Protein AF-A0A1D2RHI9-F1 (afdb_monomer)

Mean predicted aligned error: 19.96 Å

Foldseek 3Di:
DDDDDDDDDDDDPPCPVVADPPKAWDDWFDFAQWIWTDILFWIWTFGPPPTDIDTGGLLFFPDKDKDFQAPVVLVVLLCVLQVLLVQLPPPPNVLVSQVVVLVVVCVVPVVCVVVSVPDDSNVVSVPVSVVSNVSSVVSVVVRVQSRQMWIWTATPVGDIDIGGGHDDVRSVVVRVSSVVSSPDDDDDDDDPDCPVVCVVVVVVVVVVVVVVVVVVVVVVVVVVVVVVVVVVVVVVVVVVVVVVVVVVVVVVVVVLVVVLVVDFFLFEEEEADPDCPSVLVSQLVVVVVVAAEAEEACDDPVVSCVVSVQVPHQYAHADPDDDPDRYDDLLPLVVVLVVLLVSLVVGLEHEYEHHQLLVSCVNYPLVVSLVSSLSSSVSRNVRRYYYYYYDHCVSDDVVSVVVSCVRGHYHYD

pLDDT: mean 82.9, std 15.05, range [25.09, 98.0]

Solvent-accessible surface area (backbone atoms only — not comparable to full-atom values): 22806 Å² total; per-residue (Å²): 133,82,87,87,83,88,81,91,77,93,69,87,61,93,54,63,89,74,53,56,101,90,55,48,81,73,50,80,39,82,52,63,69,29,42,37,36,36,38,83,65,31,38,36,41,37,30,78,74,76,78,45,79,49,80,44,46,37,93,39,55,72,47,71,50,75,50,61,65,71,42,62,65,30,46,52,48,14,51,50,29,36,48,52,21,53,56,37,65,39,89,86,34,27,41,55,48,43,48,51,50,49,53,50,48,30,73,76,39,61,83,48,43,68,69,55,68,75,51,59,38,58,67,50,34,71,55,48,35,59,51,33,35,52,52,8,51,51,24,42,51,55,23,60,54,21,67,49,13,32,38,36,40,35,32,74,87,70,54,72,50,77,43,66,30,66,93,42,75,63,56,54,50,48,47,53,51,51,55,54,61,52,68,57,76,84,88,80,87,82,79,95,80,53,79,68,62,50,54,58,52,47,56,53,49,53,56,50,50,54,53,49,50,58,50,49,53,51,51,50,53,52,47,52,54,49,51,53,53,48,56,52,50,53,52,52,48,54,53,49,52,53,52,54,49,52,53,51,51,52,51,55,52,53,53,50,58,55,54,60,68,74,61,60,70,28,39,38,35,40,34,39,32,92,62,58,64,63,57,52,49,54,52,50,53,43,39,74,72,69,30,49,46,41,38,37,24,64,57,59,43,70,60,51,27,65,76,70,68,40,83,90,43,53,48,31,23,46,34,89,66,91,53,100,66,58,53,43,45,54,73,40,63,66,59,54,49,50,55,52,50,53,53,50,73,76,34,82,43,29,36,38,37,41,44,47,52,63,54,32,32,70,59,45,48,57,69,61,44,49,51,50,52,54,55,49,41,54,55,27,39,76,52,46,14,31,38,41,32,37,39,44,72,90,75,47,56,70,71,60,46,58,55,53,52,73,74,38,47,75,41,87,106

Sequence (413 aa):
MSGLVLKKEGANSDYDKYLLKDEKPVSEYIIGMYRVIATNSRIICLRKFPKTFIPIRYKNVMNMEHYTHIDWRGLVYAVLFLGVSYYASVPGYAAGFILGVFGFITSVIPEMSESLSEIDAASLALVLIPVLAVFGLFYTFTFLKSLIGSLRISTDTGHIVKITTPFTSKVEELIKTVEEYSKKPPEKKASEGETNAIRVEKERLDAELNRIKDVEERLKFDQDALNKRRMELEKEEEGMELLFEEEKKAKKKKSVEELLKSIASGYTYLIKENNPDMTFKIFMHYIKKGYSGLCITRTNPTRVKEKYNLMSTEVYWLTDTVTEEFSVAPNKLEEISVIILEFISGNEKSIILIDGLEYLITKNDYRRTLHFVQHTRDNVSTKDSMLLVPIRPAAVEKKELEILEREVEVIEA

Nearest PDB structures (foldseek):
  4yds-assembly1_A  TM=7.080E-01  e=1.069E-05  Sulfolobus acidocaldarius DSM 639
  7dy2-assembly2_J  TM=7.069E-01  e=4.781E-04  Synechococcus elongatus PCC 7942 = FACHB-805
  7v3x-assembly4_S  TM=6.789E-01  e=6.020E-04  Synechococcus elongatus PCC 7942 = FACHB-805
  7dxq-assembly1_F  TM=7.073E-01  e=2.263E-03  Synechococcus elongatus PCC 7942 = FACHB-805
  7dyk-assembly1_A  TM=6.864E-01  e=8.511E-03  Synechococcus elongatus PCC 7942 = FACHB-805

Structure (mmCIF, N/CA/C/O backbone):
data_AF-A0A1D2RHI9-F1
#
_entry.id   AF-A0A1D2RHI9-F1
#
loop_
_atom_site.group_PDB
_atom_site.id
_atom_site.type_symbol
_atom_site.label_atom_id
_atom_site.label_alt_id
_atom_site.label_comp_id
_atom_site.label_asym_id
_atom_site.label_entity_id
_atom_site.label_seq_id
_atom_site.pdbx_PDB_ins_code
_atom_site.Cartn_x
_atom_site.Cartn_y
_atom_site.Cartn_z
_atom_site.occupancy
_atom_site.B_iso_or_equiv
_atom_site.auth_seq_id
_atom_site.auth_comp_id
_atom_site.auth_asym_id
_atom_site.auth_atom_id
_atom_site.pdbx_PDB_model_num
ATOM 1 N N . MET A 1 1 ? 12.645 28.725 60.058 1.00 29.14 1 MET A N 1
ATOM 2 C CA . MET A 1 1 ? 13.022 30.147 60.181 1.00 29.14 1 MET A CA 1
ATOM 3 C C . MET A 1 1 ? 12.864 30.808 58.824 1.00 29.14 1 MET A C 1
ATOM 5 O O . MET A 1 1 ? 13.317 30.238 57.846 1.00 29.14 1 MET A O 1
ATOM 9 N N . SER A 1 2 ? 12.205 31.968 58.824 1.00 29.27 2 SER A N 1
ATOM 10 C CA . SER A 1 2 ? 12.295 33.070 57.853 1.00 29.27 2 SER A CA 1
ATOM 11 C C . SER A 1 2 ? 12.073 32.788 56.361 1.00 29.27 2 SER A C 1
ATOM 13 O O . SER A 1 2 ? 13.003 32.544 55.610 1.00 29.27 2 SER A O 1
ATOM 15 N N . GLY A 1 3 ? 10.815 32.943 55.937 1.00 30.12 3 GLY A N 1
ATOM 16 C CA . GLY A 1 3 ? 10.361 34.211 55.354 1.00 30.12 3 GLY A CA 1
ATOM 17 C C . GLY A 1 3 ? 10.868 34.587 53.960 1.00 30.12 3 GLY A C 1
ATOM 18 O O . GLY A 1 3 ? 11.997 35.031 53.809 1.00 30.12 3 GLY A O 1
ATOM 19 N N . LEU A 1 4 ? 9.941 34.597 52.997 1.00 25.09 4 LEU A N 1
ATOM 20 C CA . LEU A 1 4 ? 9.722 35.751 52.119 1.00 25.09 4 LEU A CA 1
ATOM 21 C C . LEU A 1 4 ? 8.296 35.697 51.557 1.00 25.09 4 LEU A C 1
ATOM 23 O O . LEU A 1 4 ? 7.999 35.065 50.550 1.00 25.09 4 LEU A O 1
ATOM 27 N N . VAL A 1 5 ? 7.401 36.362 52.285 1.00 46.72 5 VAL A N 1
ATOM 28 C CA . VAL A 1 5 ? 6.175 36.947 51.740 1.00 46.72 5 VAL A CA 1
ATOM 29 C C . VAL A 1 5 ? 6.521 38.380 51.321 1.00 46.72 5 VAL A C 1
ATOM 31 O O . VAL A 1 5 ? 7.368 39.005 51.960 1.00 46.72 5 VAL A O 1
ATOM 34 N N . LEU A 1 6 ? 5.778 38.889 50.327 1.00 30.17 6 LEU A N 1
ATOM 35 C CA . LEU A 1 6 ? 5.698 40.256 49.772 1.00 30.17 6 LEU A CA 1
ATOM 36 C C . LEU A 1 6 ? 6.463 40.401 48.441 1.00 30.17 6 LEU A C 1
ATOM 38 O O . LEU A 1 6 ? 7.662 40.183 48.370 1.00 30.17 6 LEU A O 1
ATOM 42 N N . LYS A 1 7 ? 5.802 40.758 47.331 1.00 30.11 7 LYS A N 1
ATOM 43 C CA . LYS A 1 7 ? 5.031 42.002 47.191 1.00 30.11 7 LYS A CA 1
ATOM 44 C C . LYS A 1 7 ? 3.844 41.875 46.212 1.00 30.11 7 LYS A C 1
ATOM 46 O O . LYS A 1 7 ? 4.005 41.454 45.071 1.00 30.11 7 LYS A O 1
ATOM 51 N N . LYS A 1 8 ? 2.665 42.312 46.674 1.00 56.97 8 LYS A N 1
ATOM 52 C CA . LYS A 1 8 ? 1.563 42.851 45.856 1.00 56.97 8 LYS A CA 1
ATOM 53 C C . LYS A 1 8 ? 2.045 44.138 45.184 1.00 56.97 8 LYS A C 1
ATOM 55 O O . LYS A 1 8 ? 2.536 45.003 45.896 1.00 56.97 8 LYS A O 1
ATOM 60 N N . GLU A 1 9 ? 1.780 44.323 43.897 1.00 31.11 9 GLU A N 1
ATOM 61 C CA . GLU A 1 9 ? 1.541 45.654 43.322 1.00 31.11 9 GLU A CA 1
ATOM 62 C C . GLU A 1 9 ? 0.802 45.490 41.990 1.00 31.11 9 GLU A C 1
ATOM 64 O O . GLU A 1 9 ? 1.198 44.708 41.128 1.00 31.11 9 GLU A O 1
ATOM 69 N N . GLY A 1 10 ? -0.352 46.151 41.892 1.00 36.97 10 GLY A N 1
ATOM 70 C CA . GLY A 1 10 ? -1.271 46.026 40.773 1.00 36.97 10 GLY A CA 1
ATOM 71 C C . GLY A 1 10 ? -0.641 46.471 39.460 1.00 36.97 10 GLY A C 1
ATOM 72 O O . GLY A 1 10 ? -0.059 47.546 39.362 1.00 36.97 10 GLY A O 1
ATOM 73 N N . ALA A 1 11 ? -0.822 45.657 38.430 1.00 33.22 11 ALA A N 1
ATOM 74 C CA . ALA A 1 11 ? -0.592 46.053 37.055 1.00 33.22 11 ALA A CA 1
ATOM 75 C C . ALA A 1 11 ? -1.586 45.285 36.192 1.00 33.22 11 ALA A C 1
ATOM 77 O O . ALA A 1 11 ? -1.291 44.180 35.751 1.00 33.22 11 ALA A O 1
ATOM 78 N N . ASN A 1 12 ? -2.782 45.864 36.034 1.00 43.56 12 ASN A N 1
ATOM 79 C CA . ASN A 1 12 ? -3.721 45.614 34.940 1.00 43.56 12 ASN A CA 1
ATOM 80 C C . ASN A 1 12 ? -3.657 44.172 34.403 1.00 43.56 12 ASN A C 1
ATOM 82 O O . ASN A 1 12 ? -3.127 43.903 33.320 1.00 43.56 12 ASN A O 1
ATOM 86 N N . SER A 1 13 ? -4.069 43.223 35.240 1.00 53.91 13 SER A N 1
ATOM 87 C CA . SER A 1 13 ? -3.938 41.812 34.928 1.00 53.91 13 SER A CA 1
ATOM 88 C C . SER A 1 13 ? -4.956 41.515 33.822 1.00 53.91 13 SER A C 1
ATOM 90 O O . SER A 1 13 ? -6.164 41.471 34.039 1.00 53.91 13 SER A O 1
ATOM 92 N N . ASP A 1 14 ? -4.479 41.323 32.587 1.00 59.28 14 ASP A N 1
ATOM 93 C CA . ASP A 1 14 ? -5.296 40.932 31.420 1.00 59.28 14 ASP A CA 1
ATOM 94 C C . ASP A 1 14 ? -6.020 39.576 31.646 1.00 59.28 14 ASP A C 1
ATOM 96 O O . ASP A 1 14 ? -6.664 39.050 30.739 1.00 59.28 14 ASP A O 1
ATOM 100 N N . TYR A 1 15 ? -5.917 38.993 32.853 1.00 65.06 15 TYR A N 1
ATOM 101 C CA . TYR A 1 15 ? -6.593 37.782 33.291 1.00 65.06 15 TYR A CA 1
ATOM 102 C C . TYR A 1 15 ? -7.666 37.959 34.371 1.00 65.06 15 TYR A C 1
ATOM 104 O O . TYR A 1 15 ? -8.416 37.008 34.586 1.00 65.06 15 TYR A O 1
ATOM 112 N N . ASP A 1 16 ? -7.821 39.138 34.988 1.00 70.94 16 ASP A N 1
ATOM 113 C CA . ASP A 1 16 ? -8.851 39.371 36.021 1.00 70.94 16 ASP A CA 1
ATOM 114 C C . ASP A 1 16 ? -10.267 39.114 35.477 1.00 70.94 16 ASP A C 1
ATOM 116 O O . ASP A 1 16 ? -11.118 38.550 36.160 1.00 70.94 16 ASP A O 1
ATOM 120 N N . LYS A 1 17 ? -10.491 39.413 34.190 1.00 72.81 17 LYS A N 1
ATOM 121 C CA . LYS A 1 17 ? -11.734 39.102 33.457 1.00 72.81 17 LYS A CA 1
ATOM 122 C C . LYS A 1 17 ? -12.046 37.606 33.330 1.00 72.81 17 LYS A C 1
ATOM 124 O O . LYS A 1 17 ? -13.162 37.259 32.956 1.00 72.81 17 LYS A O 1
ATOM 129 N N . TYR A 1 18 ? -11.073 36.727 33.571 1.00 72.94 18 TYR A N 1
ATOM 130 C CA . TYR A 1 18 ? -11.250 35.278 33.466 1.00 72.94 18 TYR A CA 1
ATOM 131 C C . TYR A 1 18 ? -11.446 34.592 34.824 1.00 72.94 18 TYR A C 1
ATOM 133 O O . TYR A 1 18 ? -11.723 33.390 34.833 1.00 72.94 18 TYR A O 1
ATOM 141 N N . LEU A 1 19 ? -11.321 35.315 35.945 1.00 76.25 19 LEU A N 1
ATOM 142 C CA . LEU A 1 19 ? -11.557 34.791 37.294 1.00 76.25 19 LEU A CA 1
ATOM 143 C C . LEU A 1 19 ? -13.060 34.748 37.616 1.00 76.25 19 LEU A C 1
ATOM 145 O O . LEU A 1 19 ? -13.816 35.649 37.254 1.00 76.25 19 LEU A O 1
ATOM 149 N N . LEU A 1 20 ? -13.508 33.696 38.305 1.00 73.56 20 LEU A N 1
ATOM 150 C CA . LEU A 1 20 ? -14.865 33.629 38.864 1.00 73.56 20 LEU A CA 1
ATOM 151 C C . LEU A 1 20 ? -14.968 34.478 40.148 1.00 73.56 20 LEU A C 1
ATOM 153 O O . LEU A 1 20 ? -13.962 34.733 40.804 1.00 73.56 20 LEU A O 1
ATOM 157 N N . LYS A 1 21 ? -16.188 34.893 40.534 1.00 59.53 21 LYS A N 1
ATOM 158 C CA . LYS A 1 21 ? -16.435 35.824 41.663 1.00 59.53 21 LYS A CA 1
ATOM 159 C C . LYS A 1 21 ? -15.806 35.397 43.003 1.00 59.53 21 LYS A C 1
ATOM 161 O O . LYS A 1 21 ? -15.423 36.268 43.776 1.00 59.53 21 LYS A O 1
ATOM 166 N N . ASP A 1 22 ? -15.644 34.092 43.234 1.00 66.94 22 ASP A N 1
ATOM 167 C CA . ASP A 1 22 ? -15.069 33.513 44.462 1.00 66.94 22 ASP A CA 1
ATOM 168 C C . ASP A 1 22 ? -13.697 32.836 44.238 1.00 66.94 22 ASP A C 1
ATOM 170 O O . ASP A 1 22 ? -13.186 32.105 45.091 1.00 66.94 22 ASP A O 1
ATOM 174 N N . GLU A 1 23 ? -13.083 33.058 43.074 1.00 72.94 23 GLU A N 1
ATOM 175 C CA . GLU A 1 23 ? -11.822 32.437 42.670 1.00 72.94 23 GLU A CA 1
ATOM 176 C C . GLU A 1 23 ? -10.639 33.369 42.946 1.00 72.94 23 GLU A C 1
ATOM 178 O O . GLU A 1 23 ? -10.608 34.516 42.500 1.00 72.94 23 GLU A O 1
ATOM 183 N N . LYS A 1 24 ? -9.640 32.871 43.684 1.00 78.50 24 LYS A N 1
ATOM 184 C CA . LYS A 1 24 ? -8.440 33.644 44.036 1.00 78.50 24 LYS A CA 1
ATOM 185 C C . LYS A 1 24 ? -7.216 33.079 43.311 1.00 78.50 24 LYS A C 1
ATOM 187 O O . LYS A 1 24 ? -7.012 31.861 43.360 1.00 78.50 24 LYS A O 1
ATOM 192 N N . PRO A 1 25 ? -6.392 33.923 42.661 1.00 78.12 25 PRO A N 1
ATOM 193 C CA . PRO A 1 25 ? -5.120 33.484 42.102 1.00 78.12 25 PRO A CA 1
ATOM 194 C C . PRO A 1 25 ? -4.158 33.120 43.239 1.00 78.12 25 PRO A C 1
ATOM 196 O O . PRO A 1 25 ? -4.059 33.838 44.235 1.00 78.12 25 PRO A O 1
ATOM 199 N N . VAL A 1 26 ? -3.473 31.989 43.089 1.00 80.12 26 VAL A N 1
ATOM 200 C CA . VAL A 1 26 ? -2.483 31.466 44.039 1.00 80.12 26 VAL A CA 1
ATOM 201 C C . VAL A 1 26 ? -1.077 31.782 43.536 1.00 80.12 26 VAL A C 1
ATOM 203 O O . VAL A 1 26 ? -0.275 32.342 44.278 1.00 80.12 26 VAL A O 1
ATOM 206 N N . SER A 1 27 ? -0.795 31.479 42.268 1.00 79.94 27 SER A N 1
ATOM 207 C CA . SER A 1 27 ? 0.511 31.721 41.648 1.00 79.94 27 SER A CA 1
ATOM 208 C C . SER A 1 27 ? 0.409 31.952 40.135 1.00 79.94 27 SER A C 1
ATOM 210 O O . SER A 1 27 ? -0.534 31.511 39.474 1.00 79.94 27 SER A O 1
ATOM 212 N N . GLU A 1 28 ? 1.381 32.682 39.579 1.00 83.88 28 GLU A N 1
ATOM 213 C CA . GLU A 1 28 ? 1.486 33.003 38.150 1.00 83.88 28 GLU A CA 1
ATOM 214 C C . GLU A 1 28 ? 2.852 32.565 37.607 1.00 83.88 28 GLU A C 1
ATOM 216 O O . GLU A 1 28 ? 3.901 32.957 38.119 1.00 83.88 28 GLU A O 1
ATOM 221 N N . TYR A 1 29 ? 2.838 31.803 36.513 1.00 84.56 29 TYR A N 1
ATOM 222 C CA . TYR A 1 29 ? 4.030 31.283 35.850 1.00 84.56 29 TYR A CA 1
ATOM 223 C C . TYR A 1 29 ? 4.087 31.738 34.393 1.00 84.56 29 TYR A C 1
ATOM 225 O O . TYR A 1 29 ? 3.106 31.671 33.655 1.00 84.56 29 TYR A O 1
ATOM 233 N N . ILE A 1 30 ? 5.266 32.161 33.941 1.00 82.31 30 ILE A N 1
ATOM 234 C CA . ILE A 1 30 ? 5.532 32.437 32.524 1.00 82.31 30 ILE A CA 1
ATOM 235 C C . ILE A 1 30 ? 6.306 31.243 31.971 1.00 82.31 30 ILE A C 1
ATOM 237 O O . ILE A 1 30 ? 7.453 31.026 32.364 1.00 82.31 30 ILE A O 1
ATOM 241 N N . ILE A 1 31 ? 5.667 30.472 31.090 1.00 82.75 31 ILE A N 1
ATOM 242 C CA . ILE A 1 31 ? 6.179 29.212 30.546 1.00 82.75 31 ILE A CA 1
ATOM 243 C C . ILE A 1 31 ? 6.064 29.253 29.022 1.00 82.75 31 ILE A C 1
ATOM 245 O O . ILE A 1 31 ? 4.971 29.200 28.455 1.00 82.75 31 ILE A O 1
ATOM 249 N N . GLY A 1 32 ? 7.203 29.371 28.340 1.00 81.19 32 GLY A N 1
ATOM 250 C CA . GLY A 1 32 ? 7.238 29.572 26.892 1.00 81.19 32 GLY A CA 1
ATOM 251 C C . GLY A 1 32 ? 6.407 30.791 26.465 1.00 81.19 32 GLY A C 1
ATOM 252 O O . GLY A 1 32 ? 6.590 31.897 26.971 1.00 81.19 32 GLY A O 1
ATOM 253 N N . MET A 1 33 ? 5.466 30.587 25.539 1.00 80.62 33 MET A N 1
ATOM 254 C CA . MET A 1 33 ? 4.527 31.627 25.078 1.00 80.62 33 MET A CA 1
ATOM 255 C C . MET A 1 33 ? 3.254 31.744 25.933 1.00 80.62 33 MET A C 1
ATOM 257 O O . MET A 1 33 ? 2.352 32.519 25.590 1.00 80.62 33 MET A O 1
ATOM 261 N N . TYR A 1 34 ? 3.169 30.970 27.016 1.00 83.62 34 TYR A N 1
ATOM 262 C CA . TYR A 1 34 ? 2.014 30.917 27.897 1.00 83.62 34 TYR A CA 1
ATOM 263 C C . TYR A 1 34 ? 2.285 31.642 29.213 1.00 83.62 34 TYR A C 1
ATOM 265 O O . TYR A 1 34 ? 3.366 31.572 29.796 1.00 83.62 34 TYR A O 1
ATOM 273 N N . ARG A 1 35 ? 1.251 32.318 29.696 1.00 85.06 35 ARG A N 1
ATOM 274 C CA . ARG A 1 35 ? 1.098 32.744 31.079 1.00 85.06 35 ARG A CA 1
ATOM 275 C C . ARG A 1 35 ? 0.117 31.771 31.728 1.00 85.06 35 ARG A C 1
ATOM 277 O O . ARG A 1 35 ? -1.025 31.670 31.287 1.00 85.06 35 ARG A O 1
ATOM 284 N N . VAL A 1 36 ? 0.589 31.006 32.701 1.00 84.75 36 VAL A N 1
ATOM 285 C CA . VAL A 1 36 ? -0.173 29.974 33.404 1.00 84.75 36 VAL A CA 1
ATOM 286 C C . VAL A 1 36 ? -0.501 30.492 34.798 1.00 84.75 36 VAL A C 1
ATOM 288 O O . VAL A 1 36 ? 0.408 30.765 35.574 1.00 84.75 36 VAL A O 1
ATOM 291 N N . ILE A 1 37 ? -1.785 30.650 35.108 1.00 85.44 37 ILE A N 1
ATOM 292 C CA . ILE A 1 37 ? -2.262 31.093 36.421 1.00 85.44 37 ILE A CA 1
ATOM 293 C C . ILE A 1 37 ? -2.855 29.891 37.150 1.00 85.44 37 ILE A C 1
ATOM 295 O O . ILE A 1 37 ? -3.802 29.280 36.657 1.00 85.44 37 ILE A O 1
ATOM 299 N N . ALA A 1 38 ? -2.312 29.560 38.317 1.00 82.50 38 ALA A N 1
ATOM 300 C CA . ALA A 1 38 ? -2.898 28.588 39.226 1.00 82.50 38 ALA A CA 1
ATOM 301 C C . ALA A 1 38 ? -3.825 29.325 40.199 1.00 82.50 38 ALA A C 1
ATOM 303 O O . ALA A 1 38 ? -3.409 30.265 40.879 1.00 82.50 38 ALA A O 1
ATOM 304 N N . THR A 1 39 ? -5.093 28.925 40.254 1.00 84.31 39 THR A N 1
ATOM 305 C CA . THR A 1 39 ? -6.071 29.447 41.218 1.00 84.31 39 THR A CA 1
ATOM 306 C C . THR A 1 39 ? -6.339 28.418 42.308 1.00 84.31 39 THR A C 1
ATOM 308 O O . THR A 1 39 ? -5.799 27.313 42.284 1.00 84.31 39 THR A O 1
ATOM 311 N N . ASN A 1 40 ? -7.200 28.750 43.267 1.00 79.31 40 ASN A N 1
ATOM 312 C CA . ASN A 1 40 ? -7.684 27.801 44.269 1.00 79.31 40 ASN A CA 1
ATOM 313 C C . ASN A 1 40 ? -8.584 26.680 43.699 1.00 79.31 40 ASN A C 1
ATOM 315 O O . ASN A 1 40 ? -8.930 25.767 44.441 1.00 79.31 40 ASN A O 1
ATOM 319 N N . SER A 1 41 ? -8.975 26.725 42.416 1.00 74.00 41 SER A N 1
ATOM 320 C CA . SER A 1 41 ? -9.918 25.754 41.824 1.00 74.00 41 SER A CA 1
ATOM 321 C C . SER A 1 41 ? -9.516 25.178 40.456 1.00 74.00 41 SER A C 1
ATOM 323 O O . SER A 1 41 ? -9.957 24.079 40.096 1.00 74.00 41 SER A O 1
ATOM 325 N N . ARG A 1 42 ? -8.692 25.887 39.675 1.00 79.88 42 ARG A N 1
ATOM 326 C CA . ARG A 1 42 ? -8.280 25.488 38.321 1.00 79.88 42 ARG A CA 1
ATOM 327 C C . ARG A 1 42 ? -6.966 26.144 37.903 1.00 79.88 42 ARG A C 1
ATOM 329 O O . ARG A 1 42 ? -6.475 27.074 38.532 1.00 79.88 42 ARG A O 1
ATOM 336 N N . ILE A 1 43 ? -6.436 25.678 36.782 1.00 85.06 43 ILE A N 1
ATOM 337 C CA . ILE A 1 43 ? -5.315 26.280 36.069 1.00 85.06 43 ILE A CA 1
ATOM 338 C C . ILE A 1 43 ? -5.865 27.007 34.847 1.00 85.06 43 ILE A C 1
ATOM 340 O O . ILE A 1 43 ? -6.739 26.498 34.143 1.00 85.06 43 ILE A O 1
ATOM 344 N N . ILE A 1 44 ? -5.342 28.194 34.579 1.00 84.50 44 ILE A N 1
ATOM 345 C CA . ILE A 1 44 ? -5.691 29.012 33.424 1.00 84.50 44 ILE A CA 1
ATOM 346 C C . ILE A 1 44 ? -4.443 29.170 32.561 1.00 84.50 44 ILE A C 1
ATOM 348 O O . ILE A 1 44 ? -3.465 29.778 32.989 1.00 84.50 44 ILE A O 1
ATOM 352 N N . CYS A 1 45 ? -4.474 28.658 31.332 1.00 84.12 45 CYS A N 1
ATOM 353 C CA . CYS A 1 45 ? -3.399 28.853 30.362 1.00 84.12 45 CYS A CA 1
ATOM 354 C C . CYS A 1 45 ? -3.777 29.961 29.368 1.00 84.12 45 CYS A C 1
ATOM 356 O O . CYS A 1 45 ? -4.740 29.819 28.612 1.00 84.12 45 CYS A O 1
ATOM 358 N N . LEU A 1 46 ? -2.997 31.046 29.344 1.00 83.19 46 LEU A N 1
ATOM 359 C CA . LEU A 1 46 ? -3.156 32.181 28.431 1.00 83.19 46 LEU A CA 1
ATOM 360 C C . LEU A 1 46 ? -1.977 32.281 27.469 1.00 83.19 46 LEU A C 1
ATOM 362 O O . LEU A 1 46 ? -0.851 32.542 27.887 1.00 83.19 46 LEU A O 1
ATOM 366 N N . ARG A 1 47 ? -2.222 32.132 26.168 1.00 80.81 47 ARG A N 1
ATOM 367 C CA . ARG A 1 47 ? -1.185 32.312 25.140 1.00 80.81 47 ARG A CA 1
ATOM 368 C C . ARG A 1 47 ? -1.148 33.758 24.652 1.00 80.81 47 ARG A C 1
ATOM 370 O O . ARG A 1 47 ? -2.188 34.313 24.304 1.00 80.81 47 ARG A O 1
ATOM 377 N N . LYS A 1 48 ? 0.049 34.354 24.554 1.00 71.25 48 LYS A N 1
ATOM 378 C CA . LYS A 1 48 ? 0.208 35.737 24.056 1.00 71.25 48 LYS A CA 1
ATOM 379 C C . LYS A 1 48 ? -0.162 35.892 22.572 1.00 71.25 48 LYS A C 1
ATOM 381 O O . LYS A 1 48 ? -0.739 36.911 22.205 1.00 71.25 48 LYS A O 1
ATOM 386 N N . PHE A 1 49 ? 0.141 34.895 21.732 1.00 60.22 49 PHE A N 1
ATOM 387 C CA . PHE A 1 49 ? -0.207 34.893 20.305 1.00 60.22 49 PHE A CA 1
ATOM 388 C C . PHE A 1 49 ? -0.188 33.471 19.689 1.00 60.22 49 PHE A C 1
ATOM 390 O O . PHE A 1 49 ? 0.795 32.748 19.894 1.00 60.22 49 PHE A O 1
ATOM 397 N N . PRO A 1 50 ? -1.223 33.060 18.923 1.00 67.44 50 PRO A N 1
ATOM 398 C CA . PRO A 1 50 ? -2.565 33.654 18.885 1.00 67.44 50 PRO A CA 1
ATOM 399 C C . PRO A 1 50 ? -3.225 33.594 20.272 1.00 67.44 50 PRO A C 1
ATOM 401 O O . PRO A 1 50 ? -2.947 32.679 21.054 1.00 67.44 50 PRO A O 1
ATOM 404 N N . LYS A 1 51 ? -4.071 34.581 20.599 1.00 72.56 51 LYS A N 1
ATOM 405 C CA . LYS A 1 51 ? -4.726 34.661 21.915 1.00 72.56 51 LYS A CA 1
ATOM 406 C C . LYS A 1 51 ? -5.608 33.431 22.122 1.00 72.56 51 LYS A C 1
ATOM 408 O O . LYS A 1 51 ? -6.596 33.253 21.422 1.00 72.56 51 LYS A O 1
ATOM 413 N N . THR A 1 52 ? -5.235 32.582 23.071 1.00 73.38 52 THR A N 1
ATOM 414 C CA . THR A 1 52 ? -5.982 31.369 23.432 1.00 73.38 52 THR A CA 1
ATOM 415 C C . THR A 1 52 ? -6.103 31.281 24.946 1.00 73.38 52 THR A C 1
ATOM 417 O O . THR A 1 52 ? -5.151 31.593 25.665 1.00 73.38 52 THR A O 1
ATOM 420 N N . PHE A 1 53 ? -7.293 30.893 25.405 1.00 80.19 53 PHE A N 1
ATOM 421 C CA . PHE A 1 53 ? -7.657 30.731 26.809 1.00 80.19 53 PHE A CA 1
ATOM 422 C C . PHE A 1 53 ? -8.120 29.295 27.028 1.00 80.19 53 PHE A C 1
ATOM 424 O O . PHE A 1 53 ? -9.068 28.849 26.384 1.00 80.19 53 PHE A O 1
ATOM 431 N N . ILE A 1 54 ? -7.440 28.577 27.920 1.00 78.69 54 ILE A N 1
ATOM 432 C CA . ILE A 1 54 ? -7.763 27.185 28.241 1.00 78.69 54 ILE A CA 1
ATOM 433 C C . ILE A 1 54 ? -7.879 27.059 29.768 1.00 78.69 54 ILE A C 1
ATOM 435 O O . ILE A 1 54 ? -6.852 27.101 30.452 1.00 78.69 54 ILE A O 1
ATOM 439 N N . PRO A 1 55 ? -9.103 26.948 30.322 1.00 79.38 55 PRO A N 1
ATOM 440 C CA . PRO A 1 55 ? -9.314 26.680 31.739 1.00 79.38 55 PRO A CA 1
ATOM 441 C C . PRO A 1 55 ? -9.339 25.168 32.010 1.00 79.38 55 PRO A C 1
ATOM 443 O O . PRO A 1 55 ? -10.102 24.437 31.384 1.00 79.38 55 PRO A O 1
ATOM 446 N N . ILE A 1 56 ? -8.558 24.695 32.982 1.00 80.94 56 ILE A N 1
ATOM 447 C CA . ILE A 1 56 ? -8.453 23.273 33.343 1.00 80.94 56 ILE A CA 1
ATOM 448 C C . ILE A 1 56 ? -8.686 23.115 34.847 1.00 80.94 56 ILE A C 1
ATOM 450 O O . ILE A 1 56 ? -7.874 23.566 35.651 1.00 80.94 56 ILE A O 1
ATOM 454 N N . ARG A 1 57 ? -9.796 22.487 35.257 1.00 80.75 57 ARG A N 1
ATOM 455 C CA . ARG A 1 57 ? -10.076 22.224 36.685 1.00 80.75 57 ARG A CA 1
ATOM 456 C C . ARG A 1 57 ? -9.119 21.169 37.233 1.00 80.75 57 ARG A C 1
ATOM 458 O O . ARG A 1 57 ? -8.860 20.195 36.538 1.00 80.75 57 ARG A O 1
ATOM 465 N N . TYR A 1 58 ? -8.677 21.304 38.487 1.00 79.06 58 TYR A N 1
ATOM 466 C CA . TYR A 1 58 ? -7.743 20.335 39.089 1.00 79.06 58 TYR A CA 1
ATOM 467 C C . TYR A 1 58 ? -8.276 18.903 39.076 1.00 79.06 58 TYR A C 1
ATOM 469 O O . TYR A 1 58 ? -7.544 17.990 38.724 1.00 79.06 58 TYR A O 1
ATOM 477 N N . LYS A 1 59 ? -9.575 18.720 39.350 1.00 74.56 59 LYS A N 1
ATOM 478 C CA . LYS A 1 59 ? -10.242 17.408 39.292 1.00 74.56 59 LYS A CA 1
ATOM 479 C C . LYS A 1 59 ? -10.186 16.720 37.920 1.00 74.56 59 LYS A C 1
ATOM 481 O O . LYS A 1 59 ? -10.399 15.521 37.842 1.00 74.56 59 LYS A O 1
ATOM 486 N N . ASN A 1 60 ? -9.938 17.484 36.858 1.00 77.31 60 ASN A N 1
ATOM 487 C CA . ASN A 1 60 ? -9.853 16.991 35.491 1.00 77.31 60 ASN A CA 1
ATOM 488 C C . ASN A 1 60 ? -8.400 16.749 35.057 1.00 77.31 60 ASN A C 1
ATOM 490 O O . ASN A 1 60 ? -8.190 16.247 33.960 1.00 77.31 60 ASN A O 1
ATOM 494 N N . VAL A 1 61 ? -7.392 17.132 35.850 1.00 78.25 61 VAL A N 1
ATOM 495 C CA . VAL A 1 61 ? -5.977 16.907 35.519 1.00 78.25 61 VAL A CA 1
ATOM 496 C C . VAL A 1 61 ? -5.609 15.479 35.912 1.00 78.25 61 VAL A C 1
ATOM 498 O O . VAL A 1 61 ? -5.543 15.160 37.093 1.00 78.25 61 VAL A O 1
ATOM 501 N N . MET A 1 62 ? -5.352 14.630 34.920 1.00 76.06 62 MET A N 1
ATOM 502 C CA . MET A 1 62 ? -4.917 13.245 35.137 1.00 76.06 62 MET A CA 1
ATOM 503 C C . MET A 1 62 ? -3.408 13.156 35.358 1.00 76.06 62 MET A C 1
ATOM 505 O O . MET A 1 62 ? -2.945 12.398 36.202 1.00 76.06 62 MET A O 1
ATOM 509 N N . ASN A 1 63 ? -2.638 13.908 34.568 1.00 79.00 63 ASN A N 1
ATOM 510 C CA . ASN A 1 63 ? -1.181 13.923 34.645 1.00 79.00 63 ASN A CA 1
ATOM 511 C C . ASN A 1 63 ? -0.624 15.245 34.090 1.00 79.00 63 ASN A C 1
ATOM 513 O O . ASN A 1 63 ? -1.137 15.768 33.092 1.00 79.00 63 ASN A O 1
ATOM 517 N N . MET A 1 64 ? 0.441 15.758 34.706 1.00 83.19 64 MET A N 1
ATOM 518 C CA . MET A 1 64 ? 1.229 16.885 34.212 1.00 83.19 64 MET A CA 1
ATOM 519 C C . MET A 1 64 ? 2.710 16.497 34.210 1.00 83.19 64 MET A C 1
ATOM 521 O O . MET A 1 64 ? 3.313 16.334 35.263 1.00 83.19 64 MET A O 1
ATOM 525 N N . GLU A 1 65 ? 3.303 16.375 33.025 1.00 83.12 65 GLU A N 1
ATOM 526 C CA . GLU A 1 65 ? 4.673 15.877 32.855 1.00 83.12 65 GLU A CA 1
ATOM 527 C C . GLU A 1 65 ? 5.479 16.763 31.901 1.00 83.12 65 GLU A C 1
ATOM 529 O O . GLU A 1 65 ? 4.947 17.324 30.938 1.00 83.12 65 GLU A O 1
ATOM 534 N N . HIS A 1 66 ? 6.781 16.887 32.154 1.00 86.00 66 HIS A N 1
ATOM 535 C CA . HIS A 1 66 ? 7.724 17.495 31.219 1.00 86.00 66 HIS A CA 1
ATOM 536 C C . HIS A 1 66 ? 8.563 16.396 30.578 1.00 86.00 66 HIS A C 1
ATOM 538 O O . HIS A 1 66 ? 9.140 15.569 31.279 1.00 86.00 66 HIS A O 1
ATOM 544 N N . TYR A 1 67 ? 8.621 16.377 29.249 1.00 82.50 67 TYR A N 1
ATOM 545 C CA . TYR A 1 67 ? 9.460 15.435 28.515 1.00 82.50 67 TYR A CA 1
ATOM 546 C C . TYR A 1 67 ? 10.194 16.128 27.371 1.00 82.50 67 TYR A C 1
ATOM 548 O O . TYR A 1 67 ? 9.710 17.096 26.777 1.00 82.50 67 TYR A O 1
ATOM 556 N N . THR A 1 68 ? 11.355 15.584 27.020 1.00 84.69 68 THR A N 1
ATOM 557 C CA . THR A 1 68 ? 12.172 16.045 25.895 1.00 84.69 68 THR A CA 1
ATOM 558 C C . THR A 1 68 ? 12.301 14.909 24.896 1.00 84.69 68 THR A C 1
ATOM 560 O O . THR A 1 68 ? 12.817 13.845 25.229 1.00 84.69 68 THR A O 1
ATOM 563 N N . HIS A 1 69 ? 11.821 15.120 23.670 1.00 80.56 69 HIS A N 1
ATOM 564 C CA . HIS A 1 69 ? 11.995 14.149 22.596 1.00 80.56 69 HIS A CA 1
ATOM 565 C C . HIS A 1 69 ? 13.188 14.559 21.737 1.00 80.56 69 HIS A C 1
ATOM 567 O O . HIS A 1 69 ? 13.073 15.465 20.919 1.00 80.56 69 HIS A O 1
ATOM 573 N N . ILE A 1 70 ? 14.323 13.893 21.945 1.00 87.00 70 ILE A N 1
ATOM 574 C CA . ILE A 1 70 ? 15.557 14.157 21.202 1.00 87.00 70 ILE A CA 1
ATOM 575 C C . ILE A 1 70 ? 15.469 13.494 19.821 1.00 87.00 70 ILE A C 1
ATOM 577 O O . ILE A 1 70 ? 15.305 12.276 19.724 1.00 87.00 70 ILE A O 1
ATOM 581 N N . ASP A 1 71 ? 15.603 14.287 18.759 1.00 87.38 71 ASP A N 1
ATOM 582 C CA . ASP A 1 71 ? 15.608 13.813 17.373 1.00 87.38 71 ASP A CA 1
ATOM 583 C C . ASP A 1 71 ? 17.012 13.353 16.949 1.00 87.38 71 ASP A C 1
ATOM 585 O O . ASP A 1 71 ? 17.751 14.044 16.246 1.00 87.38 71 ASP A O 1
ATOM 589 N N . TRP A 1 72 ? 17.391 12.152 17.388 1.00 90.44 72 TRP A N 1
ATOM 590 C CA . TRP A 1 72 ? 18.684 11.551 17.047 1.00 90.44 72 TRP A CA 1
ATOM 591 C C . TRP A 1 72 ? 18.890 11.354 15.542 1.00 90.44 72 TRP A C 1
ATOM 593 O O . TRP A 1 72 ? 20.027 11.391 15.076 1.00 90.44 72 TRP A O 1
ATOM 603 N N . ARG A 1 73 ? 17.813 11.184 14.763 1.00 90.50 73 ARG A N 1
ATOM 604 C CA . ARG A 1 73 ? 17.912 11.048 13.302 1.00 90.50 73 ARG A CA 1
ATOM 605 C C . ARG A 1 73 ? 18.368 12.358 12.673 1.00 90.50 73 ARG A C 1
ATOM 607 O O . ARG A 1 73 ? 19.283 12.341 11.855 1.00 90.50 73 ARG A O 1
ATOM 614 N N . GLY A 1 74 ? 17.797 13.481 13.112 1.00 90.56 74 GLY A N 1
ATOM 615 C CA . GLY A 1 74 ? 18.245 14.815 12.715 1.00 90.56 74 GLY A CA 1
ATOM 616 C C . GLY A 1 74 ? 19.735 15.036 12.985 1.00 90.56 74 GLY A C 1
ATOM 617 O O . GLY A 1 74 ? 20.444 15.521 12.110 1.00 90.56 74 GLY A O 1
ATOM 618 N N . LEU A 1 75 ? 20.247 14.595 14.141 1.00 94.62 75 LEU A N 1
ATOM 619 C CA . LEU A 1 75 ? 21.680 14.686 14.441 1.00 94.62 75 LEU A CA 1
ATOM 620 C C . LEU A 1 75 ? 22.537 13.853 13.477 1.00 94.62 75 LEU A C 1
ATOM 622 O O . LEU A 1 75 ? 23.535 14.352 12.964 1.00 94.62 75 LEU A O 1
ATOM 626 N N . VAL A 1 76 ? 22.150 12.601 13.215 1.00 95.94 76 VAL A N 1
ATOM 627 C CA . VAL A 1 76 ? 22.887 11.720 12.293 1.00 95.94 76 VAL A CA 1
ATOM 628 C C . VAL A 1 76 ? 22.931 12.322 10.890 1.00 95.94 76 VAL A C 1
ATOM 630 O O . VAL A 1 76 ? 24.005 12.395 10.296 1.00 95.94 76 VAL A O 1
ATOM 633 N N . TYR A 1 77 ? 21.800 12.815 10.377 1.00 95.00 77 TYR A N 1
ATOM 634 C CA . TYR A 1 77 ? 21.758 13.472 9.071 1.00 95.00 77 TYR A CA 1
ATOM 635 C C . TYR A 1 77 ? 22.565 14.769 9.048 1.00 95.00 77 TYR A C 1
ATOM 637 O O . TYR A 1 77 ? 23.287 15.006 8.085 1.00 95.00 77 TYR A O 1
ATOM 645 N N . ALA A 1 78 ? 22.505 15.581 10.105 1.00 96.69 78 ALA A N 1
ATOM 646 C CA . ALA A 1 78 ? 23.316 16.788 10.217 1.00 96.69 78 ALA A CA 1
ATOM 647 C C . ALA A 1 78 ? 24.815 16.472 10.113 1.00 96.69 78 ALA A C 1
ATOM 649 O O . ALA A 1 78 ? 25.512 17.074 9.299 1.00 96.69 78 ALA A O 1
ATOM 650 N N . VAL A 1 79 ? 25.296 15.493 10.887 1.00 97.38 79 VAL A N 1
ATOM 651 C CA . VAL A 1 79 ? 26.703 15.064 10.868 1.00 97.38 79 VAL A CA 1
ATOM 652 C C . VAL A 1 79 ? 27.088 14.496 9.506 1.00 97.38 79 VAL A C 1
ATOM 654 O O . VAL A 1 79 ? 28.135 14.855 8.977 1.00 97.38 79 VAL A O 1
ATOM 657 N N . LEU A 1 80 ? 26.242 13.650 8.915 1.00 96.88 80 LEU A N 1
ATOM 658 C CA . LEU A 1 80 ? 26.502 13.046 7.611 1.00 96.88 80 LEU A CA 1
ATOM 659 C C . LEU A 1 80 ? 26.598 14.109 6.512 1.00 96.88 80 LEU A C 1
ATOM 661 O O . LEU A 1 80 ? 27.596 14.163 5.801 1.00 96.88 80 LEU A O 1
ATOM 665 N N . PHE A 1 81 ? 25.601 14.986 6.390 1.00 96.88 81 PHE A N 1
ATOM 666 C CA . PHE A 1 81 ? 25.569 15.989 5.326 1.00 96.88 81 PHE A CA 1
ATOM 667 C C . PHE A 1 81 ? 26.656 17.055 5.487 1.00 96.88 81 PHE A C 1
ATOM 669 O O . PHE A 1 81 ? 27.313 17.399 4.504 1.00 96.88 81 PHE A O 1
ATOM 676 N N . LEU A 1 82 ? 26.905 17.540 6.710 1.00 97.31 82 LEU A N 1
ATOM 677 C CA . LEU A 1 82 ? 27.998 18.484 6.965 1.00 97.31 82 LEU A CA 1
ATOM 678 C C . LEU A 1 82 ? 29.367 17.829 6.781 1.00 97.31 82 LEU A C 1
ATOM 680 O O . LEU A 1 82 ? 30.264 18.457 6.229 1.00 97.31 82 LEU A O 1
ATOM 684 N N . GLY A 1 83 ? 29.525 16.572 7.199 1.00 95.75 83 GLY A N 1
ATOM 685 C CA . GLY A 1 83 ? 30.765 15.816 7.037 1.00 95.75 83 GLY A CA 1
ATOM 686 C C . GLY A 1 83 ? 31.103 15.568 5.569 1.00 95.75 83 GLY A C 1
ATOM 687 O O . GLY A 1 83 ? 32.224 15.844 5.150 1.00 95.75 83 GLY A O 1
ATOM 688 N N . VAL A 1 84 ? 30.127 15.119 4.772 1.00 94.31 84 VAL A N 1
ATOM 689 C CA . VAL A 1 84 ? 30.296 14.916 3.324 1.00 94.31 84 VAL A CA 1
ATOM 690 C C . VAL A 1 84 ? 30.568 16.242 2.618 1.00 94.31 84 VAL A C 1
ATOM 692 O O . VAL A 1 84 ? 31.485 16.319 1.805 1.00 94.31 84 VAL A O 1
ATOM 695 N N . SER A 1 85 ? 29.825 17.300 2.957 1.00 95.12 85 SER A N 1
ATOM 696 C CA . SER A 1 85 ? 30.051 18.636 2.396 1.00 95.12 85 SER A CA 1
ATOM 697 C C . SER A 1 85 ? 31.455 19.160 2.725 1.00 95.12 85 SER A C 1
ATOM 699 O O . SER A 1 85 ? 32.172 19.601 1.829 1.00 95.12 85 SER A O 1
ATOM 701 N N . TYR A 1 86 ? 31.900 19.032 3.981 1.00 95.44 86 TYR A N 1
ATOM 702 C CA . TYR A 1 86 ? 33.245 19.428 4.401 1.00 95.44 86 TYR A CA 1
ATOM 703 C C . TYR A 1 86 ? 34.327 18.625 3.675 1.00 95.44 86 TYR A C 1
ATOM 705 O O . TYR A 1 86 ? 35.241 19.218 3.106 1.00 95.44 86 TYR A O 1
ATOM 713 N N . TYR A 1 87 ? 34.203 17.297 3.636 1.00 93.00 87 TYR A N 1
ATOM 714 C CA . TYR A 1 87 ? 35.146 16.425 2.937 1.00 93.00 87 TYR A CA 1
ATOM 715 C C . TYR A 1 87 ? 35.267 16.794 1.453 1.00 93.00 87 TYR A C 1
ATOM 717 O O . TYR A 1 87 ? 36.370 16.993 0.948 1.00 93.00 87 TYR A O 1
ATOM 725 N N . ALA A 1 88 ? 34.133 16.967 0.772 1.00 90.00 88 ALA A N 1
ATOM 726 C CA . ALA A 1 88 ? 34.102 17.344 -0.636 1.00 90.00 88 ALA A CA 1
ATOM 727 C C . ALA A 1 88 ? 34.601 18.782 -0.885 1.00 90.00 88 ALA A C 1
ATOM 729 O O . ALA A 1 88 ? 35.049 19.082 -1.987 1.00 90.00 88 ALA A O 1
ATOM 730 N N . SER A 1 89 ? 34.572 19.665 0.121 1.00 89.81 89 SER A N 1
ATOM 731 C CA . SER A 1 89 ? 35.094 21.038 0.014 1.00 89.81 89 SER A CA 1
ATOM 732 C C . SER A 1 89 ? 36.624 21.137 0.065 1.00 89.81 89 SER A C 1
ATOM 734 O O . SER A 1 89 ? 37.179 22.177 -0.296 1.00 89.81 89 SER A O 1
ATOM 736 N N . VAL A 1 90 ? 37.322 20.078 0.493 1.00 92.94 90 VAL A N 1
ATOM 737 C CA . VAL A 1 90 ? 38.789 20.077 0.549 1.00 92.94 90 VAL A CA 1
ATOM 738 C C . VAL A 1 90 ? 39.352 20.144 -0.882 1.00 92.94 90 VAL A C 1
ATOM 740 O O . VAL A 1 90 ? 38.978 19.318 -1.724 1.00 92.94 90 VAL A O 1
ATOM 743 N N . PRO A 1 91 ? 40.267 21.090 -1.189 1.00 88.31 91 PRO A N 1
ATOM 744 C CA . PRO A 1 91 ? 40.862 21.203 -2.517 1.00 88.31 91 PRO A CA 1
ATOM 745 C C . PRO A 1 91 ? 41.463 19.873 -2.989 1.00 88.31 91 PRO A C 1
ATOM 747 O O . PRO A 1 91 ? 42.212 19.229 -2.259 1.00 88.31 91 PRO A O 1
ATOM 750 N N . GLY A 1 92 ? 41.117 19.460 -4.210 1.00 85.31 92 GLY A N 1
ATOM 751 C CA . GLY A 1 92 ? 41.543 18.183 -4.795 1.00 85.31 92 GLY A CA 1
ATOM 752 C C . GLY A 1 92 ? 40.611 16.992 -4.527 1.00 85.31 92 GLY A C 1
ATOM 753 O O . GLY A 1 92 ? 40.690 16.012 -5.259 1.00 85.31 92 GLY A O 1
ATOM 754 N N . TYR A 1 93 ? 39.685 17.080 -3.564 1.00 88.19 93 TYR A N 1
ATOM 755 C CA . TYR A 1 93 ? 38.738 15.996 -3.254 1.00 88.19 93 TYR A CA 1
ATOM 756 C C . TYR A 1 93 ? 37.366 16.166 -3.917 1.00 88.19 93 TYR A C 1
ATOM 758 O O . TYR A 1 93 ? 36.673 15.176 -4.128 1.00 88.19 93 TYR A O 1
ATOM 766 N N . ALA A 1 94 ? 36.984 17.388 -4.303 1.00 88.31 94 ALA A N 1
ATOM 767 C CA . ALA A 1 94 ? 35.668 17.702 -4.871 1.00 88.31 94 ALA A CA 1
ATOM 768 C C . ALA A 1 94 ? 35.317 16.867 -6.119 1.00 88.31 94 ALA A C 1
ATOM 770 O O . ALA A 1 94 ? 34.313 16.157 -6.139 1.00 88.31 94 ALA A O 1
ATOM 771 N N . ALA A 1 95 ? 36.170 16.909 -7.148 1.00 87.75 95 ALA A N 1
ATOM 772 C CA . ALA A 1 95 ? 35.954 16.149 -8.379 1.00 87.75 95 ALA A CA 1
ATOM 773 C C . ALA A 1 95 ? 36.067 14.634 -8.137 1.00 87.75 95 ALA A C 1
ATOM 775 O O . ALA A 1 95 ? 35.268 13.869 -8.666 1.00 87.75 95 ALA A O 1
ATOM 776 N N . GLY A 1 96 ? 37.005 14.203 -7.285 1.00 89.38 96 GLY A N 1
ATOM 777 C CA . GLY A 1 96 ? 37.172 12.794 -6.920 1.00 89.38 96 GLY A CA 1
ATOM 778 C C . GLY A 1 96 ? 35.960 12.217 -6.185 1.00 89.38 96 GLY A C 1
ATOM 779 O O . GLY A 1 96 ? 35.572 11.083 -6.448 1.00 89.38 96 GLY A O 1
ATOM 780 N N . PHE A 1 97 ? 35.314 13.005 -5.321 1.00 88.88 97 PHE A N 1
ATOM 781 C CA . PHE A 1 97 ? 34.069 12.622 -4.660 1.00 88.88 97 PHE A CA 1
ATOM 782 C C . PHE A 1 97 ? 32.945 12.397 -5.677 1.00 88.88 97 PHE A C 1
ATOM 784 O O . PHE A 1 97 ? 32.301 11.351 -5.649 1.00 88.88 97 PHE A O 1
ATOM 791 N N . ILE A 1 98 ? 32.747 13.333 -6.613 1.00 92.38 98 ILE A N 1
ATOM 792 C CA . ILE A 1 98 ? 31.726 13.204 -7.663 1.00 92.38 98 ILE A CA 1
ATOM 793 C C . ILE A 1 98 ? 32.017 12.014 -8.579 1.00 92.38 98 ILE A C 1
ATOM 795 O 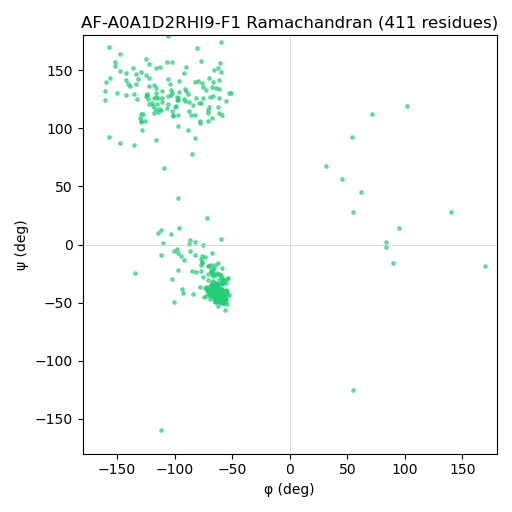O . ILE A 1 98 ? 31.114 11.232 -8.853 1.00 92.38 98 ILE A O 1
ATOM 799 N N . LEU A 1 99 ? 33.271 11.818 -8.988 1.00 92.38 99 LEU A N 1
ATOM 800 C CA . LEU A 1 99 ? 33.670 10.662 -9.792 1.00 92.38 99 LEU A CA 1
ATOM 801 C C . LEU A 1 99 ? 33.482 9.339 -9.039 1.00 92.38 99 LEU A C 1
ATOM 803 O O . LEU A 1 99 ? 33.078 8.352 -9.643 1.00 92.38 99 LEU A O 1
ATOM 807 N N . GLY A 1 100 ? 33.720 9.313 -7.726 1.00 90.62 100 GLY A N 1
ATOM 808 C CA . GLY A 1 100 ? 33.419 8.157 -6.882 1.00 90.62 100 GLY A CA 1
ATOM 809 C C . GLY A 1 100 ? 31.919 7.854 -6.826 1.00 90.62 100 GLY A C 1
ATOM 810 O O . GLY A 1 100 ? 31.524 6.695 -6.932 1.00 90.62 100 GLY A O 1
ATOM 811 N N . VAL A 1 101 ? 31.078 8.890 -6.727 1.00 90.94 101 VAL A N 1
ATOM 812 C CA . VAL A 1 101 ? 29.614 8.754 -6.805 1.00 90.94 101 VAL A CA 1
ATOM 813 C C . VAL A 1 101 ? 29.183 8.270 -8.188 1.00 90.94 101 VAL A C 1
ATOM 815 O O . VAL A 1 101 ? 28.368 7.358 -8.272 1.00 90.94 101 VAL A O 1
ATOM 818 N N . PHE A 1 102 ? 29.745 8.817 -9.266 1.00 94.62 102 PHE A N 1
ATOM 819 C CA . PHE A 1 102 ? 29.461 8.359 -10.626 1.00 94.62 102 PHE A CA 1
ATOM 820 C C . PHE A 1 102 ? 29.867 6.903 -10.812 1.00 94.62 102 PHE A C 1
ATOM 822 O O . PHE A 1 102 ? 29.057 6.124 -11.288 1.00 94.62 102 PHE A O 1
ATOM 829 N N . GLY A 1 103 ? 31.062 6.514 -10.361 1.00 92.81 103 GLY A N 1
ATOM 830 C CA . GLY A 1 103 ? 31.532 5.129 -10.401 1.00 92.81 103 GLY A CA 1
ATOM 831 C C . GLY A 1 103 ? 30.635 4.170 -9.616 1.00 92.81 103 GLY A C 1
ATOM 832 O O . GLY A 1 103 ? 30.371 3.056 -10.058 1.00 92.81 103 GLY A O 1
ATOM 833 N N . PHE A 1 104 ? 30.114 4.609 -8.469 1.00 94.38 104 PHE A N 1
ATOM 834 C CA . PHE A 1 104 ? 29.109 3.845 -7.737 1.00 94.38 104 PHE A CA 1
ATOM 835 C C . PHE A 1 104 ? 27.804 3.720 -8.532 1.00 94.38 104 PHE A C 1
ATOM 837 O O . PHE A 1 104 ? 27.300 2.611 -8.681 1.00 94.38 104 PHE A O 1
ATOM 844 N N . ILE A 1 105 ? 27.277 4.817 -9.083 1.00 92.62 105 ILE A N 1
ATOM 845 C CA . ILE A 1 105 ? 26.048 4.785 -9.888 1.00 92.62 105 ILE A CA 1
ATOM 846 C C . ILE A 1 105 ? 26.227 3.875 -11.104 1.00 92.62 105 ILE A C 1
ATOM 848 O O . ILE A 1 105 ? 25.375 3.028 -11.328 1.00 92.62 105 ILE A O 1
ATOM 852 N N . THR A 1 106 ? 27.336 3.973 -11.837 1.00 92.81 106 THR A N 1
ATOM 853 C CA . THR A 1 106 ? 27.593 3.119 -13.006 1.00 92.81 106 THR A CA 1
ATOM 854 C C . THR A 1 106 ? 27.820 1.655 -12.637 1.00 92.81 106 THR A C 1
ATOM 856 O O . THR A 1 106 ? 27.540 0.780 -13.447 1.00 92.81 106 THR A O 1
ATOM 859 N N . SER A 1 107 ? 28.279 1.358 -11.415 1.00 94.50 107 SER A N 1
ATOM 860 C CA . SER A 1 107 ? 28.338 -0.024 -10.916 1.00 94.50 107 SER A CA 1
ATOM 861 C C . SER A 1 107 ? 26.965 -0.627 -10.614 1.00 94.50 107 SER A C 1
ATOM 863 O O . SER A 1 107 ? 26.826 -1.847 -10.635 1.00 94.50 107 SER A O 1
ATOM 865 N N . VAL A 1 108 ? 25.968 0.212 -10.322 1.00 95.56 108 VAL A N 1
ATOM 866 C CA . VAL A 1 108 ? 24.593 -0.219 -10.037 1.00 95.56 108 VAL A CA 1
ATOM 867 C C . VAL A 1 108 ? 23.744 -0.190 -11.310 1.00 95.56 108 VAL A C 1
ATOM 869 O O . VAL A 1 108 ? 22.929 -1.082 -11.502 1.00 95.56 108 VAL A O 1
ATOM 872 N N . ILE A 1 109 ? 23.956 0.810 -12.169 1.00 94.62 109 ILE A N 1
ATOM 873 C CA . ILE A 1 109 ? 23.199 1.083 -13.396 1.00 94.62 109 ILE A CA 1
ATOM 874 C C . ILE A 1 109 ? 24.200 1.401 -14.524 1.00 94.62 109 ILE A C 1
ATOM 876 O O . ILE A 1 109 ? 24.553 2.570 -14.736 1.00 94.62 109 ILE A O 1
ATOM 880 N N . PRO A 1 110 ? 24.726 0.382 -15.226 1.00 93.31 110 PRO A N 1
ATOM 881 C CA . PRO A 1 110 ? 25.742 0.561 -16.266 1.00 93.31 110 PRO A CA 1
ATOM 882 C C . PRO A 1 110 ? 25.317 1.486 -17.416 1.00 93.31 110 PRO A C 1
ATOM 884 O O . PRO A 1 110 ? 26.154 2.193 -17.984 1.00 93.31 110 PRO A O 1
ATOM 887 N N . GLU A 1 111 ? 24.022 1.535 -17.728 1.00 93.94 111 GLU A N 1
ATOM 888 C CA . GLU A 1 111 ? 23.407 2.353 -18.780 1.00 93.94 111 GLU A CA 1
ATOM 889 C C . GLU A 1 111 ? 23.616 3.858 -18.548 1.00 93.94 111 GLU A C 1
ATOM 891 O O . GLU A 1 111 ? 23.661 4.640 -19.495 1.00 93.94 111 GLU A O 1
ATOM 896 N N . MET A 1 112 ? 23.811 4.278 -17.293 1.00 90.75 112 MET A N 1
ATOM 897 C CA . MET A 1 112 ? 24.052 5.681 -16.933 1.00 90.75 112 MET A CA 1
ATOM 898 C C . MET A 1 112 ? 25.474 6.158 -17.256 1.00 90.75 112 MET A C 1
ATOM 900 O O . MET A 1 112 ? 25.753 7.351 -17.154 1.00 90.75 112 MET A O 1
ATOM 904 N N . SER A 1 113 ? 26.391 5.257 -17.617 1.00 91.06 113 SER A N 1
ATOM 905 C CA . SER A 1 113 ? 27.807 5.585 -17.838 1.00 91.06 113 SER A CA 1
ATOM 906 C C . SER A 1 113 ? 28.025 6.657 -18.903 1.00 91.06 113 SER A C 1
ATOM 908 O O . SER A 1 113 ? 28.774 7.603 -18.661 1.00 91.06 113 SER A O 1
ATOM 910 N N . GLU A 1 114 ? 27.326 6.553 -20.032 1.00 90.56 114 GLU A N 1
ATOM 911 C CA . GLU A 1 114 ? 27.407 7.523 -21.124 1.00 90.56 114 GLU A CA 1
ATOM 912 C C . GLU A 1 114 ? 26.887 8.892 -20.659 1.00 90.56 114 GLU A C 1
ATOM 914 O O . GLU A 1 114 ? 27.612 9.884 -20.726 1.00 90.56 114 GLU A O 1
ATOM 919 N N . SER A 1 115 ? 25.707 8.924 -20.029 1.00 91.06 115 SER A N 1
ATOM 920 C CA . SER A 1 115 ? 25.090 10.155 -19.508 1.00 91.06 115 SER A CA 1
ATOM 921 C C . SER A 1 115 ? 25.917 10.847 -18.418 1.00 91.06 115 SER A C 1
ATOM 923 O O . SER A 1 115 ? 26.004 12.071 -18.385 1.00 91.06 115 SER A O 1
ATOM 925 N N . LEU A 1 116 ? 26.536 10.087 -17.509 1.00 89.75 116 LEU A N 1
ATOM 926 C CA . LEU A 1 116 ? 27.358 10.650 -16.433 1.00 89.75 116 LEU A CA 1
ATOM 927 C C . LEU A 1 116 ? 28.722 11.135 -16.932 1.00 89.75 116 LEU A C 1
ATOM 929 O O . LEU A 1 116 ? 29.284 12.059 -16.346 1.00 89.75 116 LEU A O 1
ATOM 933 N N . SER A 1 117 ? 29.249 10.542 -18.007 1.00 88.12 117 SER A N 1
ATOM 934 C CA . SER A 1 117 ? 30.535 10.937 -18.592 1.00 88.12 117 SER A CA 1
ATOM 935 C C . SER A 1 117 ? 30.507 12.318 -19.256 1.00 88.12 117 SER A C 1
ATOM 937 O O . SER A 1 117 ? 31.541 12.980 -19.330 1.00 88.12 117 SER A O 1
ATOM 939 N N . GLU A 1 118 ? 29.328 12.785 -19.677 1.00 92.44 118 GLU A N 1
ATOM 940 C CA . GLU A 1 118 ? 29.132 14.123 -20.250 1.00 92.44 118 GLU A CA 1
ATOM 941 C C . GLU A 1 118 ? 29.123 15.240 -19.192 1.00 92.44 118 GLU A C 1
ATOM 943 O O . GLU A 1 118 ? 29.257 16.421 -19.521 1.00 92.44 118 GLU A O 1
ATOM 948 N N . ILE A 1 119 ? 28.967 14.892 -17.910 1.00 92.62 119 ILE A N 1
ATOM 949 C CA . ILE A 1 119 ? 28.851 15.862 -16.822 1.00 92.62 119 ILE A CA 1
ATOM 950 C C . ILE A 1 119 ? 30.239 16.233 -16.296 1.00 92.62 119 ILE A C 1
ATOM 952 O O . ILE A 1 119 ? 30.971 15.395 -15.768 1.00 92.62 119 ILE A O 1
ATOM 956 N N . ASP A 1 120 ? 30.572 17.525 -16.332 1.00 93.69 120 ASP A N 1
ATOM 957 C CA . ASP A 1 120 ? 31.783 18.027 -15.683 1.00 93.69 120 ASP A CA 1
ATOM 958 C C . ASP A 1 120 ? 31.681 17.912 -14.151 1.00 93.69 120 ASP A C 1
ATOM 960 O O . ASP A 1 120 ? 30.945 18.647 -13.479 1.00 93.69 120 ASP A O 1
ATOM 964 N N . ALA A 1 121 ? 32.457 16.983 -13.589 1.00 90.62 121 ALA A N 1
ATOM 965 C CA . ALA A 1 121 ? 32.461 16.670 -12.165 1.00 90.62 121 ALA A CA 1
ATOM 966 C C . ALA A 1 121 ? 32.820 17.882 -11.286 1.00 90.62 121 ALA A C 1
ATOM 968 O O . ALA A 1 121 ? 32.296 18.018 -10.178 1.00 90.62 121 ALA A O 1
ATOM 969 N N . ALA A 1 122 ? 33.687 18.780 -11.769 1.00 90.62 122 ALA A N 1
ATOM 970 C CA . ALA A 1 122 ? 34.079 19.978 -11.030 1.00 90.62 122 ALA A CA 1
ATOM 971 C C . ALA A 1 122 ? 32.922 20.986 -10.928 1.00 90.62 122 ALA A C 1
ATOM 973 O O . ALA A 1 122 ? 32.616 21.467 -9.834 1.00 90.62 122 ALA A O 1
ATOM 974 N N . SER A 1 123 ? 32.238 21.256 -12.042 1.00 91.19 123 SER A N 1
ATOM 975 C CA . SER A 1 123 ? 31.058 22.126 -12.080 1.00 91.19 123 SER A CA 1
ATOM 976 C C . SER A 1 123 ? 29.909 21.581 -11.233 1.00 91.19 123 SER A C 1
ATOM 978 O O . SER A 1 123 ? 29.269 22.340 -10.503 1.00 91.19 123 SER A O 1
ATOM 980 N N . LEU A 1 124 ? 29.674 20.264 -11.258 1.00 92.31 124 LEU A N 1
ATOM 981 C CA . LEU A 1 124 ? 28.646 19.648 -10.418 1.00 92.31 124 LEU A CA 1
ATOM 982 C C . LEU A 1 124 ? 28.987 19.756 -8.924 1.00 92.31 124 LEU A C 1
ATOM 984 O O . LEU A 1 124 ? 28.113 20.075 -8.113 1.00 92.31 124 LEU A O 1
ATOM 988 N N . ALA A 1 125 ? 30.254 19.546 -8.550 1.00 91.00 125 ALA A N 1
ATOM 989 C CA . ALA A 1 125 ? 30.698 19.672 -7.163 1.00 91.00 125 ALA A CA 1
ATOM 990 C C . ALA A 1 125 ? 30.458 21.085 -6.602 1.00 91.00 125 ALA A C 1
ATOM 992 O O . ALA A 1 125 ? 30.004 21.217 -5.463 1.00 91.00 125 ALA A O 1
ATOM 993 N N . LEU A 1 126 ? 30.685 22.134 -7.405 1.00 91.62 126 LEU A N 1
ATOM 994 C CA . LEU A 1 126 ? 30.453 23.529 -7.004 1.00 91.62 126 LEU A CA 1
ATOM 995 C C . LEU A 1 126 ? 29.004 23.805 -6.578 1.00 91.62 126 LEU A C 1
ATOM 997 O O . LEU A 1 126 ? 28.775 24.661 -5.725 1.00 91.62 126 LEU A O 1
ATOM 1001 N N . VAL A 1 127 ? 28.033 23.076 -7.135 1.00 93.62 127 VAL A N 1
ATOM 1002 C CA . VAL A 1 127 ? 26.609 23.215 -6.795 1.00 93.62 127 VAL A CA 1
ATOM 1003 C C . VAL A 1 127 ? 26.197 22.242 -5.691 1.00 93.62 127 VAL A C 1
ATOM 1005 O O . VAL A 1 127 ? 25.472 22.615 -4.770 1.00 93.62 127 VAL A O 1
ATOM 1008 N N . LEU A 1 128 ? 26.661 20.993 -5.743 1.00 93.44 128 LEU A N 1
ATOM 1009 C CA . LEU A 1 128 ? 26.205 19.954 -4.821 1.00 93.44 128 LEU A CA 1
ATOM 1010 C C . LEU A 1 128 ? 26.721 20.166 -3.390 1.00 93.44 128 LEU A C 1
ATOM 1012 O O . LEU A 1 128 ? 25.969 19.993 -2.431 1.00 93.44 128 LEU A O 1
ATOM 1016 N N . ILE A 1 129 ? 27.979 20.579 -3.227 1.00 93.12 129 ILE A N 1
ATOM 1017 C CA . ILE A 1 129 ? 28.604 20.805 -1.914 1.00 93.12 129 ILE A CA 1
ATOM 1018 C C . ILE A 1 129 ? 27.825 21.819 -1.053 1.00 93.12 129 ILE A C 1
ATOM 1020 O O . ILE A 1 129 ? 27.513 21.481 0.097 1.00 93.12 129 ILE A O 1
ATOM 1024 N N . PRO A 1 130 ? 27.465 23.025 -1.547 1.00 95.50 130 PRO A N 1
ATOM 1025 C CA . PRO A 1 130 ? 26.679 23.973 -0.759 1.00 95.50 130 PRO A CA 1
ATOM 1026 C C . PRO A 1 130 ? 25.251 23.483 -0.502 1.00 95.50 130 PRO A C 1
ATOM 1028 O O . PRO A 1 130 ? 24.715 23.740 0.574 1.00 95.50 130 PRO A O 1
ATOM 1031 N N . VAL A 1 131 ? 24.642 22.729 -1.425 1.00 96.56 131 VAL A N 1
ATOM 1032 C CA . VAL A 1 131 ? 23.325 22.113 -1.190 1.00 96.56 131 VAL A CA 1
ATOM 1033 C C . VAL A 1 131 ? 23.392 21.139 -0.012 1.00 96.56 131 VAL A C 1
ATOM 1035 O O . VAL A 1 131 ? 22.585 21.240 0.913 1.00 96.56 131 VAL A O 1
ATOM 1038 N N . LEU A 1 132 ? 24.392 20.252 0.018 1.00 95.69 132 LEU A N 1
ATOM 1039 C CA . LEU A 1 132 ? 24.617 19.336 1.140 1.00 95.69 132 LEU A CA 1
ATOM 1040 C C . LEU A 1 132 ? 24.870 20.097 2.453 1.00 95.69 132 LEU A C 1
ATOM 1042 O O . LEU A 1 132 ? 24.329 19.714 3.489 1.00 95.69 132 LEU A O 1
ATOM 1046 N N . ALA A 1 133 ? 25.605 21.215 2.415 1.00 96.94 133 ALA A N 1
ATOM 1047 C CA . ALA A 1 133 ? 25.805 22.067 3.590 1.00 96.94 133 ALA A CA 1
ATOM 1048 C C . ALA A 1 133 ? 24.478 22.635 4.125 1.00 96.94 133 ALA A C 1
ATOM 1050 O O . ALA A 1 133 ? 24.225 22.595 5.331 1.00 96.94 133 ALA A O 1
ATOM 1051 N N . VAL A 1 134 ? 23.606 23.126 3.237 1.00 97.81 134 VAL A N 1
ATOM 1052 C CA . VAL A 1 134 ? 22.285 23.667 3.599 1.00 97.81 134 VAL A CA 1
ATOM 1053 C C . VAL A 1 134 ? 21.406 22.589 4.230 1.00 97.81 134 VAL A C 1
ATOM 1055 O O . VAL A 1 134 ? 20.793 22.840 5.270 1.00 97.81 134 VAL A O 1
ATOM 1058 N N . PHE A 1 135 ? 21.380 21.378 3.666 1.00 96.69 135 PHE A N 1
ATOM 1059 C CA . PHE A 1 135 ? 20.669 20.251 4.274 1.00 96.69 135 PHE A CA 1
ATOM 1060 C C . PHE A 1 135 ? 21.233 19.903 5.655 1.00 96.69 135 PHE A C 1
ATOM 1062 O O . PHE A 1 135 ? 20.469 19.734 6.607 1.00 96.69 135 PHE A O 1
ATOM 1069 N N . GLY A 1 136 ? 22.558 19.868 5.799 1.00 97.62 136 GLY A N 1
ATOM 1070 C CA . GLY A 1 136 ? 23.216 19.647 7.084 1.00 97.62 136 GLY A CA 1
ATOM 1071 C C . GLY A 1 136 ? 22.821 20.680 8.147 1.00 97.62 136 GLY A C 1
ATOM 1072 O O . GLY A 1 136 ? 22.459 20.318 9.270 1.00 97.62 136 GLY A O 1
ATOM 1073 N N . LEU A 1 137 ? 22.796 21.967 7.787 1.00 97.38 137 LEU A N 1
ATOM 1074 C CA . LEU A 1 137 ? 22.357 23.054 8.671 1.00 97.38 137 LEU A CA 1
ATOM 1075 C C . LEU A 1 137 ? 20.866 22.962 9.021 1.00 97.38 137 LEU A C 1
ATOM 1077 O O . LEU A 1 137 ? 20.492 23.182 10.175 1.00 97.38 137 LEU A O 1
ATOM 1081 N N . PHE A 1 138 ? 20.016 22.597 8.058 1.00 97.12 138 PHE A N 1
ATOM 1082 C CA . PHE A 1 138 ? 18.591 22.375 8.296 1.00 97.12 138 PHE A CA 1
ATOM 1083 C C . PHE A 1 138 ? 18.369 21.284 9.352 1.00 97.12 138 PHE A C 1
ATOM 1085 O O . PHE A 1 138 ? 17.678 21.524 10.344 1.00 97.12 138 PHE A O 1
ATOM 1092 N N . TYR A 1 139 ? 19.014 20.125 9.195 1.00 96.12 139 TYR A N 1
ATOM 1093 C CA . TYR A 1 139 ? 18.919 19.029 10.164 1.00 96.12 139 TYR A CA 1
ATOM 1094 C C . TYR A 1 139 ? 19.559 19.364 11.518 1.00 96.12 139 TYR A C 1
ATOM 1096 O O . TYR A 1 139 ? 19.070 18.943 12.567 1.00 96.12 139 TYR A O 1
ATOM 1104 N N . THR A 1 140 ? 20.604 20.195 11.531 1.00 95.69 140 THR A N 1
ATOM 1105 C CA . THR A 1 140 ? 21.161 20.724 12.785 1.00 95.69 140 THR A CA 1
ATOM 1106 C C . THR A 1 140 ? 20.109 21.543 13.531 1.00 95.69 140 THR A C 1
ATOM 1108 O O . THR A 1 140 ? 19.927 21.389 14.737 1.00 95.69 140 THR A O 1
ATOM 1111 N N . PHE A 1 141 ? 19.359 22.390 12.824 1.00 94.56 141 PHE A N 1
ATOM 1112 C CA . PHE A 1 141 ? 18.318 23.212 13.432 1.00 94.56 141 PHE A CA 1
ATOM 1113 C C . PHE A 1 141 ? 17.123 22.395 13.942 1.00 94.56 141 PHE A C 1
ATOM 1115 O O . PHE A 1 141 ? 16.595 22.698 15.016 1.00 94.56 141 PHE A O 1
ATOM 1122 N N . THR A 1 142 ? 16.697 21.351 13.220 1.00 88.62 142 THR A N 1
ATOM 1123 C CA . THR A 1 142 ? 15.627 20.458 13.698 1.00 88.62 142 THR A CA 1
ATOM 1124 C C . THR A 1 142 ? 16.052 19.712 14.960 1.00 88.62 142 THR A C 1
ATOM 1126 O O . THR A 1 142 ? 15.295 19.687 15.933 1.00 88.62 142 THR A O 1
ATOM 1129 N N . PHE A 1 143 ? 17.289 19.206 14.998 1.00 92.31 143 PHE A N 1
ATOM 1130 C CA . PHE A 1 143 ? 17.861 18.583 16.189 1.00 92.31 143 PHE A CA 1
ATOM 1131 C C . PHE A 1 143 ? 17.923 19.562 17.367 1.00 92.31 143 PHE A C 1
ATOM 1133 O O . PHE A 1 143 ? 17.417 19.255 18.446 1.00 92.31 143 PHE A O 1
ATOM 1140 N N . LEU A 1 144 ? 18.458 20.770 17.167 1.00 91.00 144 LEU A N 1
ATOM 1141 C CA . LEU A 1 144 ? 18.545 21.782 18.226 1.00 91.00 144 LEU A CA 1
ATOM 1142 C C . LEU A 1 144 ? 17.166 22.154 18.786 1.00 91.00 144 LEU A C 1
ATOM 1144 O O . LEU A 1 144 ? 17.011 22.314 19.996 1.00 91.00 144 LEU A O 1
ATOM 1148 N N . LYS A 1 145 ? 16.139 22.236 17.933 1.00 85.44 145 LYS A N 1
ATOM 1149 C CA . LYS A 1 145 ? 14.754 22.435 18.380 1.00 85.44 145 LYS A CA 1
ATOM 1150 C C . LYS A 1 145 ? 14.218 21.267 19.205 1.00 85.44 145 LYS A C 1
ATOM 1152 O O . LYS A 1 145 ? 13.447 21.507 20.128 1.00 85.44 145 LYS A O 1
ATOM 1157 N N . SER A 1 146 ? 14.614 20.034 18.898 1.00 86.94 146 SER A N 1
ATOM 1158 C CA . SER A 1 146 ? 14.173 18.832 19.623 1.00 86.94 146 SER A CA 1
ATOM 1159 C C . SER A 1 146 ? 14.665 18.789 21.078 1.00 86.94 146 SER A C 1
ATOM 1161 O O . SER A 1 146 ? 14.005 18.228 21.951 1.00 86.94 146 SER A O 1
ATOM 1163 N N . LEU A 1 147 ? 15.784 19.465 21.367 1.00 85.56 147 LEU A N 1
ATOM 1164 C CA . LEU A 1 147 ? 16.307 19.614 22.727 1.00 85.56 147 LEU A CA 1
ATOM 1165 C C . LEU A 1 147 ? 15.412 20.503 23.606 1.00 85.56 147 LEU A C 1
ATOM 1167 O O . LEU A 1 147 ? 15.501 20.459 24.834 1.00 85.56 147 LEU A O 1
ATOM 1171 N N . ILE A 1 148 ? 14.531 21.303 22.997 1.00 83.38 148 ILE A N 1
ATOM 1172 C CA . ILE A 1 148 ? 13.552 22.108 23.719 1.00 83.38 148 ILE A CA 1
ATOM 1173 C C . ILE A 1 148 ? 12.408 21.182 24.140 1.00 83.38 148 ILE A C 1
ATOM 1175 O O . ILE A 1 148 ? 11.564 20.790 23.333 1.00 83.38 148 ILE A O 1
ATOM 1179 N N . GLY A 1 149 ? 12.385 20.831 25.426 1.00 84.50 149 GLY A N 1
ATOM 1180 C CA . GLY A 1 149 ? 11.345 19.984 26.000 1.00 84.50 149 GLY A CA 1
ATOM 1181 C C . GLY A 1 149 ? 9.928 20.555 25.874 1.00 84.50 149 GLY A C 1
ATOM 1182 O O . GLY A 1 149 ? 9.679 21.668 25.398 1.00 84.50 149 GLY A O 1
ATOM 1183 N N . SER A 1 150 ? 8.950 19.759 26.283 1.00 84.44 150 SER A N 1
ATOM 1184 C CA . SER A 1 150 ? 7.538 20.121 26.249 1.00 84.44 150 SER A CA 1
ATOM 1185 C C . SER A 1 150 ? 6.854 19.735 27.552 1.00 84.44 150 SER A C 1
ATOM 1187 O O . SER A 1 150 ? 6.928 18.590 27.985 1.00 84.44 150 SER A O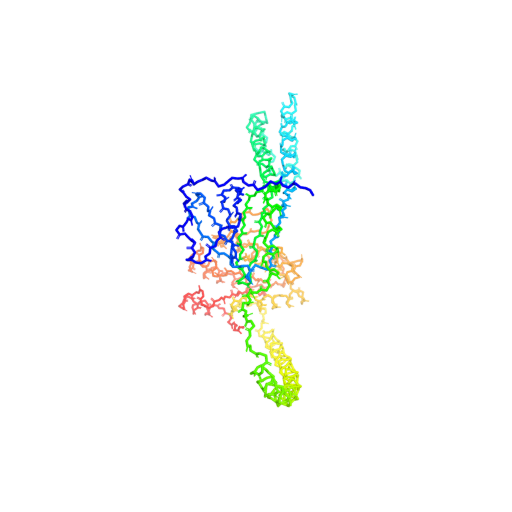 1
ATOM 1189 N N . LEU A 1 151 ? 6.143 20.693 28.142 1.00 86.62 151 LEU A N 1
ATOM 1190 C CA . LEU A 1 151 ? 5.213 20.455 29.237 1.00 86.62 151 LEU A CA 1
ATOM 1191 C C . LEU A 1 151 ? 3.884 19.964 28.653 1.00 86.62 151 LEU A C 1
ATOM 1193 O O . LEU A 1 151 ? 3.308 20.617 27.778 1.00 86.62 151 LEU A O 1
ATOM 1197 N N . ARG A 1 152 ? 3.400 18.821 29.131 1.00 87.00 152 ARG A N 1
ATOM 1198 C CA . ARG A 1 152 ? 2.142 18.203 28.716 1.00 87.00 152 ARG A CA 1
ATOM 1199 C C . ARG A 1 152 ? 1.182 18.146 29.890 1.00 87.00 152 ARG A C 1
ATOM 1201 O O . ARG A 1 152 ? 1.530 17.651 30.954 1.00 87.00 152 ARG A O 1
ATOM 1208 N N . ILE A 1 153 ? -0.037 18.613 29.657 1.00 85.69 153 ILE A N 1
ATOM 1209 C CA . ILE A 1 153 ? -1.147 18.546 30.604 1.00 85.69 153 ILE A CA 1
ATOM 1210 C C . ILE A 1 153 ? -2.196 17.622 29.997 1.00 85.69 153 ILE A C 1
ATOM 1212 O O . ILE A 1 153 ? -2.754 17.940 28.944 1.00 85.69 153 ILE A O 1
ATOM 1216 N N . SER A 1 154 ? -2.428 16.475 30.630 1.00 82.31 154 SER A N 1
ATOM 1217 C CA . SER A 1 154 ? -3.411 15.481 30.195 1.00 82.31 154 SER A CA 1
ATOM 1218 C C . SER A 1 154 ? -4.658 15.579 31.064 1.00 82.31 154 SER A C 1
ATOM 1220 O O . SER A 1 154 ? -4.557 15.596 32.293 1.00 82.31 154 SER A O 1
ATOM 1222 N N . THR A 1 155 ? -5.826 15.640 30.428 1.00 79.94 155 THR A N 1
ATOM 1223 C CA . THR A 1 155 ? -7.116 15.718 31.125 1.00 79.94 155 THR A CA 1
ATOM 1224 C C . THR A 1 155 ? -7.902 14.407 31.059 1.00 79.94 155 THR A C 1
ATOM 1226 O O . THR A 1 155 ? -7.695 13.610 30.147 1.00 79.94 155 THR A O 1
ATOM 1229 N N . ASP A 1 156 ? -8.816 14.198 32.007 1.00 75.25 156 ASP A N 1
ATOM 1230 C CA . ASP A 1 156 ? -9.772 13.074 32.067 1.00 75.25 156 ASP A CA 1
ATOM 1231 C C . ASP A 1 156 ? -10.644 12.942 30.805 1.00 75.25 156 ASP A C 1
ATOM 1233 O O . ASP A 1 156 ? -10.962 11.843 30.364 1.00 75.25 156 ASP A O 1
ATOM 1237 N N . THR A 1 157 ? -10.968 14.070 30.175 1.00 67.75 157 THR A N 1
ATOM 1238 C CA . THR A 1 157 ? -11.698 14.154 28.897 1.00 67.75 157 THR A CA 1
ATOM 1239 C C . THR A 1 157 ? -10.863 13.791 27.658 1.00 67.75 157 THR A C 1
ATOM 1241 O O . THR A 1 157 ? -11.371 13.843 26.541 1.00 67.75 157 THR A O 1
ATOM 1244 N N . GLY A 1 158 ? -9.579 13.450 27.817 1.00 65.00 158 GLY A N 1
ATOM 1245 C CA . GLY A 1 158 ? -8.678 13.096 26.713 1.00 65.00 158 GLY A CA 1
ATOM 1246 C C . GLY A 1 158 ? -8.028 14.287 25.996 1.00 65.00 158 GLY A C 1
ATOM 1247 O O . GLY A 1 158 ? -7.181 14.089 25.123 1.00 65.00 158 GLY A O 1
ATOM 1248 N N . HIS A 1 159 ? -8.346 15.533 26.368 1.00 71.88 159 HIS A N 1
ATOM 1249 C CA . HIS A 1 159 ? -7.677 16.715 25.817 1.00 71.88 159 HIS A CA 1
ATOM 1250 C C . HIS A 1 159 ? -6.250 16.861 26.369 1.00 71.88 159 HIS A C 1
ATOM 1252 O O . HIS A 1 159 ? -6.031 16.784 27.582 1.00 71.88 159 HIS A O 1
ATOM 1258 N N . ILE A 1 160 ? -5.290 17.117 25.470 1.00 76.62 160 ILE A N 1
ATOM 1259 C CA . ILE A 1 160 ? -3.870 17.302 25.792 1.00 76.62 160 ILE A CA 1
ATOM 1260 C C . ILE A 1 160 ? -3.450 18.735 25.462 1.00 76.62 160 ILE A C 1
ATOM 1262 O O . ILE A 1 160 ? -3.493 19.151 24.303 1.00 76.62 160 ILE A O 1
ATOM 1266 N N . VAL A 1 161 ? -2.970 19.474 26.462 1.00 81.00 161 VAL A N 1
ATOM 1267 C CA . VAL A 1 161 ? -2.346 20.790 26.259 1.00 81.00 161 VAL A CA 1
ATOM 1268 C C . VAL A 1 161 ? -0.831 20.622 26.263 1.00 81.00 161 VAL A C 1
ATOM 1270 O O . VAL A 1 161 ? -0.258 20.171 27.253 1.00 81.00 161 VAL A O 1
ATOM 1273 N N . LYS A 1 162 ? -0.177 20.979 25.151 1.00 83.69 162 LYS A N 1
ATOM 1274 C CA . LYS A 1 162 ? 1.282 20.911 24.990 1.00 83.69 162 LYS A CA 1
ATOM 1275 C C . LYS A 1 162 ? 1.882 22.316 24.929 1.00 83.69 162 LYS A C 1
ATOM 1277 O O . LYS A 1 162 ? 1.524 23.112 24.062 1.00 83.69 162 LYS A O 1
ATOM 1282 N N . ILE A 1 163 ? 2.816 22.604 25.831 1.00 83.81 163 ILE A N 1
ATOM 1283 C CA . ILE A 1 163 ? 3.538 23.874 25.919 1.00 83.81 163 ILE A CA 1
ATOM 1284 C C . ILE A 1 163 ? 5.027 23.600 25.692 1.00 83.81 163 ILE A C 1
ATOM 1286 O O . ILE A 1 163 ? 5.674 22.957 26.513 1.00 83.81 163 ILE A O 1
ATOM 1290 N N . THR A 1 164 ? 5.587 24.088 24.584 1.00 82.12 164 THR A N 1
ATOM 1291 C CA . THR A 1 164 ? 7.028 23.981 24.305 1.00 82.12 164 THR A CA 1
ATOM 1292 C C . THR A 1 164 ? 7.803 24.901 25.245 1.00 82.12 164 THR A C 1
ATOM 1294 O O . THR A 1 164 ? 7.632 26.122 25.207 1.00 82.12 164 THR A O 1
ATOM 1297 N N . THR A 1 165 ? 8.627 24.317 26.113 1.00 84.38 165 THR A N 1
ATOM 1298 C CA . THR A 1 165 ? 9.387 25.033 27.142 1.00 84.38 165 THR A CA 1
ATOM 1299 C C . THR A 1 165 ? 10.573 24.190 27.610 1.00 84.38 165 THR A C 1
ATOM 1301 O O . THR A 1 165 ? 10.410 22.989 27.841 1.00 84.38 165 THR A O 1
ATOM 1304 N N . PRO A 1 166 ? 11.757 24.783 27.839 1.00 82.62 166 PRO A N 1
ATOM 1305 C CA . PRO A 1 166 ? 12.796 24.096 28.596 1.00 82.62 166 PRO A CA 1
ATOM 1306 C C . PRO A 1 166 ? 12.301 23.781 30.016 1.00 82.62 166 PRO A C 1
ATOM 1308 O O . PRO A 1 166 ? 11.391 24.448 30.529 1.00 82.62 166 PRO A O 1
ATOM 1311 N N . PHE A 1 167 ? 12.900 22.770 30.648 1.00 80.62 167 PHE A N 1
ATOM 1312 C CA . PHE A 1 167 ? 12.650 22.487 32.058 1.00 80.62 167 PHE A CA 1
ATOM 1313 C C . PHE A 1 167 ? 13.303 23.591 32.894 1.00 80.62 167 PHE A C 1
ATOM 1315 O O . PHE A 1 167 ? 14.519 23.760 32.879 1.00 80.62 167 PHE A O 1
ATOM 1322 N N . THR A 1 168 ? 12.485 24.398 33.563 1.00 85.44 168 THR A N 1
ATOM 1323 C CA . THR A 1 168 ? 12.937 25.509 34.411 1.00 85.44 168 THR A CA 1
ATOM 1324 C C . THR A 1 168 ? 12.357 25.334 35.805 1.00 85.44 168 THR A C 1
ATOM 1326 O O . THR A 1 168 ? 11.320 24.688 35.956 1.00 85.44 168 THR A O 1
ATOM 1329 N N . SER A 1 169 ? 12.949 25.972 36.817 1.00 81.44 169 SER A N 1
ATOM 1330 C CA . SER A 1 169 ? 12.424 25.933 38.192 1.00 81.44 169 SER A CA 1
ATOM 1331 C C . SER A 1 169 ? 10.954 26.371 38.279 1.00 81.44 169 SER A C 1
ATOM 1333 O O . SER A 1 169 ? 10.208 25.853 39.098 1.00 81.44 169 SER A O 1
ATOM 1335 N N . LYS A 1 170 ? 10.499 27.253 37.375 1.00 84.81 170 LYS A N 1
ATOM 1336 C CA . LYS A 1 170 ? 9.089 27.672 37.267 1.00 84.81 170 LYS A CA 1
ATOM 1337 C C . LYS A 1 170 ? 8.160 26.560 36.771 1.00 84.81 170 LYS A C 1
ATOM 1339 O O . LYS A 1 170 ? 7.007 26.504 37.178 1.00 84.81 170 LYS A O 1
ATOM 1344 N N . VAL A 1 171 ? 8.642 25.701 35.869 1.00 83.38 171 VAL A N 1
ATOM 1345 C CA . VAL A 1 171 ? 7.888 24.531 35.387 1.00 83.38 171 VAL A CA 1
ATOM 1346 C C . VAL A 1 171 ? 7.768 23.501 36.508 1.00 83.38 171 VAL A C 1
ATOM 1348 O O . VAL A 1 171 ? 6.687 22.966 36.722 1.00 83.38 171 VAL A O 1
ATOM 1351 N N . GLU A 1 172 ? 8.848 23.273 37.256 1.00 83.75 172 GLU A N 1
ATOM 1352 C CA . GLU A 1 172 ? 8.847 22.372 38.412 1.00 83.75 172 GLU A CA 1
ATOM 1353 C C . GLU A 1 172 ? 7.902 22.860 39.524 1.00 83.75 172 GLU A C 1
ATOM 1355 O O . GLU A 1 172 ? 7.109 22.085 40.058 1.00 83.75 172 GLU A O 1
ATOM 1360 N N . GLU A 1 173 ? 7.940 24.155 39.845 1.00 85.25 173 GLU A N 1
ATOM 1361 C CA . GLU A 1 173 ? 7.058 24.771 40.839 1.00 85.25 173 GLU A CA 1
ATOM 1362 C C . GLU A 1 173 ? 5.581 24.710 40.420 1.00 85.25 173 GLU A C 1
ATOM 1364 O O . GLU A 1 173 ? 4.715 24.418 41.249 1.00 85.25 173 GLU A O 1
ATOM 1369 N N . LEU A 1 174 ? 5.288 24.915 39.129 1.00 84.19 174 LEU A N 1
ATOM 1370 C CA . LEU A 1 174 ? 3.942 24.728 38.593 1.00 84.19 174 LEU A CA 1
ATOM 1371 C C . LEU A 1 174 ? 3.465 23.284 38.796 1.00 84.19 174 LEU A C 1
ATOM 1373 O O . LEU A 1 174 ? 2.369 23.094 39.315 1.00 84.19 174 LEU A O 1
ATOM 1377 N N . ILE A 1 175 ? 4.269 22.280 38.423 1.00 83.38 175 ILE A N 1
ATOM 1378 C CA . ILE A 1 175 ? 3.900 20.860 38.571 1.00 83.38 175 ILE A CA 1
ATOM 1379 C C . ILE A 1 175 ? 3.565 20.550 40.038 1.00 83.38 175 ILE A C 1
ATOM 1381 O O . ILE A 1 175 ? 2.485 20.036 40.325 1.00 83.38 175 ILE A O 1
ATOM 1385 N N . LYS A 1 176 ? 4.428 20.965 40.977 1.00 84.50 176 LYS A N 1
ATOM 1386 C CA . LYS A 1 176 ? 4.208 20.772 42.423 1.00 84.50 176 LYS A CA 1
ATOM 1387 C C . LYS A 1 176 ? 2.937 21.459 42.923 1.00 84.50 176 LYS A C 1
ATOM 1389 O O . LYS A 1 176 ? 2.179 20.864 43.685 1.00 84.50 176 LYS A O 1
ATOM 1394 N N . THR A 1 177 ? 2.680 22.688 42.473 1.00 82.88 177 THR A N 1
ATOM 1395 C CA . THR A 1 177 ? 1.473 23.439 42.852 1.00 82.88 177 THR A CA 1
ATOM 1396 C C . THR A 1 177 ? 0.215 22.711 42.384 1.00 82.88 177 THR A C 1
ATOM 1398 O O . THR A 1 177 ? -0.736 22.547 43.143 1.00 82.88 177 THR A O 1
ATOM 1401 N N . VAL A 1 178 ? 0.203 22.218 41.147 1.00 81.50 178 VAL A N 1
ATOM 1402 C CA . VAL A 1 178 ? -0.948 21.488 40.600 1.00 81.50 178 VAL A CA 1
ATOM 1403 C C . VAL A 1 178 ? -1.191 20.178 41.345 1.00 81.50 178 VAL A C 1
ATOM 1405 O O . VAL A 1 178 ? -2.336 19.875 41.683 1.00 81.50 178 VAL A O 1
ATOM 1408 N N . GLU A 1 179 ? -0.132 19.430 41.656 1.00 80.50 179 GLU A N 1
ATOM 1409 C CA . GLU A 1 179 ? -0.237 18.199 42.442 1.00 80.50 179 GLU A CA 1
ATOM 1410 C C . GLU A 1 179 ? -0.796 18.452 43.848 1.00 80.50 179 GLU A C 1
ATOM 1412 O O . GLU A 1 179 ? -1.669 17.705 44.298 1.00 80.50 179 GLU A O 1
ATOM 1417 N N . GLU A 1 180 ? -0.356 19.513 44.531 1.00 82.81 180 GLU A N 1
ATOM 1418 C CA . GLU A 1 180 ? -0.831 19.855 45.878 1.00 82.81 180 GLU A CA 1
ATOM 1419 C C . GLU A 1 180 ? -2.336 20.166 45.891 1.00 82.81 180 GLU A C 1
ATOM 1421 O O . GLU A 1 180 ? -3.079 19.646 46.728 1.00 82.81 180 GLU A O 1
ATOM 1426 N N . TYR A 1 181 ? -2.810 20.981 44.946 1.00 76.00 181 TYR A N 1
ATOM 1427 C CA . TYR A 1 181 ? -4.223 21.365 44.874 1.00 76.00 181 TYR A CA 1
ATOM 1428 C C . TYR A 1 181 ? -5.123 20.263 44.300 1.00 76.00 181 TYR A C 1
ATOM 1430 O O . TYR A 1 181 ? -6.309 20.235 44.625 1.00 76.00 181 TYR A O 1
ATOM 1438 N N . SER A 1 182 ? -4.584 19.317 43.523 1.00 67.81 182 SER A N 1
ATOM 1439 C CA . SER A 1 182 ? -5.332 18.128 43.082 1.00 67.81 182 SER A CA 1
ATOM 1440 C C . SER A 1 182 ? -5.690 17.173 44.232 1.00 67.81 182 SER A C 1
ATOM 1442 O O . SER A 1 182 ? -6.699 16.476 44.157 1.00 67.81 182 SER A O 1
ATOM 1444 N N . LYS A 1 183 ? -4.894 17.167 45.314 1.00 69.44 183 LYS A N 1
ATOM 1445 C CA . LYS A 1 183 ? -5.045 16.256 46.464 1.00 69.44 183 LYS A CA 1
ATOM 1446 C C . LYS A 1 183 ? -5.865 16.837 47.624 1.00 69.44 183 LYS A C 1
ATOM 1448 O O . LYS A 1 183 ? -6.187 16.098 48.554 1.00 69.44 183 LYS A O 1
ATOM 1453 N N . LYS A 1 184 ? -6.204 18.134 47.614 1.00 62.62 184 LYS A N 1
ATOM 1454 C CA . LYS A 1 184 ? -6.976 18.771 48.698 1.00 62.62 184 LYS A CA 1
ATOM 1455 C C . LYS A 1 184 ? -8.473 18.421 48.592 1.00 62.62 184 LYS A C 1
ATOM 1457 O O . LYS A 1 184 ? -9.089 18.746 47.576 1.00 62.62 184 LYS A O 1
ATOM 1462 N N . PRO A 1 185 ? -9.091 17.804 49.621 1.00 51.19 185 PRO A N 1
ATOM 1463 C CA . PRO A 1 185 ? -10.541 17.636 49.668 1.00 51.19 185 PRO A CA 1
ATOM 1464 C C . PRO A 1 185 ? -11.237 19.007 49.790 1.00 51.19 185 PRO A C 1
ATOM 1466 O O . PRO A 1 185 ? -10.662 19.932 50.367 1.00 51.19 185 PRO A O 1
ATOM 1469 N N . PRO A 1 186 ? -12.465 19.169 49.262 1.00 45.03 186 PRO A N 1
ATOM 1470 C CA . PRO A 1 186 ? -13.187 20.437 49.344 1.00 45.03 186 PRO A CA 1
ATOM 1471 C C . PRO A 1 186 ? -13.444 20.825 50.810 1.00 45.03 186 PRO A C 1
ATOM 1473 O O . PRO A 1 186 ? -14.004 20.038 51.573 1.00 45.03 186 PRO A O 1
ATOM 1476 N N . GLU A 1 187 ? -13.038 22.038 51.206 1.00 36.44 187 GLU A N 1
ATOM 1477 C CA . GLU A 1 187 ? -13.249 22.581 52.556 1.00 36.44 187 GLU A CA 1
ATOM 1478 C C . GLU A 1 187 ? -14.750 22.626 52.901 1.00 36.44 187 GLU A C 1
ATOM 1480 O O . GLU A 1 187 ? -15.507 23.427 52.349 1.00 36.44 187 GLU A O 1
ATOM 1485 N N . LYS A 1 188 ? -15.185 21.793 53.855 1.00 41.53 188 LYS A N 1
ATOM 1486 C CA . LYS A 1 188 ? -16.466 21.956 54.556 1.00 41.53 188 LYS A CA 1
ATOM 1487 C C . LYS A 1 188 ? -16.239 22.786 55.819 1.00 41.53 188 LYS A C 1
ATOM 1489 O O . LYS A 1 188 ? -15.435 22.409 56.666 1.00 41.53 188 LYS A O 1
ATOM 1494 N N . LYS A 1 189 ? -16.982 23.885 55.970 1.00 35.78 189 LYS A N 1
ATOM 1495 C CA . LYS A 1 189 ? -17.132 24.607 57.242 1.00 35.78 189 LYS A CA 1
ATOM 1496 C C . LYS A 1 189 ? -18.430 24.167 57.915 1.00 35.78 189 LYS A C 1
ATOM 1498 O O . LYS A 1 189 ? -19.482 24.278 57.296 1.00 35.78 189 LYS A O 1
ATOM 1503 N N . ALA A 1 190 ? -18.357 23.736 59.171 1.00 31.38 190 ALA A N 1
ATOM 1504 C CA . ALA A 1 190 ? -19.507 23.644 60.067 1.00 31.38 190 ALA A CA 1
ATOM 1505 C C . ALA A 1 190 ? -19.068 24.053 61.482 1.00 31.38 190 ALA A C 1
ATOM 1507 O O . ALA A 1 190 ? -18.037 23.591 61.969 1.00 31.38 190 ALA A O 1
ATOM 1508 N N . SER A 1 191 ? -19.813 24.980 62.084 1.00 34.81 191 SER A N 1
ATOM 1509 C CA . SER A 1 191 ? -19.621 25.516 63.434 1.00 34.81 191 SER A CA 1
ATOM 1510 C C . SER A 1 191 ? -20.437 24.733 64.463 1.00 34.81 191 SER A C 1
ATOM 1512 O O . SER A 1 191 ? -21.536 24.271 64.170 1.00 34.81 191 SER A O 1
ATOM 1514 N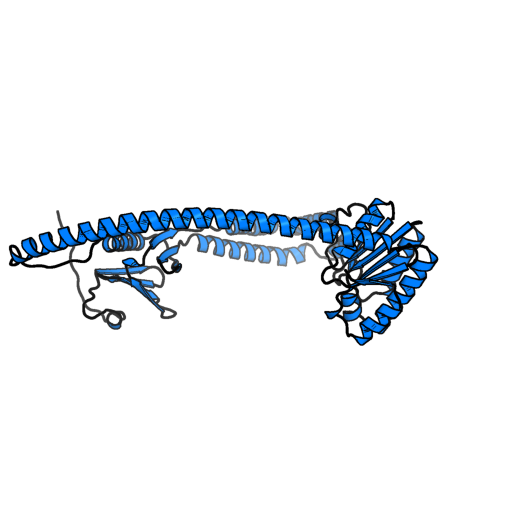 N . GLU A 1 192 ? -19.893 24.638 65.673 1.00 39.41 192 GLU A N 1
ATOM 1515 C CA . GLU A 1 192 ? -20.418 23.925 66.839 1.00 39.41 192 GLU A CA 1
ATOM 1516 C C . GLU A 1 192 ? -21.844 24.360 67.223 1.00 39.41 192 GLU A C 1
ATOM 1518 O O . GLU A 1 192 ? -22.120 25.530 67.478 1.00 39.41 192 GLU A O 1
ATOM 1523 N N . GLY A 1 193 ? -22.750 23.382 67.264 1.00 48.50 193 GLY A N 1
ATOM 1524 C CA . GLY A 1 193 ? -24.170 23.537 67.602 1.00 48.50 193 GLY A CA 1
ATOM 1525 C C . GLY A 1 193 ? -24.999 22.277 67.307 1.00 48.50 193 GLY A C 1
ATOM 1526 O O . GLY A 1 193 ? -26.071 22.084 67.870 1.00 48.50 193 GLY A O 1
ATOM 1527 N N . GLU A 1 194 ? -24.483 21.369 66.476 1.00 45.53 194 GLU A N 1
ATOM 1528 C CA . GLU A 1 194 ? -25.242 20.238 65.924 1.00 45.53 194 GLU A CA 1
ATOM 1529 C C . GLU A 1 194 ? -25.079 18.901 66.684 1.00 45.53 194 GLU A C 1
ATOM 1531 O O . GLU A 1 194 ? -25.468 17.846 66.191 1.00 45.53 194 GLU A O 1
ATOM 1536 N N . THR A 1 195 ? -24.533 18.881 67.901 1.00 48.25 195 THR A N 1
ATOM 1537 C CA . THR A 1 195 ? -24.092 17.624 68.544 1.00 48.25 195 THR A CA 1
ATOM 1538 C C . THR A 1 195 ? -25.229 16.680 68.978 1.00 48.25 195 THR A C 1
ATOM 1540 O O . THR A 1 195 ? -24.997 15.484 69.134 1.00 48.25 195 THR A O 1
ATOM 1543 N N . ASN A 1 196 ? -26.472 17.162 69.103 1.00 47.38 196 ASN A N 1
ATOM 1544 C CA . ASN A 1 196 ? -27.626 16.315 69.456 1.00 47.38 196 ASN A CA 1
ATOM 1545 C C . ASN A 1 196 ? -28.530 15.952 68.265 1.00 47.38 196 ASN A C 1
ATOM 1547 O O . ASN A 1 196 ? -29.094 14.860 68.257 1.00 47.38 196 ASN A O 1
ATOM 1551 N N . ALA A 1 197 ? -28.621 16.804 67.237 1.00 53.88 197 ALA A N 1
ATOM 1552 C CA . ALA A 1 197 ? -29.341 16.483 66.000 1.00 53.88 197 ALA A CA 1
ATOM 1553 C C . ALA A 1 197 ? -28.560 15.469 65.145 1.00 53.88 197 ALA A C 1
ATOM 1555 O O . ALA A 1 197 ? -29.145 14.533 64.606 1.00 53.88 197 ALA A O 1
ATOM 1556 N N . ILE A 1 198 ? -27.224 15.585 65.117 1.00 52.84 198 ILE A N 1
ATOM 1557 C CA . ILE A 1 198 ? -26.344 14.658 64.394 1.00 52.84 198 ILE A CA 1
ATOM 1558 C C . ILE A 1 198 ? -26.441 13.238 64.951 1.00 52.84 198 ILE A C 1
ATOM 1560 O O . ILE A 1 198 ? -26.354 12.293 64.180 1.00 52.84 198 ILE A O 1
ATOM 1564 N N . ARG A 1 199 ? -26.634 13.046 66.264 1.00 54.19 199 ARG A N 1
ATOM 1565 C CA . ARG A 1 199 ? -26.690 11.694 66.847 1.00 54.19 199 ARG A CA 1
ATOM 1566 C C . ARG A 1 199 ? -27.933 10.922 66.398 1.00 54.19 199 ARG A C 1
ATOM 1568 O O . ARG A 1 199 ? -27.817 9.759 66.034 1.00 54.19 199 ARG A O 1
ATOM 1575 N N . VAL A 1 200 ? -29.087 11.588 66.381 1.00 61.78 200 VAL A N 1
ATOM 1576 C CA . VAL A 1 200 ? -30.362 10.991 65.952 1.00 61.78 200 VAL A CA 1
ATOM 1577 C C . VAL A 1 200 ? -30.373 10.762 64.439 1.00 61.78 200 VAL A C 1
ATOM 1579 O O . VAL A 1 200 ? -30.784 9.699 63.981 1.00 61.78 200 VAL A O 1
ATOM 1582 N N . GLU A 1 201 ? -29.860 11.717 63.659 1.00 62.41 201 GLU A N 1
ATOM 1583 C CA . GLU A 1 201 ? -29.770 11.565 62.204 1.00 62.41 201 GLU A CA 1
ATOM 1584 C C . GLU A 1 201 ? -28.744 10.494 61.805 1.00 62.41 201 GLU A C 1
ATOM 1586 O O . GLU A 1 201 ? -28.975 9.735 60.870 1.00 62.41 201 GLU A O 1
ATOM 1591 N N . LYS A 1 202 ? -27.645 10.357 62.558 1.00 61.28 202 LYS A N 1
ATOM 1592 C CA . LYS A 1 202 ? -26.640 9.307 62.352 1.00 61.28 202 LYS A CA 1
ATOM 1593 C C . LYS A 1 202 ? -27.205 7.910 62.605 1.00 61.28 202 LYS A C 1
ATOM 1595 O O . LYS A 1 202 ? -26.987 7.034 61.783 1.00 61.28 202 LYS A O 1
ATOM 1600 N N . GLU A 1 203 ? -27.982 7.709 63.670 1.00 71.81 203 GLU A N 1
ATOM 1601 C CA . GLU A 1 203 ? -28.653 6.423 63.926 1.00 71.81 203 GLU A CA 1
ATOM 1602 C C . GLU A 1 203 ? -29.669 6.075 62.825 1.00 71.81 203 GLU A C 1
ATOM 1604 O O . GLU A 1 203 ? -29.794 4.915 62.423 1.00 71.81 203 GLU A O 1
ATOM 1609 N N . ARG A 1 204 ? -30.365 7.086 62.289 1.00 73.31 204 ARG A N 1
ATOM 1610 C CA . ARG A 1 204 ? -31.307 6.918 61.176 1.00 73.31 204 ARG A CA 1
ATOM 1611 C C . ARG A 1 204 ? -30.590 6.553 59.872 1.00 73.31 204 ARG A C 1
ATOM 1613 O O . ARG A 1 204 ? -31.009 5.616 59.194 1.00 73.31 204 ARG A O 1
ATOM 1620 N N . LEU A 1 205 ? -29.487 7.238 59.572 1.00 72.69 205 LEU A N 1
ATOM 1621 C CA . LEU A 1 205 ? -28.626 6.972 58.419 1.00 72.69 205 LEU A CA 1
ATOM 1622 C C . LEU A 1 205 ? -27.935 5.608 58.519 1.00 72.69 205 LEU A C 1
ATOM 1624 O O . LEU A 1 205 ? -27.847 4.914 57.514 1.00 72.69 205 LEU A O 1
ATOM 1628 N N . ASP A 1 206 ? -27.500 5.182 59.707 1.00 73.69 206 ASP A N 1
ATOM 1629 C CA . ASP A 1 206 ? -26.882 3.866 59.916 1.00 73.69 206 ASP A CA 1
ATOM 1630 C C . ASP A 1 206 ? -27.896 2.727 59.682 1.00 73.69 206 ASP A C 1
ATOM 1632 O O . ASP A 1 206 ? -27.568 1.700 59.079 1.00 73.69 206 ASP A O 1
ATOM 1636 N N . ALA A 1 207 ? -29.156 2.913 60.093 1.00 75.69 207 ALA A N 1
ATOM 1637 C CA . ALA A 1 207 ? -30.231 1.958 59.822 1.00 75.69 207 ALA A CA 1
ATOM 1638 C C . ALA A 1 207 ? -30.597 1.886 58.328 1.00 75.69 207 ALA A C 1
ATOM 1640 O O . ALA A 1 207 ? -30.854 0.802 57.798 1.00 75.69 207 ALA A O 1
ATOM 1641 N N . GLU A 1 208 ? -30.609 3.026 57.637 1.00 74.88 208 GLU A N 1
ATOM 1642 C CA . GLU A 1 208 ? -30.855 3.095 56.195 1.00 74.88 208 GLU A CA 1
ATOM 1643 C C . GLU A 1 208 ? -29.683 2.509 55.392 1.00 74.88 208 GLU A C 1
ATOM 1645 O O . GLU A 1 208 ? -29.900 1.731 54.464 1.00 74.88 208 GLU A O 1
ATOM 1650 N N . LEU A 1 209 ? -28.444 2.760 55.824 1.00 76.44 209 LEU A N 1
ATOM 1651 C CA . LEU A 1 209 ? -27.229 2.194 55.241 1.00 76.44 209 LEU A CA 1
ATOM 1652 C C . LEU A 1 209 ? -27.214 0.664 55.322 1.00 76.44 209 LEU A C 1
ATOM 1654 O O . LEU A 1 209 ? -26.826 0.006 54.360 1.00 76.44 209 LEU A O 1
ATOM 1658 N N . ASN A 1 210 ? -27.664 0.081 56.435 1.00 74.50 210 ASN A N 1
ATOM 1659 C CA . ASN A 1 210 ? -27.761 -1.375 56.562 1.00 74.50 210 ASN A CA 1
ATOM 1660 C C . ASN A 1 210 ? -28.816 -1.974 55.621 1.00 74.50 210 ASN A C 1
ATOM 1662 O O . ASN A 1 210 ? -28.576 -3.024 55.033 1.00 74.50 210 ASN A O 1
ATOM 1666 N N . ARG A 1 211 ? -29.949 -1.292 55.406 1.00 76.88 211 ARG A N 1
ATOM 1667 C CA . ARG A 1 211 ? -30.943 -1.722 54.406 1.00 76.88 211 ARG A CA 1
ATOM 1668 C C . ARG A 1 211 ? -30.401 -1.630 52.983 1.00 76.88 211 ARG A C 1
ATOM 1670 O O . ARG A 1 211 ? -30.664 -2.518 52.180 1.00 76.88 211 ARG A O 1
ATOM 1677 N N . ILE A 1 212 ? -29.651 -0.572 52.675 1.00 70.62 212 ILE A N 1
ATOM 1678 C CA . ILE A 1 212 ? -29.016 -0.402 51.364 1.00 70.62 212 ILE A CA 1
ATOM 1679 C C . ILE A 1 212 ? -27.977 -1.502 51.131 1.00 70.62 212 ILE A C 1
ATOM 1681 O O . ILE A 1 212 ? -27.993 -2.094 50.060 1.00 70.62 212 ILE A O 1
ATOM 1685 N N . LYS A 1 213 ? -27.157 -1.853 52.130 1.00 72.69 213 LYS A N 1
ATOM 1686 C CA . LYS A 1 213 ? -26.191 -2.963 52.029 1.00 72.69 213 LYS A CA 1
ATOM 1687 C C . LYS A 1 213 ? -26.857 -4.310 51.737 1.00 72.69 213 LYS A C 1
ATOM 1689 O O . LYS A 1 213 ? -26.381 -5.038 50.875 1.00 72.69 213 LYS A O 1
ATOM 1694 N N . ASP A 1 214 ? -27.981 -4.609 52.387 1.00 78.31 214 ASP A N 1
ATOM 1695 C CA . ASP A 1 214 ? -28.769 -5.823 52.113 1.00 78.31 214 ASP A CA 1
ATOM 1696 C C . ASP A 1 214 ? -29.307 -5.850 50.670 1.00 78.31 214 ASP A C 1
ATOM 1698 O O . ASP A 1 214 ? -29.351 -6.896 50.019 1.00 78.31 214 ASP A O 1
ATOM 1702 N N . VAL A 1 215 ? -29.730 -4.693 50.149 1.00 73.50 215 VAL A N 1
ATOM 1703 C CA . VAL A 1 215 ? -30.183 -4.553 48.757 1.00 73.50 215 VAL A CA 1
ATOM 1704 C C . VAL A 1 215 ? -29.006 -4.651 47.781 1.00 73.50 215 VAL A C 1
ATOM 1706 O O . VAL A 1 215 ? -29.138 -5.297 46.744 1.00 73.50 215 VAL A O 1
ATOM 1709 N N . GLU A 1 216 ? -27.852 -4.071 48.111 1.00 70.12 216 GLU A N 1
ATOM 1710 C CA . GLU A 1 216 ? -26.614 -4.177 47.333 1.00 70.12 216 GLU A CA 1
ATOM 1711 C C . GLU A 1 216 ? -26.116 -5.623 47.251 1.00 70.12 216 GLU A C 1
ATOM 1713 O O . GLU A 1 216 ? -25.721 -6.058 46.173 1.00 70.12 216 GLU A O 1
ATOM 1718 N N . GLU A 1 217 ? -26.183 -6.402 48.335 1.00 76.56 217 GLU A N 1
ATOM 1719 C CA . GLU A 1 217 ? -25.821 -7.825 48.311 1.00 76.56 217 GLU A CA 1
ATOM 1720 C C . GLU A 1 217 ? -26.742 -8.642 47.397 1.00 76.56 217 GLU A C 1
ATOM 1722 O O . GLU A 1 217 ? -26.263 -9.472 46.622 1.00 76.56 217 GLU A O 1
ATOM 1727 N N . ARG A 1 218 ? -28.054 -8.371 47.421 1.00 74.69 218 ARG A N 1
ATOM 1728 C CA . ARG A 1 218 ? -29.016 -9.014 46.508 1.00 74.69 218 ARG A CA 1
ATOM 1729 C C . ARG A 1 218 ? -28.776 -8.619 45.052 1.00 74.69 218 ARG A C 1
ATOM 1731 O O . ARG A 1 218 ? -28.743 -9.487 44.187 1.00 74.69 218 ARG A O 1
ATOM 1738 N N . LEU A 1 219 ? -28.545 -7.333 44.783 1.00 71.38 219 LEU A N 1
ATOM 1739 C CA . LEU A 1 219 ? -28.216 -6.841 43.441 1.00 71.38 219 LEU A CA 1
ATOM 1740 C C . LEU 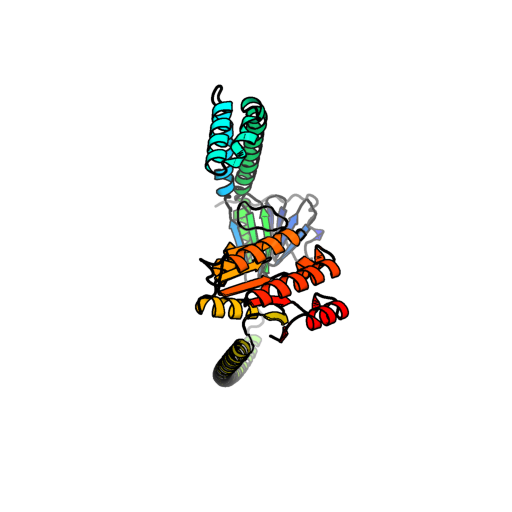A 1 219 ? -26.895 -7.415 42.925 1.00 71.38 219 LEU A C 1
ATOM 1742 O O . LEU A 1 219 ? -26.778 -7.689 41.733 1.00 71.38 219 LEU A O 1
ATOM 1746 N N . LYS A 1 220 ? -25.913 -7.623 43.806 1.00 73.88 220 LYS A N 1
ATOM 1747 C CA . LYS A 1 220 ? -24.634 -8.248 43.465 1.00 73.88 220 LYS A CA 1
ATOM 1748 C C . LYS A 1 220 ? -24.811 -9.722 43.100 1.00 73.88 220 LYS A C 1
ATOM 1750 O O . LYS A 1 220 ? -24.252 -10.163 42.103 1.00 73.88 220 LYS A O 1
ATOM 1755 N N . PHE A 1 221 ? -25.647 -10.454 43.840 1.00 73.81 221 PHE A N 1
ATOM 1756 C CA . PHE A 1 221 ? -26.022 -11.828 43.497 1.00 73.81 221 PHE A CA 1
ATOM 1757 C C . PHE A 1 221 ? -26.720 -11.910 42.128 1.00 73.81 221 PHE A C 1
ATOM 1759 O O . PHE A 1 221 ? -26.359 -12.749 41.299 1.00 73.81 221 PHE A O 1
ATOM 1766 N N . ASP A 1 222 ? -27.658 -11.000 41.854 1.00 77.19 222 ASP A N 1
ATOM 1767 C CA . ASP A 1 222 ? -28.346 -10.928 40.560 1.00 77.19 222 ASP A CA 1
ATOM 1768 C C . ASP A 1 222 ? -27.389 -10.532 39.418 1.00 77.19 222 ASP A C 1
ATOM 1770 O O . ASP A 1 222 ? -27.463 -11.093 38.322 1.00 77.19 222 ASP A O 1
ATOM 1774 N N . GLN A 1 223 ? -26.441 -9.618 39.666 1.00 74.25 223 GLN A N 1
ATOM 1775 C CA . GLN A 1 223 ? -25.382 -9.263 38.714 1.00 74.25 223 GLN A CA 1
ATOM 1776 C C . GLN A 1 223 ? -24.443 -10.434 38.425 1.00 74.25 223 GLN A C 1
ATOM 1778 O O . GLN A 1 223 ? -24.083 -10.641 37.269 1.00 74.25 223 GLN A O 1
ATOM 1783 N N . ASP A 1 224 ? -24.068 -11.222 39.430 1.00 81.06 224 ASP A N 1
ATOM 1784 C CA . ASP A 1 224 ? -23.210 -12.395 39.248 1.00 81.06 224 ASP A CA 1
ATOM 1785 C C . ASP A 1 224 ? -23.921 -13.483 38.428 1.00 81.06 224 ASP A C 1
ATOM 1787 O O . ASP A 1 224 ? -23.326 -14.069 37.517 1.00 81.06 224 ASP A O 1
ATOM 1791 N N . ALA A 1 225 ? -25.218 -13.702 38.676 1.00 79.75 225 ALA A N 1
ATOM 1792 C CA . ALA A 1 225 ? -26.048 -14.600 37.874 1.00 79.75 225 ALA A CA 1
ATOM 1793 C C . ALA A 1 225 ? -26.180 -14.116 36.416 1.00 79.75 225 ALA A C 1
ATOM 1795 O O . ALA A 1 225 ? -26.031 -14.912 35.482 1.00 79.75 225 ALA A O 1
ATOM 1796 N N . LEU A 1 226 ? -26.389 -12.811 36.206 1.00 75.06 226 LEU A N 1
ATOM 1797 C CA . LEU A 1 226 ? -26.432 -12.187 34.879 1.00 75.06 226 LEU A CA 1
ATOM 1798 C C . LEU A 1 226 ? -25.087 -12.271 34.149 1.00 75.06 226 LEU A C 1
ATOM 1800 O O . LEU A 1 226 ? -25.058 -12.620 32.971 1.00 75.06 226 LEU A O 1
ATOM 1804 N N . ASN A 1 227 ? -23.974 -12.008 34.836 1.00 77.12 227 ASN A N 1
ATOM 1805 C CA . ASN A 1 227 ? -22.627 -12.098 34.272 1.00 77.12 227 ASN A CA 1
ATOM 1806 C C . ASN A 1 227 ? -22.292 -13.532 33.855 1.00 77.12 227 ASN A C 1
ATOM 1808 O O . ASN A 1 227 ? -21.739 -13.749 32.778 1.00 77.12 227 ASN A O 1
ATOM 1812 N N . LYS A 1 228 ? -22.674 -14.526 34.667 1.00 85.00 228 LYS A N 1
ATOM 1813 C CA . LYS A 1 228 ? -22.540 -15.941 34.308 1.00 85.00 228 LYS A CA 1
ATOM 1814 C C . LYS A 1 228 ? -23.336 -16.275 33.049 1.00 85.00 228 LYS A C 1
ATOM 1816 O O . LYS A 1 228 ? -22.788 -16.883 32.133 1.00 85.00 228 LYS A O 1
ATOM 1821 N N . ARG A 1 229 ? -24.596 -15.834 32.971 1.00 81.62 229 ARG A N 1
ATOM 1822 C CA . ARG A 1 229 ? -25.435 -16.076 31.792 1.00 81.62 229 ARG A CA 1
ATOM 1823 C C . ARG A 1 229 ? -24.896 -15.375 30.546 1.00 81.62 229 ARG A C 1
ATOM 1825 O O . ARG A 1 229 ? -24.934 -15.948 29.464 1.00 81.62 229 ARG A O 1
ATOM 1832 N N . ARG A 1 230 ? -24.358 -14.165 30.698 1.00 76.19 230 ARG A N 1
ATOM 1833 C CA . ARG A 1 230 ? -23.698 -13.426 29.621 1.00 76.19 230 ARG A CA 1
ATOM 1834 C C . ARG A 1 230 ? -22.484 -14.185 29.078 1.00 76.19 230 ARG A C 1
ATOM 1836 O O . ARG A 1 230 ? -22.384 -14.341 27.871 1.00 76.19 230 ARG A O 1
ATOM 1843 N N . MET A 1 231 ? -21.628 -14.717 29.952 1.00 79.75 231 MET A N 1
ATOM 1844 C CA . MET A 1 231 ? -20.477 -15.532 29.540 1.00 79.75 231 MET A CA 1
ATOM 1845 C C . MET A 1 231 ? -20.885 -16.828 28.818 1.00 79.75 231 MET A C 1
ATOM 1847 O O . MET A 1 231 ? -20.169 -17.287 27.934 1.00 79.75 231 MET A O 1
ATOM 1851 N N . GLU A 1 232 ? -22.006 -17.449 29.199 1.00 87.06 232 GLU A N 1
ATOM 1852 C CA . GLU A 1 232 ? -22.553 -18.615 28.485 1.00 87.06 232 GLU A CA 1
ATOM 1853 C C . GLU A 1 232 ? -23.027 -18.238 27.074 1.00 87.06 232 GLU A C 1
ATOM 1855 O O . GLU A 1 232 ? -22.700 -18.938 26.120 1.00 87.06 232 GLU A O 1
ATOM 1860 N N . LEU A 1 233 ? -23.733 -17.112 26.938 1.00 80.44 233 LEU A N 1
ATOM 1861 C CA . LEU A 1 233 ? -24.218 -16.612 25.648 1.00 80.44 233 LEU A CA 1
ATOM 1862 C C . LEU A 1 233 ? -23.075 -16.186 24.719 1.00 80.44 233 LEU A C 1
ATOM 1864 O O . LEU A 1 233 ? -23.111 -16.523 23.544 1.00 80.44 233 LEU A O 1
ATOM 1868 N N . GLU A 1 234 ? -22.046 -15.514 25.244 1.00 81.81 234 GLU A N 1
ATOM 1869 C CA . GLU A 1 234 ? -20.853 -15.133 24.469 1.00 81.81 234 GLU A CA 1
ATOM 1870 C C . GLU A 1 234 ? -20.143 -16.381 23.906 1.00 81.81 234 GLU A C 1
ATOM 1872 O O . GLU A 1 234 ? -19.747 -16.400 22.745 1.00 81.81 234 GLU A O 1
ATOM 1877 N N . LYS A 1 235 ? -20.071 -17.477 24.676 1.00 82.31 235 LYS A N 1
ATOM 1878 C CA . LYS A 1 235 ? -19.516 -18.757 24.195 1.00 82.31 235 LYS A CA 1
ATOM 1879 C C . LYS A 1 235 ? -20.386 -19.443 23.141 1.00 82.31 235 LYS A C 1
ATOM 1881 O O . LYS A 1 235 ? -19.854 -20.070 22.227 1.00 82.31 235 LYS A O 1
ATOM 1886 N N . GLU A 1 236 ? -21.709 -19.384 23.286 1.00 80.94 236 GLU A N 1
ATOM 1887 C CA . GLU A 1 236 ? -22.644 -19.913 22.283 1.00 80.94 236 GLU A CA 1
ATOM 1888 C C . GLU A 1 236 ? -22.560 -19.115 20.970 1.00 80.94 236 GLU A C 1
ATOM 1890 O O . GLU A 1 236 ? -22.567 -19.709 19.890 1.00 80.94 236 GLU A O 1
ATOM 1895 N N . GLU A 1 237 ? -22.421 -17.791 21.059 1.00 77.12 237 GLU A N 1
ATOM 1896 C CA . GLU A 1 237 ? -22.245 -16.887 19.919 1.00 77.12 237 GLU A CA 1
ATOM 1897 C C . GLU A 1 237 ? -20.921 -17.151 19.187 1.00 77.12 237 GLU A C 1
ATOM 1899 O O . GLU A 1 237 ? -20.936 -17.384 17.978 1.00 77.12 237 GLU A O 1
ATOM 1904 N N . GLU A 1 238 ? -19.801 -17.244 19.914 1.00 75.31 238 GLU A N 1
ATOM 1905 C CA . GLU A 1 238 ? -18.494 -17.619 19.349 1.00 75.31 238 GLU A CA 1
ATOM 1906 C C . GLU A 1 238 ? -18.545 -18.991 18.650 1.00 75.31 238 GLU A C 1
ATOM 1908 O O . GLU A 1 238 ? -18.028 -19.160 17.543 1.00 75.31 238 GLU A O 1
ATOM 1913 N N . GLY A 1 239 ? -19.206 -19.980 19.264 1.00 74.19 239 GLY A N 1
ATOM 1914 C CA . GLY A 1 239 ? -19.388 -21.306 18.669 1.00 74.19 239 GLY A CA 1
ATOM 1915 C C . GLY A 1 239 ? -20.196 -21.271 17.368 1.00 74.19 239 GLY A C 1
ATOM 1916 O O . GLY A 1 239 ? -19.848 -21.949 16.399 1.00 74.19 239 GLY A O 1
ATOM 1917 N N . MET A 1 240 ? -21.247 -20.452 17.314 1.00 68.06 240 MET A N 1
ATOM 1918 C CA . MET A 1 240 ? -22.058 -20.264 16.110 1.00 68.06 240 MET A CA 1
ATOM 1919 C C . MET A 1 240 ? -21.297 -19.525 15.005 1.00 68.06 240 MET A C 1
ATOM 1921 O O . MET A 1 240 ? -21.380 -19.935 13.846 1.00 68.06 240 MET A O 1
ATOM 1925 N N . GLU A 1 241 ? -20.530 -18.480 15.327 1.00 70.75 241 GLU A N 1
ATOM 1926 C CA . GLU A 1 241 ? -19.692 -17.773 14.349 1.00 70.75 241 GLU A CA 1
ATOM 1927 C C . GLU A 1 241 ? -18.670 -18.703 13.689 1.00 70.75 241 GLU A C 1
ATOM 1929 O O . GLU A 1 241 ? -18.519 -18.685 12.462 1.00 70.75 241 GLU A O 1
ATOM 1934 N N . LEU A 1 242 ? -18.025 -19.569 14.477 1.00 71.25 242 LEU A N 1
ATOM 1935 C CA . LEU A 1 242 ? -17.078 -20.563 13.968 1.00 71.25 242 LEU A CA 1
ATOM 1936 C C . LEU A 1 242 ? -17.746 -21.542 12.992 1.00 71.25 242 LEU A C 1
ATOM 1938 O O . LEU A 1 242 ? -17.221 -21.773 11.901 1.00 71.25 242 LEU A O 1
ATOM 1942 N N . LEU A 1 243 ? -18.933 -22.060 13.328 1.00 69.69 243 LEU A N 1
ATOM 1943 C CA . LEU A 1 243 ? -19.696 -22.945 12.439 1.00 69.69 243 LEU A CA 1
ATOM 1944 C C . LEU A 1 243 ? -20.114 -22.235 11.139 1.00 69.69 243 LEU A C 1
ATOM 1946 O O . LEU A 1 243 ? -19.993 -22.801 10.048 1.00 69.69 243 LEU A O 1
ATOM 1950 N N . PHE A 1 244 ? -20.543 -20.972 11.221 1.00 65.19 244 PHE A N 1
ATOM 1951 C CA . PHE A 1 244 ? -20.863 -20.162 10.042 1.00 65.19 244 PHE A CA 1
ATOM 1952 C C . PHE A 1 244 ? -19.640 -19.903 9.151 1.00 65.19 244 PHE A C 1
ATOM 1954 O O . PHE A 1 244 ? -19.757 -19.904 7.919 1.00 65.19 244 PHE A O 1
ATOM 1961 N N . GLU A 1 245 ? -18.464 -19.672 9.736 1.00 67.44 245 GLU A N 1
ATOM 1962 C CA . GLU A 1 245 ? -17.221 -19.540 8.978 1.00 67.44 245 GLU A CA 1
ATOM 1963 C C . GLU A 1 245 ? -16.832 -20.834 8.262 1.00 67.44 245 GLU A C 1
ATOM 1965 O O . GLU A 1 245 ? -16.412 -20.789 7.100 1.00 67.44 245 GLU A O 1
ATOM 1970 N N . GLU A 1 246 ? -16.957 -21.980 8.930 1.00 69.00 246 GLU A N 1
ATOM 1971 C CA . GLU A 1 246 ? -16.648 -23.285 8.348 1.00 69.00 246 GLU A CA 1
ATOM 1972 C C . GLU A 1 246 ? -17.574 -23.614 7.174 1.00 69.00 246 GLU A C 1
ATOM 1974 O O . GLU A 1 246 ? -17.093 -23.996 6.101 1.00 69.00 246 GLU A O 1
ATOM 1979 N N . GLU A 1 247 ? -18.879 -23.357 7.302 1.00 68.44 247 GLU A N 1
ATOM 1980 C CA . GLU A 1 247 ? -19.822 -23.511 6.190 1.00 68.44 247 GLU A CA 1
ATOM 1981 C C . GLU A 1 247 ? -19.499 -22.583 5.010 1.00 68.44 247 GLU A C 1
ATOM 1983 O O . GLU A 1 247 ? -19.551 -23.005 3.847 1.00 68.44 247 GLU A O 1
ATOM 1988 N N . LYS A 1 248 ? -19.134 -21.320 5.276 1.00 62.16 248 LYS A N 1
ATOM 1989 C CA . LYS A 1 248 ? -18.708 -20.371 4.232 1.00 62.16 248 LYS A CA 1
ATOM 1990 C C . LYS A 1 248 ? -17.442 -20.851 3.524 1.00 62.16 248 LYS A C 1
ATOM 1992 O O . LYS A 1 248 ? -17.371 -20.790 2.293 1.00 62.16 248 LYS A O 1
ATOM 1997 N N . LYS A 1 249 ? -16.452 -21.349 4.271 1.00 62.09 249 LYS A N 1
ATOM 1998 C CA . LYS A 1 249 ? -15.203 -21.902 3.721 1.00 62.09 249 LYS A CA 1
ATOM 1999 C C . LYS A 1 249 ? -15.480 -23.143 2.867 1.00 62.09 249 LYS A C 1
ATOM 2001 O O . LYS A 1 249 ? -14.945 -23.238 1.762 1.00 62.09 249 LYS A O 1
ATOM 2006 N N . ALA A 1 250 ? -16.355 -24.043 3.317 1.00 60.94 250 ALA A N 1
ATOM 2007 C CA . ALA A 1 250 ? -16.742 -25.244 2.578 1.00 60.94 250 ALA A CA 1
ATOM 2008 C C . ALA A 1 250 ? -17.498 -24.919 1.277 1.00 60.94 250 ALA A C 1
ATOM 2010 O O . ALA A 1 250 ? -17.153 -25.448 0.218 1.00 60.94 250 ALA A O 1
ATOM 2011 N N . LYS A 1 251 ? -18.465 -23.988 1.318 1.00 59.44 251 LYS A N 1
ATOM 2012 C CA . LYS A 1 251 ? -19.188 -23.510 0.123 1.00 59.44 251 LYS A CA 1
ATOM 2013 C C . LYS A 1 251 ? -18.250 -22.845 -0.887 1.00 59.44 251 LYS A C 1
ATOM 2015 O O . LYS A 1 251 ? -18.313 -23.166 -2.069 1.00 59.44 251 LYS A O 1
ATOM 2020 N N . LYS A 1 252 ? -17.331 -21.991 -0.420 1.00 61.22 252 LYS A N 1
ATOM 2021 C CA . LYS A 1 252 ? -16.331 -21.319 -1.268 1.00 61.22 252 LYS A CA 1
ATOM 2022 C C . LYS A 1 252 ? -15.327 -22.296 -1.884 1.00 61.22 252 LYS A C 1
ATOM 2024 O O . LYS A 1 252 ? -14.870 -22.089 -3.000 1.00 61.22 252 LYS A O 1
ATOM 2029 N N . LYS A 1 253 ? -14.961 -23.364 -1.171 1.00 61.91 253 LYS A N 1
ATOM 2030 C CA . LYS A 1 253 ? -14.083 -24.412 -1.708 1.00 61.91 253 LYS A CA 1
ATOM 2031 C C . LYS A 1 253 ? -14.787 -25.225 -2.799 1.00 61.91 253 LYS A C 1
ATOM 2033 O O . LYS A 1 253 ? -14.198 -25.461 -3.848 1.00 61.91 253 LYS A O 1
ATOM 2038 N N . LYS A 1 254 ? -16.055 -25.585 -2.575 1.00 60.31 254 LYS A N 1
ATOM 2039 C CA . LYS A 1 254 ? -16.872 -26.316 -3.550 1.00 60.31 254 LYS A CA 1
ATOM 2040 C C . LYS A 1 254 ? -17.116 -25.505 -4.831 1.00 60.31 254 LYS A C 1
ATOM 2042 O O . LYS A 1 254 ? -16.971 -26.057 -5.917 1.00 60.31 254 LYS A O 1
ATOM 2047 N N . SER A 1 255 ? -17.390 -24.201 -4.718 1.00 68.62 255 SER A N 1
ATOM 2048 C CA . SER A 1 255 ? -17.582 -23.330 -5.888 1.00 68.62 255 SER A CA 1
ATOM 2049 C C . SER A 1 255 ? -16.312 -23.189 -6.733 1.00 68.62 255 SER A C 1
ATOM 2051 O O . SER A 1 255 ? -16.382 -23.219 -7.955 1.00 68.62 255 SER A O 1
ATOM 2053 N N . VAL A 1 256 ? -15.135 -23.114 -6.101 1.00 72.31 256 VAL A N 1
ATOM 2054 C CA . VAL A 1 256 ? -13.842 -23.067 -6.806 1.00 72.31 256 VAL A CA 1
ATOM 2055 C C . VAL A 1 256 ? -13.590 -24.348 -7.603 1.00 72.31 256 VAL A C 1
ATOM 2057 O O . VAL A 1 256 ? -13.146 -24.284 -8.745 1.00 72.31 256 VAL A O 1
ATOM 2060 N N . GLU A 1 257 ? -13.870 -25.516 -7.024 1.00 75.19 257 GLU A N 1
ATOM 2061 C CA . GLU A 1 257 ? -13.666 -26.808 -7.692 1.00 75.19 257 GLU A CA 1
ATOM 2062 C C . GLU A 1 257 ? -14.601 -27.015 -8.890 1.00 75.19 257 GLU A C 1
ATOM 2064 O O . GLU A 1 257 ? -14.191 -27.610 -9.886 1.00 75.19 257 GLU A O 1
ATOM 2069 N N . GLU A 1 258 ? -15.840 -26.528 -8.813 1.00 77.12 258 GLU A N 1
ATOM 2070 C CA . GLU A 1 258 ? -16.787 -26.542 -9.935 1.00 77.12 258 GLU A CA 1
ATOM 2071 C C . GLU A 1 258 ? -16.322 -25.613 -11.066 1.00 77.12 258 GLU A C 1
ATOM 2073 O O . GLU A 1 258 ? -16.306 -26.021 -12.226 1.00 77.12 258 GLU A O 1
ATOM 2078 N N . LEU A 1 259 ? -15.825 -24.424 -10.725 1.00 79.56 259 LEU A N 1
ATOM 2079 C CA . LEU A 1 259 ? -15.306 -23.443 -11.681 1.00 79.56 259 LEU A CA 1
ATOM 2080 C C . LEU A 1 259 ? -14.035 -23.924 -12.403 1.00 79.56 259 LEU A C 1
ATOM 2082 O O . LEU A 1 259 ? -13.841 -23.706 -13.594 1.00 79.56 259 LEU A O 1
ATOM 2086 N N . LEU A 1 260 ? -13.160 -24.644 -11.696 1.00 83.56 260 LEU A N 1
ATOM 2087 C CA . LEU A 1 260 ? -11.967 -25.245 -12.296 1.00 83.56 260 LEU A CA 1
ATOM 2088 C C . LEU A 1 260 ? -12.297 -26.356 -13.303 1.00 83.56 260 LEU A C 1
ATOM 2090 O O . LEU A 1 260 ? -11.452 -26.667 -14.141 1.00 83.56 260 LEU A O 1
ATOM 2094 N N . LYS A 1 261 ? -13.489 -26.965 -13.224 1.00 81.69 261 LYS A N 1
ATOM 2095 C CA . LYS A 1 261 ? -13.953 -27.972 -14.193 1.00 81.69 261 LYS A CA 1
ATOM 2096 C C . LYS A 1 261 ? -14.532 -27.348 -15.461 1.00 81.69 261 LYS A C 1
ATOM 2098 O O . LYS A 1 261 ? -14.556 -28.030 -16.478 1.00 81.69 261 LYS A O 1
ATOM 2103 N N . SER A 1 262 ? -14.998 -26.099 -15.407 1.00 83.19 262 SER A N 1
ATOM 2104 C CA . SER A 1 262 ? -15.566 -25.401 -16.568 1.00 83.19 262 SER A CA 1
ATOM 2105 C C . SER A 1 262 ? -14.519 -24.696 -17.432 1.00 83.19 262 SER A C 1
ATOM 2107 O O . SER A 1 262 ? -14.866 -24.167 -18.480 1.00 83.19 262 SER A O 1
ATOM 2109 N N . ILE A 1 263 ? -13.253 -24.675 -17.006 1.00 90.06 263 ILE A N 1
ATOM 2110 C CA . ILE A 1 263 ? -12.156 -24.049 -17.747 1.00 90.06 263 ILE A CA 1
ATOM 2111 C C . ILE A 1 263 ? -11.409 -25.110 -18.555 1.00 90.06 263 ILE A C 1
ATOM 2113 O O . ILE A 1 263 ? -10.898 -26.080 -17.998 1.00 90.06 263 ILE A O 1
ATOM 2117 N N . ALA A 1 264 ? -11.322 -24.881 -19.858 1.00 89.56 264 ALA A N 1
ATOM 2118 C CA . ALA A 1 264 ? -10.600 -25.665 -20.849 1.00 89.56 264 ALA A CA 1
ATOM 2119 C C . ALA A 1 264 ? -9.555 -24.820 -21.604 1.00 89.56 264 ALA A C 1
ATOM 2121 O O . ALA A 1 264 ? -9.696 -23.598 -21.721 1.00 89.56 264 ALA A O 1
ATOM 2122 N N . SER A 1 265 ? -8.534 -25.501 -22.132 1.00 90.81 265 SER A N 1
ATOM 2123 C CA . SER A 1 265 ? -7.523 -24.944 -23.041 1.00 90.81 265 SER A CA 1
ATOM 2124 C C . SER A 1 265 ? -8.128 -24.445 -24.361 1.00 90.81 265 SER A C 1
ATOM 2126 O O . SER A 1 265 ? -9.179 -24.926 -24.777 1.00 90.81 265 SER A O 1
ATOM 2128 N N . GLY A 1 266 ? -7.484 -23.456 -24.986 1.00 92.69 266 GLY A N 1
ATOM 2129 C CA . GLY A 1 266 ? -7.914 -22.833 -26.243 1.00 92.69 266 GLY A CA 1
ATOM 2130 C C . GLY A 1 266 ? -8.957 -21.720 -26.087 1.00 92.69 266 GLY A C 1
ATOM 2131 O O . GLY A 1 266 ? -9.406 -21.152 -27.081 1.00 92.69 266 GLY A O 1
ATOM 2132 N N . TYR A 1 267 ? -9.345 -21.381 -24.856 1.00 95.62 267 TYR A N 1
ATOM 2133 C CA . TYR A 1 267 ? -10.396 -20.402 -24.577 1.00 95.62 267 TYR A CA 1
ATOM 2134 C C . TYR A 1 267 ? -9.878 -19.171 -23.831 1.00 95.62 267 TYR A C 1
ATOM 2136 O O . TYR A 1 267 ? -8.936 -19.222 -23.031 1.00 95.62 267 TYR A O 1
ATOM 2144 N N . THR A 1 268 ? -10.573 -18.061 -24.068 1.00 97.00 268 THR A N 1
ATOM 2145 C CA . THR A 1 268 ? -10.434 -16.812 -23.321 1.00 97.00 268 THR A CA 1
ATOM 2146 C C . THR A 1 268 ? -11.605 -16.678 -22.360 1.00 97.00 268 THR A C 1
ATOM 2148 O O . THR A 1 268 ? -12.754 -16.768 -22.788 1.00 97.00 268 THR A O 1
ATOM 2151 N N . TYR A 1 269 ? -11.309 -16.417 -21.088 1.00 97.12 269 TYR A N 1
ATOM 2152 C CA . TYR A 1 269 ? -12.286 -16.282 -20.016 1.00 97.12 269 TYR A CA 1
ATOM 2153 C C . TYR A 1 269 ? -12.304 -14.863 -19.460 1.00 97.12 269 TYR A C 1
ATOM 2155 O O . TYR A 1 269 ? -11.277 -14.351 -19.006 1.00 97.12 269 TYR A O 1
ATOM 2163 N N . LEU A 1 270 ? -13.489 -14.261 -19.434 1.00 96.69 270 LEU A N 1
ATOM 2164 C CA . LEU A 1 270 ? -13.764 -13.016 -18.730 1.00 96.69 270 LEU A CA 1
ATOM 2165 C C . LEU A 1 270 ? -14.370 -13.344 -17.369 1.00 96.69 270 LEU A C 1
ATOM 2167 O O . LEU A 1 270 ? -15.492 -13.848 -17.278 1.00 96.69 270 LEU A O 1
ATOM 2171 N N . ILE A 1 271 ? -13.614 -13.073 -16.309 1.00 96.00 271 ILE A N 1
ATOM 2172 C CA . ILE A 1 271 ? -13.989 -13.429 -14.941 1.00 96.00 271 ILE A CA 1
ATOM 2173 C C . ILE A 1 271 ? -14.522 -12.178 -14.253 1.00 96.00 271 ILE A C 1
ATOM 2175 O O . ILE A 1 271 ? -13.780 -11.236 -13.973 1.00 96.00 271 ILE A O 1
ATOM 2179 N N . LYS A 1 272 ? -15.827 -12.158 -13.990 1.00 94.44 272 LYS A N 1
ATOM 2180 C CA . LYS A 1 272 ? -16.486 -11.046 -13.308 1.00 94.44 272 LYS A CA 1
ATOM 2181 C C . LYS A 1 272 ? -16.209 -11.132 -11.816 1.00 94.44 272 LYS A C 1
ATOM 2183 O O . LYS A 1 272 ? -16.798 -11.960 -11.130 1.00 94.44 272 LYS A O 1
ATOM 2188 N N . GLU A 1 273 ? -15.349 -10.256 -11.311 1.00 92.69 273 GLU A N 1
ATOM 2189 C CA . GLU A 1 273 ? -15.040 -10.166 -9.884 1.00 92.69 273 GLU A CA 1
ATOM 2190 C C . GLU A 1 273 ? -14.623 -8.746 -9.475 1.00 92.69 273 GLU A C 1
ATOM 2192 O O . GLU A 1 273 ? -14.189 -7.929 -10.283 1.00 92.69 273 GLU A O 1
ATOM 2197 N N . ASN A 1 274 ? -14.764 -8.415 -8.188 1.00 87.00 274 ASN A N 1
ATOM 2198 C CA . ASN A 1 274 ? -14.388 -7.085 -7.690 1.00 87.00 274 ASN A CA 1
ATOM 2199 C C . ASN A 1 274 ? -12.874 -6.920 -7.495 1.00 87.00 274 ASN A C 1
ATOM 2201 O O . ASN A 1 274 ? -12.347 -5.825 -7.709 1.00 87.00 274 ASN A O 1
ATOM 2205 N N . ASN A 1 275 ? -12.205 -7.987 -7.059 1.00 89.06 275 ASN A N 1
ATOM 2206 C CA . ASN A 1 275 ? -10.756 -8.096 -6.896 1.00 89.06 275 ASN A CA 1
ATOM 2207 C C . ASN A 1 275 ? -10.327 -9.403 -7.562 1.00 89.06 275 ASN A C 1
ATOM 2209 O O . ASN A 1 275 ? -11.047 -10.373 -7.357 1.00 89.06 275 ASN A O 1
ATOM 2213 N N . PRO A 1 276 ? -9.172 -9.476 -8.246 1.00 90.88 276 PRO A N 1
ATOM 2214 C CA . PRO A 1 276 ? -8.786 -10.611 -9.093 1.00 90.88 276 PRO A CA 1
ATOM 2215 C C . PRO A 1 276 ? -8.395 -11.899 -8.327 1.00 90.88 276 PRO A C 1
ATOM 2217 O O . PRO A 1 276 ? -7.634 -12.728 -8.825 1.00 90.88 276 PRO A O 1
ATOM 2220 N N . ASP A 1 277 ? -8.839 -12.077 -7.078 1.00 91.12 277 ASP A N 1
ATOM 2221 C CA . ASP A 1 277 ? -8.394 -13.172 -6.208 1.00 91.12 277 ASP A CA 1
ATOM 2222 C C . ASP A 1 277 ? -8.810 -14.554 -6.747 1.00 91.12 277 ASP A C 1
ATOM 2224 O O . ASP A 1 277 ? -8.084 -15.531 -6.534 1.00 91.12 277 ASP A O 1
ATOM 2228 N N . MET A 1 278 ? -9.967 -14.671 -7.410 1.00 90.44 278 MET A N 1
ATOM 2229 C CA . MET A 1 278 ? -10.410 -15.931 -8.007 1.00 90.44 278 MET A CA 1
ATOM 2230 C C . MET A 1 278 ? -9.625 -16.236 -9.282 1.00 90.44 278 MET A C 1
ATOM 2232 O O . MET A 1 278 ? -9.110 -17.349 -9.421 1.00 90.44 278 MET A O 1
ATOM 2236 N N . THR A 1 279 ? -9.434 -15.243 -10.154 1.00 94.75 279 THR A N 1
ATOM 2237 C CA . THR A 1 279 ? -8.592 -15.370 -11.354 1.00 94.75 279 THR A CA 1
ATOM 2238 C C . THR A 1 279 ? -7.175 -15.818 -10.999 1.00 94.75 279 THR A C 1
ATOM 2240 O O . THR A 1 279 ? -6.676 -16.788 -11.571 1.00 94.75 279 THR A O 1
ATOM 2243 N N . PHE A 1 280 ? -6.544 -15.213 -9.985 1.00 94.62 280 PHE A N 1
ATOM 2244 C CA . PHE A 1 280 ? -5.214 -15.638 -9.536 1.00 94.62 280 PHE A CA 1
ATOM 2245 C C . PHE A 1 280 ? -5.194 -17.077 -8.991 1.00 94.62 280 PHE A C 1
ATOM 2247 O O . PHE A 1 280 ? -4.216 -17.794 -9.199 1.00 94.62 280 PHE A O 1
ATOM 2254 N N . LYS A 1 281 ? -6.258 -17.555 -8.331 1.00 92.56 281 LYS A N 1
ATOM 2255 C CA . LYS A 1 281 ? -6.335 -18.960 -7.879 1.00 92.56 281 LYS A CA 1
ATOM 2256 C C . LYS A 1 281 ? -6.397 -19.943 -9.040 1.00 92.56 281 LYS A C 1
ATOM 2258 O O . LYS A 1 281 ? -5.722 -20.970 -8.992 1.00 92.56 281 LYS A O 1
ATOM 2263 N N . ILE A 1 282 ? -7.191 -19.632 -10.061 1.00 93.38 282 ILE A N 1
ATOM 2264 C CA . ILE A 1 282 ? -7.284 -20.432 -11.287 1.00 93.38 282 ILE A CA 1
ATOM 2265 C C . ILE A 1 282 ? -5.921 -20.458 -11.979 1.00 93.38 282 ILE A C 1
ATOM 2267 O O . ILE A 1 282 ? -5.409 -21.531 -12.296 1.00 93.38 282 ILE A O 1
ATOM 2271 N N . PHE A 1 283 ? -5.300 -19.289 -12.132 1.00 95.44 283 PHE A N 1
ATOM 2272 C CA . PHE A 1 283 ? -3.976 -19.140 -12.723 1.00 95.44 283 PHE A CA 1
ATOM 2273 C C . PHE A 1 283 ? -2.931 -20.019 -12.021 1.00 95.44 283 PHE A C 1
ATOM 2275 O O . PHE A 1 283 ? -2.276 -20.855 -12.644 1.00 95.44 283 PHE A O 1
ATOM 2282 N N . MET A 1 284 ? -2.863 -19.925 -10.690 1.00 94.19 284 MET A N 1
ATOM 2283 C CA . MET A 1 284 ? -1.979 -20.743 -9.857 1.00 94.19 284 MET A CA 1
ATOM 2284 C C . MET A 1 284 ? -2.246 -22.243 -9.972 1.00 94.19 284 MET A C 1
ATOM 2286 O O . MET A 1 284 ? -1.312 -23.044 -9.930 1.00 94.19 284 MET A O 1
ATOM 2290 N N . HIS A 1 285 ? -3.513 -22.647 -10.074 1.00 91.88 285 HIS A N 1
ATOM 2291 C CA . HIS A 1 285 ? -3.884 -24.053 -10.226 1.00 91.88 285 HIS A CA 1
ATOM 2292 C C . HIS A 1 285 ? -3.324 -24.650 -11.517 1.00 91.88 285 HIS A C 1
ATOM 2294 O O . HIS A 1 285 ? -2.784 -25.755 -11.493 1.00 91.88 285 HIS A O 1
ATOM 2300 N N . TYR A 1 286 ? -3.392 -23.913 -12.625 1.00 92.50 286 TYR A N 1
ATOM 2301 C CA . TYR A 1 286 ? -2.850 -24.365 -13.905 1.00 92.50 286 TYR A CA 1
ATOM 2302 C C . TYR A 1 286 ? -1.322 -24.342 -13.948 1.00 92.50 286 TYR A C 1
ATOM 2304 O O . TYR A 1 286 ? -0.726 -25.299 -14.442 1.00 92.50 286 TYR A O 1
ATOM 2312 N N . ILE A 1 287 ? -0.678 -23.351 -13.326 1.00 93.00 287 ILE A N 1
ATOM 2313 C CA . ILE A 1 287 ? 0.784 -23.358 -13.150 1.00 93.00 287 ILE A CA 1
ATOM 2314 C C . ILE A 1 287 ? 1.231 -24.606 -12.379 1.00 93.00 287 ILE A C 1
ATOM 2316 O O . ILE A 1 287 ? 2.144 -25.310 -12.803 1.00 93.00 287 ILE A O 1
ATOM 2320 N N . LYS A 1 288 ? 0.538 -24.959 -11.288 1.00 91.12 288 LYS A N 1
ATOM 2321 C CA . LYS A 1 288 ? 0.819 -26.188 -10.521 1.00 91.12 288 LYS A CA 1
ATOM 2322 C C . LYS A 1 288 ? 0.603 -27.474 -11.325 1.00 91.12 288 LYS A C 1
ATOM 2324 O O . LYS A 1 288 ? 1.209 -28.491 -11.004 1.00 91.12 288 LYS A O 1
ATOM 2329 N N . LYS A 1 289 ? -0.246 -27.440 -12.356 1.00 89.94 289 LYS A N 1
ATOM 2330 C CA . LYS A 1 289 ? -0.447 -28.542 -13.311 1.00 89.94 289 LYS A CA 1
ATOM 2331 C C . LYS A 1 289 ? 0.606 -28.582 -14.429 1.00 89.94 289 LYS A C 1
ATOM 2333 O O . LYS A 1 289 ? 0.513 -29.452 -15.291 1.00 89.94 289 LYS A O 1
ATOM 2338 N N . GLY A 1 290 ? 1.586 -27.678 -14.415 1.00 89.06 290 GLY A N 1
ATOM 2339 C CA . GLY A 1 290 ? 2.693 -27.638 -15.370 1.00 89.06 290 GLY A CA 1
ATOM 2340 C C . GLY A 1 290 ? 2.479 -26.714 -16.569 1.00 89.06 290 GLY A C 1
ATOM 2341 O O . GLY A 1 290 ? 3.216 -26.837 -17.539 1.00 89.06 290 GLY A O 1
ATOM 2342 N N . TYR A 1 291 ? 1.489 -25.815 -16.535 1.00 93.00 291 TYR A N 1
ATOM 2343 C CA . TYR A 1 291 ? 1.363 -24.770 -17.557 1.00 93.00 291 TYR A CA 1
ATOM 2344 C C . TYR A 1 291 ? 2.394 -23.664 -17.307 1.00 93.00 291 TYR A C 1
ATOM 2346 O O . TYR A 1 291 ? 2.574 -23.224 -16.168 1.00 93.00 291 TYR A O 1
ATOM 2354 N N . SER A 1 292 ? 3.012 -23.161 -18.372 1.00 94.88 292 SER A N 1
ATOM 2355 C CA . SER A 1 292 ? 3.812 -21.939 -18.320 1.00 94.88 292 SER A CA 1
ATOM 2356 C C . SER A 1 292 ? 2.886 -20.746 -18.089 1.00 94.88 292 SER A C 1
ATOM 2358 O O . SER A 1 292 ? 1.912 -20.561 -18.818 1.00 94.88 292 SER A O 1
ATOM 2360 N N . GLY A 1 293 ? 3.170 -19.932 -17.072 1.00 95.56 293 GLY A N 1
ATOM 2361 C CA . GLY A 1 293 ? 2.354 -18.767 -16.730 1.00 95.56 293 GLY A CA 1
ATOM 2362 C C . GLY A 1 293 ? 2.969 -17.445 -17.187 1.00 95.56 293 GLY A C 1
ATOM 2363 O O . GLY A 1 293 ? 4.137 -17.190 -16.893 1.00 95.56 293 GLY A O 1
ATOM 2364 N N . LEU A 1 294 ? 2.158 -16.594 -17.816 1.00 97.19 294 LEU A N 1
ATOM 2365 C CA . LEU A 1 294 ? 2.444 -15.179 -18.064 1.00 97.19 294 LEU A CA 1
ATOM 2366 C C . LEU A 1 294 ? 1.394 -14.329 -17.350 1.00 97.19 294 LEU A C 1
ATOM 2368 O O . LEU A 1 294 ? 0.194 -14.514 -17.541 1.00 97.19 294 LEU A O 1
ATOM 2372 N N . CYS A 1 295 ? 1.836 -13.391 -16.524 1.00 97.56 295 CYS A N 1
ATOM 2373 C CA . CYS A 1 295 ? 0.968 -12.488 -15.781 1.00 97.56 295 CYS A CA 1
ATOM 2374 C C . CYS A 1 295 ? 1.275 -11.047 -16.178 1.00 97.56 295 CYS A C 1
ATOM 2376 O O . CYS A 1 295 ? 2.393 -10.582 -16.001 1.00 97.56 295 CYS A O 1
ATOM 2378 N N . ILE A 1 296 ? 0.282 -10.324 -16.677 1.00 97.25 296 ILE A N 1
ATOM 2379 C CA . ILE A 1 296 ? 0.348 -8.890 -16.946 1.00 97.25 296 ILE A CA 1
ATOM 2380 C C . ILE A 1 296 ? -0.599 -8.231 -15.953 1.00 97.25 296 ILE A C 1
ATOM 2382 O O . ILE A 1 296 ? -1.796 -8.500 -15.972 1.00 97.25 296 ILE A O 1
ATOM 2386 N N . THR A 1 297 ? -0.080 -7.414 -15.042 1.00 95.69 297 THR A N 1
ATOM 2387 C CA . THR A 1 297 ? -0.857 -6.915 -13.896 1.00 95.69 297 THR A CA 1
ATOM 2388 C C . THR A 1 297 ? -0.515 -5.472 -13.572 1.00 95.69 297 THR A C 1
ATOM 2390 O O . THR A 1 297 ? 0.623 -5.037 -13.719 1.00 95.69 297 THR A O 1
ATOM 2393 N N . ARG A 1 298 ? -1.494 -4.711 -13.078 1.00 93.56 298 ARG A N 1
ATOM 2394 C CA . ARG A 1 298 ? -1.278 -3.350 -12.546 1.00 93.56 298 ARG A CA 1
ATOM 2395 C C . ARG A 1 298 ? -0.537 -3.336 -11.211 1.00 93.56 298 ARG A C 1
ATOM 2397 O O . ARG A 1 298 ? -0.037 -2.291 -10.785 1.00 93.56 298 ARG A O 1
ATOM 2404 N N . THR A 1 299 ? -0.510 -4.465 -10.513 1.00 92.50 299 THR A N 1
ATOM 2405 C CA . THR A 1 299 ? 0.141 -4.579 -9.212 1.00 92.50 299 THR A CA 1
ATOM 2406 C C . THR A 1 299 ? 1.635 -4.811 -9.410 1.00 92.50 299 THR A C 1
ATOM 2408 O O . THR A 1 299 ? 2.040 -5.559 -10.289 1.00 92.50 299 THR A O 1
ATOM 2411 N N . ASN A 1 300 ? 2.466 -4.177 -8.581 1.00 90.88 300 ASN A N 1
ATOM 2412 C CA . ASN A 1 300 ? 3.918 -4.337 -8.655 1.00 90.88 300 ASN A CA 1
ATOM 2413 C C . ASN A 1 300 ? 4.324 -5.838 -8.670 1.00 90.88 300 ASN A C 1
ATOM 2415 O O . ASN A 1 300 ? 3.868 -6.575 -7.784 1.00 90.88 300 ASN A O 1
ATOM 2419 N N . PRO A 1 301 ? 5.180 -6.286 -9.615 1.00 91.56 301 PRO A N 1
ATOM 2420 C CA . PRO A 1 301 ? 5.519 -7.697 -9.799 1.00 91.56 301 PRO A CA 1
ATOM 2421 C C . PRO A 1 301 ? 6.027 -8.385 -8.536 1.00 91.56 301 PRO A C 1
ATOM 2423 O O . PRO A 1 301 ? 5.604 -9.503 -8.250 1.00 91.56 301 PRO A O 1
ATOM 2426 N N . THR A 1 302 ? 6.860 -7.713 -7.733 1.00 90.38 302 THR A N 1
ATOM 2427 C CA . THR A 1 302 ? 7.386 -8.257 -6.471 1.00 90.38 302 THR A CA 1
ATOM 2428 C C . THR A 1 302 ? 6.251 -8.620 -5.519 1.00 90.38 302 THR A C 1
ATOM 2430 O O . THR A 1 302 ? 6.201 -9.734 -5.004 1.00 90.38 302 THR A O 1
ATOM 2433 N N . ARG A 1 303 ? 5.259 -7.732 -5.371 1.00 91.38 303 ARG A N 1
ATOM 2434 C CA . ARG A 1 303 ? 4.096 -7.972 -4.500 1.00 91.38 303 ARG A CA 1
ATOM 2435 C C . ARG A 1 303 ? 3.217 -9.113 -4.998 1.00 91.38 303 ARG A C 1
ATOM 2437 O O . ARG A 1 303 ? 2.685 -9.870 -4.192 1.00 91.38 303 ARG A O 1
ATOM 2444 N N . VAL A 1 304 ? 3.034 -9.232 -6.312 1.00 91.44 304 VAL A N 1
ATOM 2445 C CA . VAL A 1 304 ? 2.231 -10.310 -6.913 1.00 91.44 304 VAL A CA 1
ATOM 2446 C C . VAL A 1 304 ? 2.937 -11.653 -6.764 1.00 91.44 304 VAL A C 1
ATOM 2448 O O . VAL A 1 304 ? 2.304 -12.634 -6.366 1.00 91.44 304 VAL A O 1
ATOM 2451 N N . LYS A 1 305 ? 4.253 -11.685 -7.007 1.00 91.19 305 LYS A N 1
ATOM 2452 C CA . LYS A 1 305 ? 5.084 -12.877 -6.824 1.00 91.19 305 LYS A CA 1
ATOM 2453 C C . LYS A 1 305 ? 5.071 -13.365 -5.381 1.00 91.19 305 LYS A C 1
ATOM 2455 O O . LYS A 1 305 ? 4.846 -14.554 -5.170 1.00 91.19 305 LYS A O 1
ATOM 2460 N N . GLU A 1 306 ? 5.209 -12.464 -4.412 1.00 89.94 306 GLU A N 1
ATOM 2461 C CA . GLU A 1 306 ? 5.116 -12.784 -2.983 1.00 89.94 306 GLU A CA 1
ATOM 2462 C C . GLU A 1 306 ? 3.712 -13.258 -2.581 1.00 89.94 306 GLU A C 1
ATOM 2464 O O . GLU A 1 306 ? 3.573 -14.308 -1.955 1.00 89.94 306 GLU A O 1
ATOM 2469 N N . LYS A 1 307 ? 2.654 -12.526 -2.969 1.00 91.25 307 LYS A N 1
ATOM 2470 C CA . LYS A 1 307 ? 1.271 -12.829 -2.556 1.00 91.25 307 LYS A CA 1
ATOM 2471 C C . LYS A 1 307 ? 0.798 -14.195 -3.056 1.00 91.25 307 LYS A C 1
ATOM 2473 O O . LYS A 1 307 ? 0.092 -14.894 -2.330 1.00 91.25 307 LYS A O 1
ATOM 2478 N N . TYR A 1 308 ? 1.146 -14.560 -4.290 1.00 88.38 308 TYR A N 1
ATOM 2479 C CA . TYR A 1 308 ? 0.640 -15.775 -4.934 1.00 88.38 308 TYR A CA 1
ATOM 2480 C C . TYR A 1 308 ? 1.694 -16.870 -5.117 1.00 88.38 308 TYR A C 1
ATOM 2482 O O . TYR A 1 308 ? 1.361 -17.940 -5.614 1.00 88.38 308 TYR A O 1
ATOM 2490 N N . ASN A 1 309 ? 2.933 -16.659 -4.663 1.00 85.94 309 ASN A N 1
ATOM 2491 C CA . ASN A 1 309 ? 4.034 -17.620 -4.762 1.00 85.94 309 ASN A CA 1
ATOM 2492 C C . ASN A 1 309 ? 4.410 -17.971 -6.224 1.00 85.94 309 ASN A C 1
ATOM 2494 O O . ASN A 1 309 ? 4.602 -19.138 -6.571 1.00 85.94 309 ASN A O 1
ATOM 2498 N N . LEU A 1 310 ? 4.517 -16.938 -7.071 1.00 87.00 310 LEU A N 1
ATOM 2499 C CA . LEU A 1 310 ? 4.768 -16.990 -8.526 1.00 87.00 310 LEU A CA 1
ATOM 2500 C C . LEU A 1 310 ? 6.255 -16.781 -8.891 1.00 87.00 310 LEU A C 1
ATOM 2502 O O . LEU A 1 310 ? 6.589 -16.066 -9.834 1.00 87.00 310 LEU A O 1
ATOM 2506 N N . MET A 1 311 ? 7.177 -17.360 -8.118 1.00 77.00 311 MET A N 1
ATOM 2507 C CA . MET A 1 311 ? 8.612 -17.029 -8.209 1.00 77.00 311 MET A CA 1
ATOM 2508 C C . MET A 1 311 ? 9.243 -17.325 -9.582 1.00 77.00 311 MET A C 1
ATOM 2510 O O . MET A 1 311 ? 10.151 -16.609 -9.992 1.00 77.00 311 MET A O 1
ATOM 2514 N N . SER A 1 312 ? 8.747 -18.338 -10.300 1.00 76.75 312 SER A N 1
ATOM 2515 C CA . SER A 1 312 ? 9.239 -18.768 -11.620 1.00 76.75 312 SER A CA 1
ATOM 2516 C C . SER A 1 312 ? 8.354 -18.325 -12.792 1.00 76.75 312 SER A C 1
ATOM 2518 O O . SER A 1 312 ? 8.527 -18.809 -13.904 1.00 76.75 312 SER A O 1
ATOM 2520 N N . THR A 1 313 ? 7.363 -17.468 -12.544 1.00 89.38 313 THR A N 1
ATOM 2521 C CA . THR A 1 313 ? 6.409 -16.991 -13.554 1.00 89.38 313 THR A CA 1
ATOM 2522 C C . THR A 1 313 ? 6.870 -15.648 -14.112 1.00 89.38 313 THR A C 1
ATOM 2524 O O . THR A 1 313 ? 7.340 -14.784 -13.361 1.00 89.38 313 THR A O 1
ATOM 2527 N N . GLU A 1 314 ? 6.699 -15.449 -15.417 1.00 92.38 314 GLU A N 1
ATOM 2528 C CA . GLU A 1 314 ? 6.904 -14.151 -16.057 1.00 92.38 314 GLU A CA 1
ATOM 2529 C C . GLU A 1 314 ? 5.784 -13.198 -15.624 1.00 92.38 314 GLU A C 1
ATOM 2531 O O . GLU A 1 314 ? 4.601 -13.467 -15.839 1.00 92.38 314 GLU A O 1
ATOM 2536 N N . VAL A 1 315 ? 6.147 -12.104 -14.947 1.00 94.75 315 VAL A N 1
ATOM 2537 C CA . VAL A 1 315 ? 5.188 -11.120 -14.426 1.00 94.75 315 VAL A CA 1
ATOM 2538 C C . VAL A 1 315 ? 5.565 -9.741 -14.946 1.00 94.75 315 VAL A C 1
ATOM 2540 O O . VAL A 1 315 ? 6.531 -9.155 -14.464 1.00 94.75 315 VAL A O 1
ATOM 2543 N N . TYR A 1 316 ? 4.787 -9.234 -15.898 1.00 95.12 316 TYR A N 1
ATOM 2544 C CA . TYR A 1 316 ? 4.918 -7.897 -16.455 1.00 95.12 316 TYR A CA 1
ATOM 2545 C C . TYR A 1 316 ? 4.081 -6.891 -15.674 1.00 95.12 316 TYR A C 1
ATOM 2547 O O . TYR A 1 316 ? 2.886 -7.089 -15.424 1.00 95.12 316 TYR A O 1
ATOM 2555 N N . TRP A 1 317 ? 4.704 -5.769 -15.329 1.00 95.31 317 TRP A N 1
ATOM 2556 C CA . TRP A 1 317 ? 4.014 -4.650 -14.715 1.00 95.31 317 TRP A CA 1
ATOM 2557 C C . TRP A 1 317 ? 3.357 -3.764 -15.770 1.00 95.31 317 TRP A C 1
ATOM 2559 O O . TRP A 1 317 ? 4.035 -3.168 -16.603 1.00 95.31 317 TRP A O 1
ATOM 2569 N N . LEU A 1 318 ? 2.038 -3.625 -15.699 1.00 93.88 318 LEU A N 1
ATOM 2570 C CA . LEU A 1 318 ? 1.270 -2.701 -16.521 1.00 93.88 318 LEU A CA 1
ATOM 2571 C C . LEU A 1 318 ? 1.319 -1.287 -15.913 1.00 93.88 318 LEU A C 1
ATOM 2573 O O . LEU A 1 318 ? 0.502 -0.944 -15.052 1.00 93.88 318 LEU A O 1
ATOM 2577 N N . THR A 1 319 ? 2.293 -0.473 -16.326 1.00 91.94 319 THR A N 1
ATOM 2578 C CA . THR A 1 319 ? 2.609 0.824 -15.697 1.00 91.94 319 THR A CA 1
ATOM 2579 C C . THR A 1 319 ? 3.118 1.861 -16.703 1.00 91.94 319 THR A C 1
ATOM 2581 O O . THR A 1 319 ? 3.764 1.517 -17.683 1.00 91.94 319 THR A O 1
ATOM 2584 N N . ASP A 1 320 ? 2.844 3.150 -16.461 1.00 86.81 320 ASP A N 1
ATOM 2585 C CA . ASP A 1 320 ? 3.421 4.254 -17.256 1.00 86.81 320 ASP A CA 1
ATOM 2586 C C . ASP A 1 320 ? 4.884 4.549 -16.868 1.00 86.81 320 ASP A C 1
ATOM 2588 O O . ASP A 1 320 ? 5.575 5.311 -17.543 1.00 86.81 320 ASP A O 1
ATOM 2592 N N . THR A 1 321 ? 5.355 4.002 -15.744 1.00 81.44 321 THR A N 1
ATOM 2593 C CA . THR A 1 321 ? 6.728 4.186 -15.270 1.00 81.44 321 THR A CA 1
ATOM 2594 C C . THR A 1 321 ? 7.622 3.132 -15.897 1.00 81.44 321 THR A C 1
ATOM 2596 O O . THR A 1 321 ? 7.467 1.951 -15.603 1.00 81.44 321 THR A O 1
ATOM 2599 N N . VAL A 1 322 ? 8.570 3.560 -16.730 1.00 62.91 322 VAL A N 1
ATOM 2600 C CA . VAL A 1 322 ? 9.602 2.670 -17.270 1.00 62.91 322 VAL A CA 1
ATOM 2601 C C . VAL A 1 322 ? 10.436 2.141 -16.105 1.00 62.91 322 VAL A C 1
ATOM 2603 O O . VAL A 1 322 ? 11.047 2.924 -15.376 1.00 62.91 322 VAL A O 1
ATOM 2606 N N . THR A 1 323 ? 10.427 0.826 -15.911 1.00 67.81 323 THR A N 1
ATOM 2607 C CA . THR A 1 323 ? 11.343 0.127 -15.004 1.00 67.81 323 THR A CA 1
ATOM 2608 C C . THR A 1 323 ? 12.288 -0.750 -15.814 1.00 67.81 323 THR A C 1
ATOM 2610 O O . THR A 1 323 ? 11.933 -1.185 -16.906 1.00 67.81 323 THR A O 1
ATOM 2613 N N . GLU A 1 324 ? 13.481 -1.009 -15.282 1.00 57.06 324 GLU A N 1
ATOM 2614 C CA . GLU A 1 324 ? 14.569 -1.693 -16.000 1.00 57.06 324 GLU A CA 1
ATOM 2615 C C . GLU A 1 324 ? 14.252 -3.156 -16.374 1.00 57.06 324 GLU A C 1
ATOM 2617 O O . GLU A 1 324 ? 14.862 -3.678 -17.299 1.00 57.06 324 GLU A O 1
ATOM 2622 N N . GLU A 1 325 ? 13.248 -3.803 -15.762 1.00 66.12 325 GLU A N 1
ATOM 2623 C CA . GLU A 1 325 ? 12.846 -5.172 -16.122 1.00 66.12 325 GLU A CA 1
ATOM 2624 C C . GLU A 1 325 ? 11.321 -5.398 -16.069 1.00 66.12 325 GLU A C 1
ATOM 2626 O O . GLU A 1 325 ? 10.634 -4.908 -15.170 1.00 66.12 325 GLU A O 1
ATOM 2631 N N . PHE A 1 326 ? 10.799 -6.174 -17.033 1.00 81.69 326 PHE A N 1
ATOM 2632 C CA . PHE A 1 326 ? 9.421 -6.694 -17.109 1.00 81.69 326 PHE A CA 1
ATOM 2633 C C . PHE A 1 326 ? 8.315 -5.664 -16.804 1.00 81.69 326 PHE A C 1
ATOM 2635 O O . PHE A 1 326 ? 7.455 -5.872 -15.946 1.00 81.69 326 PHE A O 1
ATOM 2642 N N . SER A 1 327 ? 8.296 -4.552 -17.540 1.00 90.75 327 SER A N 1
ATOM 2643 C CA . SER A 1 327 ? 7.193 -3.580 -17.524 1.00 90.75 327 SER A CA 1
ATOM 2644 C C . SER A 1 327 ? 6.722 -3.254 -18.931 1.00 90.75 327 SER A C 1
ATOM 2646 O O . SER A 1 327 ? 7.524 -3.260 -19.858 1.00 90.75 327 SER A O 1
ATOM 2648 N N . VAL A 1 328 ? 5.435 -2.951 -19.076 1.00 91.88 328 VAL A N 1
ATOM 2649 C CA . VAL A 1 328 ? 4.823 -2.543 -20.341 1.00 91.88 328 VAL A CA 1
ATOM 2650 C C . VAL A 1 328 ? 3.848 -1.397 -20.099 1.00 91.88 328 VAL A C 1
ATOM 2652 O O . VAL A 1 328 ? 3.069 -1.399 -19.140 1.00 91.88 328 VAL A O 1
ATOM 2655 N N . ALA A 1 329 ? 3.895 -0.395 -20.975 1.00 92.62 329 ALA A N 1
ATOM 2656 C CA . ALA A 1 329 ? 3.018 0.759 -20.874 1.00 92.62 329 ALA A CA 1
ATOM 2657 C C . ALA A 1 329 ? 1.588 0.404 -21.324 1.00 92.62 329 ALA A C 1
ATOM 2659 O O . ALA A 1 329 ? 1.405 -0.224 -22.369 1.00 92.62 329 ALA A O 1
ATOM 2660 N N . PRO A 1 330 ? 0.545 0.829 -20.587 1.00 93.00 330 PRO A N 1
ATOM 2661 C CA . PRO A 1 330 ? -0.841 0.448 -20.873 1.00 93.00 330 PRO A CA 1
ATOM 2662 C C . PRO A 1 330 ? -1.385 0.989 -22.198 1.00 93.00 330 PRO A C 1
ATOM 2664 O O . PRO A 1 330 ? -2.368 0.465 -22.712 1.00 93.00 330 PRO A O 1
ATOM 2667 N N . ASN A 1 331 ? -0.767 2.033 -22.750 1.00 92.81 331 ASN A N 1
ATOM 2668 C CA . ASN A 1 331 ? -1.121 2.624 -24.041 1.00 92.81 331 ASN A CA 1
ATOM 2669 C C . ASN A 1 331 ? -0.423 1.956 -25.241 1.00 92.81 331 ASN A C 1
ATOM 2671 O O . ASN A 1 331 ? -0.618 2.398 -26.371 1.00 92.81 331 ASN A O 1
ATOM 2675 N N . LYS A 1 332 ? 0.401 0.927 -25.012 1.00 92.94 332 LYS A N 1
ATOM 2676 C CA . LYS A 1 332 ? 1.117 0.180 -26.052 1.00 92.94 332 LYS A CA 1
ATOM 2677 C C . LYS A 1 332 ? 0.535 -1.227 -26.213 1.00 92.94 332 LYS A C 1
ATOM 2679 O O . LYS A 1 332 ? 1.189 -2.224 -25.905 1.00 92.94 332 LYS A O 1
ATOM 2684 N N . LEU A 1 333 ? -0.712 -1.315 -26.676 1.00 95.81 333 LEU A N 1
ATOM 2685 C CA . LEU A 1 333 ? -1.417 -2.595 -26.862 1.00 95.81 333 LEU A CA 1
ATOM 2686 C C . LEU A 1 333 ? -0.676 -3.544 -27.820 1.00 95.81 333 LEU A C 1
ATOM 2688 O O . LEU A 1 333 ? -0.740 -4.763 -27.665 1.00 95.81 333 LEU A O 1
ATOM 2692 N N . GLU A 1 334 ? 0.059 -2.997 -28.784 1.00 94.38 334 GLU A N 1
ATOM 2693 C CA . GLU A 1 334 ? 0.880 -3.748 -29.730 1.00 94.38 334 GLU A CA 1
ATOM 2694 C C . GLU A 1 334 ? 2.051 -4.444 -29.023 1.00 94.38 334 GLU A C 1
ATOM 2696 O O . GLU A 1 334 ? 2.306 -5.616 -29.280 1.00 94.38 334 GLU A O 1
ATOM 2701 N N . GLU A 1 335 ? 2.715 -3.765 -28.081 1.00 94.06 335 GLU A N 1
ATOM 2702 C CA . GLU A 1 335 ? 3.812 -4.334 -27.283 1.00 94.06 335 GLU A CA 1
ATOM 2703 C C . GLU A 1 335 ? 3.295 -5.470 -26.388 1.00 94.06 335 GLU A C 1
ATOM 2705 O O . GLU A 1 335 ? 3.873 -6.553 -26.357 1.00 94.06 335 GLU A O 1
ATOM 2710 N N . ILE A 1 336 ? 2.136 -5.266 -25.747 1.00 95.75 336 ILE A N 1
ATOM 2711 C CA . ILE A 1 336 ? 1.448 -6.306 -24.967 1.00 95.75 336 ILE A CA 1
ATOM 2712 C C . ILE A 1 336 ? 1.115 -7.518 -25.853 1.00 95.75 336 ILE A C 1
ATOM 2714 O O . ILE A 1 336 ? 1.317 -8.659 -25.442 1.00 95.75 336 ILE A O 1
ATOM 2718 N N . SER A 1 337 ? 0.634 -7.281 -27.077 1.00 95.50 337 SER A N 1
ATOM 2719 C CA . SER A 1 337 ? 0.303 -8.351 -28.029 1.00 95.50 337 SER A CA 1
ATOM 2720 C C . SER A 1 337 ? 1.533 -9.163 -28.428 1.00 95.50 337 SER A C 1
ATOM 2722 O O . SER A 1 337 ? 1.456 -10.388 -28.480 1.00 95.50 337 SER A O 1
ATOM 2724 N N . VAL A 1 338 ? 2.666 -8.496 -28.677 1.00 95.81 338 VAL A N 1
ATOM 2725 C CA . VAL A 1 338 ? 3.940 -9.153 -29.008 1.00 95.81 338 VAL A CA 1
ATOM 2726 C C . VAL A 1 338 ? 4.417 -10.019 -27.845 1.00 95.81 338 VAL A C 1
ATOM 2728 O O . VAL A 1 338 ? 4.688 -11.195 -28.063 1.00 95.81 338 VAL A O 1
ATOM 2731 N N . ILE A 1 339 ? 4.418 -9.490 -26.615 1.00 95.06 339 ILE A N 1
ATOM 2732 C CA . ILE A 1 339 ? 4.800 -10.245 -25.409 1.00 95.06 339 ILE A CA 1
ATOM 2733 C C . ILE A 1 339 ? 3.958 -11.522 -25.281 1.00 95.06 339 ILE A C 1
ATOM 2735 O O . ILE A 1 339 ? 4.492 -12.613 -25.080 1.00 95.06 339 ILE A O 1
ATOM 2739 N N . ILE A 1 340 ? 2.634 -11.408 -25.431 1.00 96.25 340 ILE A N 1
ATOM 2740 C CA . ILE A 1 340 ? 1.732 -12.563 -25.339 1.00 96.25 340 ILE A CA 1
ATOM 2741 C C . ILE A 1 340 ? 2.011 -13.566 -26.464 1.00 96.25 340 ILE A C 1
ATOM 2743 O O . ILE A 1 340 ? 2.055 -14.771 -26.215 1.00 96.25 340 ILE A O 1
ATOM 2747 N N . LEU A 1 341 ? 2.206 -13.093 -27.695 1.00 94.75 341 LEU A N 1
ATOM 2748 C CA . LEU A 1 341 ? 2.447 -13.952 -28.850 1.00 94.75 341 LEU A CA 1
ATOM 2749 C C . LEU A 1 341 ? 3.778 -14.706 -28.746 1.00 94.75 341 LEU A C 1
ATOM 2751 O O . LEU A 1 341 ? 3.821 -15.902 -29.041 1.00 94.75 341 LEU A O 1
ATOM 2755 N N . GLU A 1 342 ? 4.848 -14.033 -28.323 1.00 95.06 342 GLU A N 1
ATOM 2756 C CA . GLU A 1 342 ? 6.160 -14.642 -28.085 1.00 95.06 342 GLU A CA 1
ATOM 2757 C C . GLU A 1 342 ? 6.073 -15.699 -26.982 1.00 95.06 342 GLU A C 1
ATOM 2759 O O . GLU A 1 342 ? 6.515 -16.835 -27.178 1.00 95.06 342 GLU A O 1
ATOM 2764 N N . PHE A 1 343 ? 5.403 -15.374 -25.872 1.00 95.19 343 PHE A N 1
ATOM 2765 C CA . PHE A 1 343 ? 5.197 -16.302 -24.766 1.00 95.19 343 PHE A CA 1
ATOM 2766 C C . PHE A 1 343 ? 4.415 -17.549 -25.187 1.00 95.19 343 PHE A C 1
ATOM 2768 O O . PHE A 1 343 ? 4.824 -18.675 -24.899 1.00 95.19 343 PHE A O 1
ATOM 2775 N N . ILE A 1 344 ? 3.301 -17.368 -25.898 1.00 94.44 344 ILE A N 1
ATOM 2776 C CA . ILE A 1 344 ? 2.492 -18.474 -26.416 1.00 94.44 344 ILE A CA 1
ATOM 2777 C C . ILE A 1 344 ? 3.299 -19.315 -27.413 1.00 94.44 344 ILE A C 1
ATOM 2779 O O . ILE A 1 344 ? 3.208 -20.539 -27.412 1.00 94.44 344 ILE A O 1
ATOM 2783 N N . SER A 1 345 ? 4.108 -18.683 -28.263 1.00 92.06 345 SER A N 1
ATOM 2784 C CA . SER A 1 345 ? 4.892 -19.388 -29.281 1.00 92.06 345 SER A CA 1
ATOM 2785 C C . SER A 1 345 ? 6.041 -20.207 -28.691 1.00 92.06 345 SER A C 1
ATOM 2787 O O . SER A 1 345 ? 6.387 -21.244 -29.254 1.00 92.06 345 SER A O 1
ATOM 2789 N N . GLY A 1 346 ? 6.613 -19.764 -27.568 1.00 91.56 346 GLY A N 1
ATOM 2790 C CA . GLY A 1 346 ? 7.694 -20.455 -26.864 1.00 91.56 346 GLY A CA 1
ATOM 2791 C C . GLY A 1 346 ? 7.246 -21.592 -25.940 1.00 91.56 346 GLY A C 1
ATOM 2792 O O . GLY A 1 346 ? 8.095 -22.333 -25.450 1.00 91.56 346 GLY A O 1
ATOM 2793 N N . ASN A 1 347 ? 5.941 -21.753 -25.689 1.00 89.88 347 ASN A N 1
ATOM 2794 C CA . ASN A 1 347 ? 5.422 -22.674 -24.677 1.00 89.88 347 ASN A CA 1
ATOM 2795 C C . ASN A 1 347 ? 4.269 -23.537 -25.212 1.00 89.88 347 ASN A C 1
ATOM 2797 O O . ASN A 1 347 ? 3.242 -23.010 -25.626 1.00 89.88 347 ASN A O 1
ATOM 2801 N N . GLU A 1 348 ? 4.383 -24.868 -25.112 1.00 82.12 348 GLU A N 1
ATOM 2802 C CA . GLU A 1 348 ? 3.338 -25.804 -25.578 1.00 82.12 348 GLU A CA 1
ATOM 2803 C C . GLU A 1 348 ? 2.018 -25.693 -24.802 1.00 82.12 348 GLU A C 1
ATOM 2805 O O . GLU A 1 348 ? 0.945 -25.869 -25.369 1.00 82.12 348 GLU A O 1
ATOM 2810 N N . LYS A 1 349 ? 2.089 -25.427 -23.492 1.00 87.88 349 LYS A N 1
ATOM 2811 C CA . LYS A 1 349 ? 0.927 -25.227 -22.618 1.00 87.88 349 LYS A CA 1
ATOM 2812 C C . LYS A 1 349 ? 1.116 -23.947 -21.839 1.00 87.88 349 LYS A C 1
ATOM 2814 O O . LYS A 1 349 ? 1.908 -23.903 -20.899 1.00 87.88 349 LYS A O 1
ATOM 2819 N N . SER A 1 350 ? 0.378 -22.916 -22.217 1.00 95.06 350 SER A N 1
ATOM 2820 C CA . SER A 1 350 ? 0.494 -21.592 -21.617 1.00 95.06 350 SER A CA 1
ATOM 2821 C C . SER A 1 350 ? -0.828 -21.119 -21.030 1.00 95.06 350 SER A C 1
ATOM 2823 O O . SER A 1 350 ? -1.910 -21.380 -21.559 1.00 95.06 350 SER A O 1
ATOM 2825 N N . ILE A 1 351 ? -0.729 -20.424 -19.905 1.00 96.94 351 ILE A N 1
ATOM 2826 C CA . ILE A 1 351 ? -1.824 -19.684 -19.300 1.00 96.94 351 ILE A CA 1
ATOM 2827 C C . ILE A 1 351 ? -1.392 -18.231 -19.132 1.00 96.94 351 ILE A C 1
ATOM 2829 O O . ILE A 1 351 ? -0.321 -17.942 -18.603 1.00 96.94 351 ILE A O 1
ATOM 2833 N N . ILE A 1 352 ? -2.226 -17.322 -19.614 1.00 98.00 352 ILE A N 1
ATOM 2834 C CA . ILE A 1 352 ? -1.988 -15.889 -19.639 1.00 98.00 352 ILE A CA 1
ATOM 2835 C C . ILE A 1 352 ? -3.040 -15.237 -18.751 1.00 98.00 352 ILE A C 1
ATOM 2837 O O . ILE A 1 352 ? -4.217 -15.583 -18.818 1.00 98.00 352 ILE A O 1
ATOM 2841 N N . LEU A 1 353 ? -2.622 -14.301 -17.911 1.00 97.94 353 LEU A N 1
ATOM 2842 C CA . LEU A 1 353 ? -3.500 -13.503 -17.065 1.00 97.94 353 LEU A CA 1
ATOM 2843 C C . LEU A 1 353 ? -3.271 -12.024 -17.368 1.00 97.94 353 LEU A C 1
ATOM 2845 O O . LEU A 1 353 ? -2.139 -11.560 -17.277 1.00 97.94 353 LEU A O 1
ATOM 2849 N N . ILE A 1 354 ? -4.335 -11.290 -17.704 1.00 97.81 354 ILE A N 1
ATOM 2850 C CA . ILE A 1 354 ? -4.294 -9.837 -17.935 1.00 97.81 354 ILE A CA 1
ATOM 2851 C C . ILE A 1 354 ? -5.159 -9.140 -16.881 1.00 97.81 354 ILE A C 1
ATOM 2853 O O . ILE A 1 354 ? -6.351 -8.920 -17.073 1.00 97.81 354 ILE A O 1
ATOM 2857 N N . ASP A 1 355 ? -4.545 -8.786 -15.756 1.00 95.75 355 ASP A N 1
ATOM 2858 C CA . ASP A 1 355 ? -5.158 -8.045 -14.654 1.00 95.75 355 ASP A CA 1
ATOM 2859 C C . ASP A 1 355 ? -5.017 -6.533 -14.867 1.00 95.75 355 ASP A C 1
ATOM 2861 O O . ASP A 1 355 ? -3.983 -5.918 -14.582 1.00 95.75 355 ASP A O 1
ATOM 2865 N N . GLY A 1 356 ? -6.085 -5.928 -15.384 1.00 93.38 356 GLY A N 1
ATOM 2866 C CA . GLY A 1 356 ? -6.147 -4.498 -15.666 1.00 93.38 356 GLY A CA 1
ATOM 2867 C C . GLY A 1 356 ? -6.850 -4.139 -16.968 1.00 93.38 356 GLY A C 1
ATOM 2868 O O . GLY A 1 356 ? -6.528 -3.096 -17.538 1.00 93.38 356 GLY A O 1
ATOM 2869 N N . LEU A 1 357 ? -7.794 -4.954 -17.448 1.00 95.56 357 LEU A N 1
ATOM 2870 C CA . LEU A 1 357 ? -8.544 -4.662 -18.671 1.00 95.56 357 LEU A CA 1
ATOM 2871 C C . LEU A 1 357 ? -9.226 -3.287 -18.606 1.00 95.56 357 LEU A C 1
ATOM 2873 O O . LEU A 1 357 ? -9.181 -2.531 -19.569 1.00 95.56 357 LEU A O 1
ATOM 2877 N N . GLU A 1 358 ? -9.777 -2.904 -17.456 1.00 94.12 358 GLU A N 1
ATOM 2878 C CA . GLU A 1 358 ? -10.413 -1.595 -17.258 1.00 94.12 358 GLU A CA 1
ATOM 2879 C C . GLU A 1 358 ? -9.404 -0.452 -17.378 1.00 94.12 358 GLU A C 1
ATOM 2881 O O . GLU A 1 358 ? -9.720 0.639 -17.853 1.00 94.12 358 GLU A O 1
ATOM 2886 N N . TYR A 1 359 ? -8.163 -0.703 -16.965 1.00 94.12 359 TYR A N 1
ATOM 2887 C CA . TYR A 1 359 ? -7.080 0.258 -17.109 1.00 94.12 359 TYR A CA 1
ATOM 2888 C C . TYR A 1 359 ? -6.635 0.392 -18.562 1.00 94.12 359 TYR A C 1
ATOM 2890 O O . TYR A 1 359 ? -6.408 1.514 -19.009 1.00 94.12 359 TYR A O 1
ATOM 2898 N N . LEU A 1 360 ? -6.592 -0.713 -19.313 1.00 96.06 360 LEU A N 1
ATOM 2899 C CA . LEU A 1 360 ? -6.374 -0.684 -20.760 1.00 96.06 360 LEU A CA 1
ATOM 2900 C C . LEU A 1 360 ? -7.491 0.090 -21.469 1.00 96.06 360 LEU A C 1
ATOM 2902 O O . LEU A 1 360 ? -7.179 0.971 -22.263 1.00 96.06 360 LEU A O 1
ATOM 2906 N N . ILE A 1 361 ? -8.761 -0.148 -21.119 1.00 95.25 361 ILE A N 1
ATOM 2907 C CA . ILE A 1 361 ? -9.906 0.607 -21.659 1.00 95.25 361 ILE A CA 1
ATOM 2908 C C . ILE A 1 361 ? -9.770 2.099 -21.342 1.00 95.25 361 ILE A C 1
ATOM 2910 O O . ILE A 1 361 ? -10.004 2.920 -22.216 1.00 95.25 361 ILE A O 1
ATOM 2914 N N . THR A 1 362 ? -9.362 2.456 -20.119 1.00 93.44 362 THR A N 1
ATOM 2915 C CA . THR A 1 362 ? -9.219 3.861 -19.690 1.00 93.44 362 THR A CA 1
ATOM 2916 C C . THR A 1 362 ? -8.053 4.576 -20.378 1.00 93.44 362 THR A C 1
ATOM 2918 O O . THR A 1 362 ? -8.115 5.779 -20.626 1.00 93.44 362 THR A O 1
ATOM 2921 N N . LYS A 1 363 ? -6.944 3.867 -20.618 1.00 94.81 363 LYS A N 1
ATOM 2922 C CA . LYS A 1 363 ? -5.721 4.429 -21.216 1.00 94.81 363 LYS A CA 1
ATOM 2923 C C . LYS A 1 363 ? -5.749 4.457 -22.736 1.00 94.81 363 LYS A C 1
ATOM 2925 O O . LYS A 1 363 ? -5.025 5.246 -23.338 1.00 94.81 363 LYS A O 1
ATOM 2930 N N . ASN A 1 364 ? -6.571 3.606 -23.327 1.00 92.00 364 ASN A N 1
ATOM 2931 C CA . ASN A 1 364 ? -6.847 3.566 -24.749 1.00 92.00 364 ASN A CA 1
ATOM 2932 C C . ASN A 1 364 ? -8.301 4.005 -24.967 1.00 92.00 364 ASN A C 1
ATOM 2934 O O . ASN A 1 364 ? -8.899 4.668 -24.127 1.00 92.00 364 ASN A O 1
ATOM 2938 N N . ASP A 1 365 ? -8.877 3.656 -26.106 1.00 92.19 365 ASP A N 1
ATOM 2939 C CA . ASP A 1 365 ? -10.323 3.640 -26.277 1.00 92.19 365 ASP A CA 1
ATOM 2940 C C . ASP A 1 365 ? -10.842 2.197 -26.199 1.00 92.19 365 ASP A C 1
ATOM 2942 O O . ASP A 1 365 ? -10.109 1.227 -26.444 1.00 92.19 365 ASP A O 1
ATOM 2946 N N . TYR A 1 366 ? -12.124 2.049 -25.859 1.00 95.31 366 TYR A N 1
ATOM 2947 C CA . TYR A 1 366 ? -12.770 0.743 -25.740 1.00 95.31 366 TYR A CA 1
ATOM 2948 C C . TYR A 1 366 ? -12.632 -0.090 -27.018 1.00 95.31 366 TYR A C 1
ATOM 2950 O O . TYR A 1 366 ? -12.329 -1.279 -26.954 1.00 95.31 366 TYR A O 1
ATOM 2958 N N . ARG A 1 367 ? -12.793 0.528 -28.195 1.00 95.81 367 ARG A N 1
ATOM 2959 C CA . ARG A 1 367 ? -12.763 -0.183 -29.477 1.00 95.81 367 ARG A CA 1
ATOM 2960 C C . ARG A 1 367 ? -11.383 -0.774 -29.768 1.00 95.81 367 ARG A C 1
ATOM 2962 O O . ARG A 1 367 ? -11.307 -1.917 -30.212 1.00 95.81 367 ARG A O 1
ATOM 2969 N N . ARG A 1 368 ? -10.299 -0.038 -29.505 1.00 96.50 368 ARG A N 1
ATOM 2970 C CA . ARG A 1 368 ? -8.932 -0.579 -29.606 1.00 96.50 368 ARG A CA 1
ATOM 2971 C C . ARG A 1 368 ? -8.704 -1.728 -28.634 1.0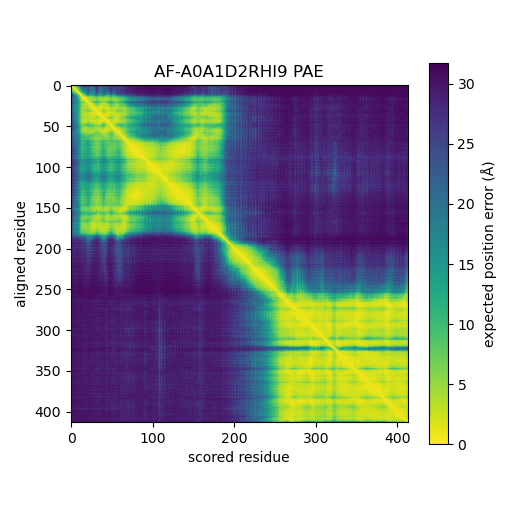0 96.50 368 ARG A C 1
ATOM 2973 O O . ARG A 1 368 ? -8.172 -2.758 -29.035 1.00 96.50 368 ARG A O 1
ATOM 2980 N N . THR A 1 369 ? -9.153 -1.582 -27.389 1.00 96.56 369 THR A N 1
ATOM 2981 C CA . THR A 1 369 ? -9.014 -2.643 -26.381 1.00 96.56 369 THR A CA 1
ATOM 2982 C C . THR A 1 369 ? -9.821 -3.893 -26.752 1.00 96.56 369 THR A C 1
ATOM 2984 O O . THR A 1 369 ? -9.324 -5.006 -26.609 1.00 96.56 369 THR A O 1
ATOM 2987 N N . LEU A 1 370 ? -11.027 -3.735 -27.303 1.00 96.94 370 LEU A N 1
ATOM 2988 C CA . LEU A 1 370 ? -11.841 -4.839 -27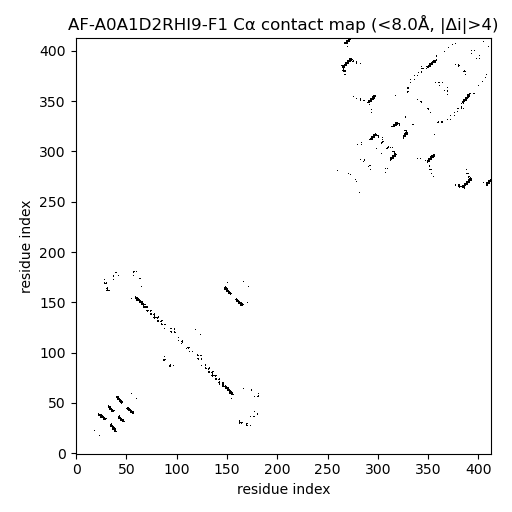.817 1.00 96.94 370 LEU A CA 1
ATOM 2989 C C . LEU A 1 370 ? -11.123 -5.586 -28.949 1.00 96.94 370 LEU A C 1
ATOM 2991 O O . LEU A 1 370 ? -11.027 -6.809 -28.904 1.00 96.94 370 LEU A O 1
ATOM 2995 N N . HIS A 1 371 ? -10.567 -4.863 -29.927 1.00 97.12 371 HIS A N 1
ATOM 2996 C CA . HIS A 1 371 ? -9.784 -5.473 -31.006 1.00 97.12 371 HIS A CA 1
ATOM 2997 C C . HIS A 1 371 ? -8.536 -6.195 -30.488 1.00 97.12 371 HIS A C 1
ATOM 2999 O O . HIS A 1 371 ? -8.207 -7.272 -30.978 1.00 97.12 371 HIS A O 1
ATOM 3005 N N . PHE A 1 372 ? -7.873 -5.643 -29.471 1.00 97.44 372 PHE A N 1
ATOM 3006 C CA . PHE A 1 372 ? -6.767 -6.307 -28.786 1.00 97.44 372 PHE A CA 1
ATOM 3007 C C . PHE A 1 372 ? -7.206 -7.632 -28.137 1.00 97.44 372 PHE A C 1
ATOM 3009 O O . PHE A 1 372 ? -6.547 -8.655 -28.329 1.00 97.44 372 PHE A O 1
ATOM 3016 N N . VAL A 1 373 ? -8.337 -7.653 -27.422 1.00 97.00 373 VAL A N 1
ATOM 3017 C CA . VAL A 1 373 ? -8.882 -8.881 -26.814 1.00 97.00 373 VAL A CA 1
ATOM 3018 C C . VAL A 1 373 ? -9.249 -9.913 -27.883 1.00 97.00 373 VAL A C 1
ATOM 3020 O O . VAL A 1 373 ? -8.886 -11.078 -27.740 1.00 97.00 373 VAL A O 1
ATOM 3023 N N . GLN A 1 374 ? -9.906 -9.492 -28.969 1.00 96.50 374 GLN A N 1
ATOM 3024 C CA . GLN A 1 374 ? -10.256 -10.357 -30.103 1.00 96.50 374 GLN A CA 1
ATOM 3025 C C . GLN A 1 374 ? -9.006 -10.978 -30.740 1.00 96.50 374 GLN A C 1
ATOM 3027 O O . GLN A 1 374 ? -8.916 -12.195 -30.873 1.00 96.50 374 GLN A O 1
ATOM 3032 N N . HIS A 1 375 ? -7.996 -10.161 -31.045 1.00 95.38 375 HIS A N 1
ATOM 3033 C CA . HIS A 1 375 ? -6.747 -10.646 -31.625 1.00 95.38 375 HIS A CA 1
ATOM 3034 C C . HIS A 1 375 ? -6.007 -11.609 -30.686 1.00 95.38 375 HIS A C 1
ATOM 3036 O O . HIS A 1 375 ? -5.499 -12.648 -31.107 1.00 95.38 375 HIS A O 1
ATOM 3042 N N . THR A 1 376 ? -5.975 -11.294 -29.390 1.00 95.50 376 THR A N 1
ATOM 3043 C CA . THR A 1 376 ? -5.340 -12.159 -28.391 1.00 95.50 376 THR A CA 1
ATOM 3044 C C . THR A 1 376 ? -6.079 -13.491 -28.269 1.00 95.50 376 THR A C 1
ATOM 3046 O O . THR A 1 376 ? -5.438 -14.537 -28.219 1.00 95.50 376 THR A O 1
ATOM 3049 N N . ARG A 1 377 ? -7.419 -13.481 -28.283 1.00 95.38 377 ARG A N 1
ATOM 3050 C CA . ARG A 1 377 ? -8.252 -14.693 -28.296 1.00 95.38 377 ARG A CA 1
ATOM 3051 C C . ARG A 1 377 ? -7.927 -15.592 -29.489 1.00 95.38 377 ARG A C 1
ATOM 3053 O O . ARG A 1 377 ? -7.788 -16.798 -29.297 1.00 95.38 377 ARG A O 1
ATOM 3060 N N . ASP A 1 378 ? -7.785 -15.031 -30.687 1.00 94.19 378 ASP A N 1
ATOM 3061 C CA . ASP A 1 378 ? -7.462 -15.814 -31.886 1.00 94.19 378 ASP A CA 1
ATOM 3062 C C . ASP A 1 378 ? -6.106 -16.530 -31.743 1.00 94.19 378 ASP A C 1
ATO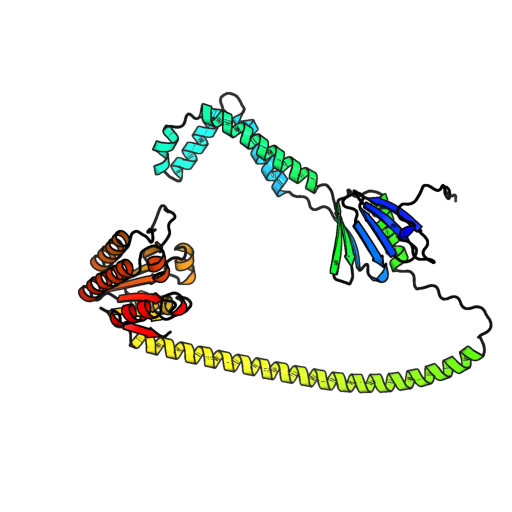M 3064 O O . ASP A 1 378 ? -5.983 -17.721 -32.050 1.00 94.19 378 ASP A O 1
ATOM 3068 N N . ASN A 1 379 ? -5.102 -15.837 -31.193 1.00 92.31 379 ASN A N 1
ATOM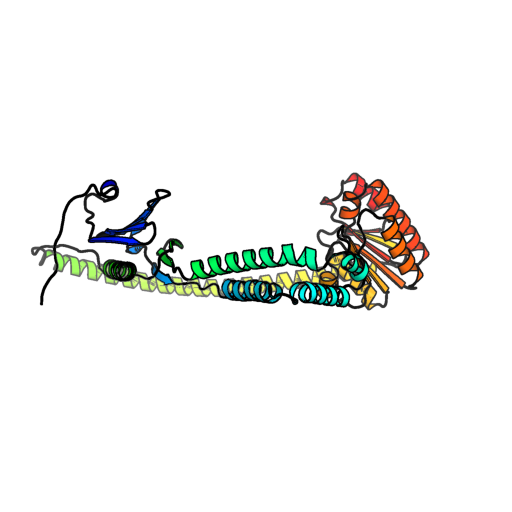 3069 C CA . ASN A 1 379 ? -3.783 -16.415 -30.913 1.00 92.31 379 ASN A CA 1
ATOM 3070 C C . ASN A 1 379 ? -3.850 -17.524 -29.847 1.00 92.31 379 ASN A C 1
ATOM 3072 O O . ASN A 1 379 ? -3.252 -18.586 -30.020 1.00 92.31 379 ASN A O 1
ATOM 3076 N N . VAL A 1 380 ? -4.607 -17.292 -28.771 1.00 93.75 380 VAL A N 1
ATOM 3077 C CA . VAL A 1 380 ? -4.822 -18.243 -27.666 1.00 93.75 380 VAL A CA 1
ATOM 3078 C C . VAL A 1 380 ? -5.489 -19.525 -28.165 1.00 93.75 380 VAL A C 1
ATOM 3080 O O . VAL A 1 380 ? -5.013 -20.621 -27.870 1.00 93.75 380 VAL A O 1
ATOM 3083 N N . SER A 1 381 ? -6.538 -19.390 -28.980 1.00 92.56 381 SER A N 1
ATOM 3084 C CA . SER A 1 381 ? -7.272 -20.511 -29.576 1.00 92.56 381 SER A CA 1
ATOM 3085 C C . SER A 1 381 ? -6.398 -21.341 -30.520 1.00 92.56 381 SER A C 1
ATOM 3087 O O . SER A 1 381 ? -6.375 -22.567 -30.446 1.00 92.56 381 SER A O 1
ATOM 3089 N N . THR A 1 382 ? -5.588 -20.681 -31.352 1.00 89.19 382 THR A N 1
ATOM 3090 C CA . THR A 1 382 ? -4.710 -21.353 -32.328 1.00 89.19 382 THR A CA 1
ATOM 3091 C C . THR A 1 382 ? -3.629 -22.221 -31.671 1.00 89.19 382 THR A C 1
ATOM 3093 O O . THR A 1 382 ? -3.133 -23.169 -32.283 1.00 89.19 382 THR A O 1
ATOM 3096 N N . LYS A 1 383 ? -3.234 -21.897 -30.436 1.00 87.50 383 LYS A N 1
ATOM 3097 C CA . LYS A 1 383 ? -2.102 -22.516 -29.730 1.00 87.50 383 LYS A CA 1
ATOM 3098 C C . LYS A 1 383 ? -2.509 -23.319 -28.493 1.00 87.50 383 LYS A C 1
ATOM 3100 O O . LYS A 1 383 ? -1.637 -23.740 -27.743 1.00 87.50 383 LYS A O 1
ATOM 3105 N N . ASP A 1 384 ? -3.809 -23.550 -28.306 1.00 87.50 384 ASP A N 1
ATOM 3106 C CA . ASP A 1 384 ? -4.377 -24.275 -27.158 1.00 87.50 384 ASP A CA 1
ATOM 3107 C C . ASP A 1 384 ? -3.961 -23.684 -25.787 1.00 87.50 384 ASP A C 1
ATOM 3109 O O . ASP A 1 384 ? -3.897 -24.362 -24.755 1.00 87.50 384 ASP A O 1
ATOM 3113 N N . SER A 1 385 ? -3.684 -22.377 -25.772 1.00 93.94 385 SER A N 1
ATOM 3114 C CA . SER A 1 385 ? -3.375 -21.598 -24.571 1.00 93.94 385 SER A CA 1
ATOM 3115 C C . SER A 1 385 ? -4.656 -21.212 -23.833 1.00 93.94 385 SER A C 1
ATOM 3117 O O . SER A 1 385 ? -5.758 -21.336 -24.359 1.00 93.94 385 SER A O 1
ATOM 3119 N N . MET A 1 386 ? -4.539 -20.700 -22.609 1.00 96.81 386 MET A N 1
ATOM 3120 C CA . MET A 1 386 ? -5.667 -20.116 -21.873 1.00 96.81 386 MET A CA 1
ATOM 3121 C C . MET A 1 386 ? -5.414 -18.645 -21.587 1.00 96.81 386 MET A C 1
ATOM 3123 O O . MET A 1 386 ? -4.323 -18.294 -21.147 1.00 96.81 386 MET A O 1
ATOM 3127 N N . LEU A 1 387 ? -6.430 -17.802 -21.759 1.00 97.69 387 LEU A N 1
ATOM 3128 C CA . LEU A 1 387 ? -6.379 -16.401 -21.345 1.00 97.69 387 LEU A CA 1
ATOM 3129 C C . LEU A 1 387 ? -7.421 -16.132 -20.260 1.00 97.69 387 LEU A C 1
ATOM 3131 O O . LEU A 1 387 ? -8.600 -16.410 -20.447 1.00 97.69 387 LEU A O 1
ATOM 3135 N N . LEU A 1 388 ? -6.982 -15.572 -19.137 1.00 98.00 388 LEU A N 1
ATOM 3136 C CA . LEU A 1 388 ? -7.826 -15.129 -18.036 1.00 98.00 388 LEU A CA 1
ATOM 3137 C C . LEU A 1 388 ? -7.809 -13.604 -17.954 1.00 98.00 388 LEU A C 1
ATOM 3139 O O . LEU A 1 388 ? -6.745 -12.991 -17.838 1.00 98.00 388 LEU A O 1
ATOM 3143 N N . VAL A 1 389 ? -8.989 -12.997 -17.965 1.00 97.56 389 VAL A N 1
ATOM 3144 C CA . VAL A 1 389 ? -9.147 -11.547 -17.875 1.00 97.56 389 VAL A CA 1
ATOM 3145 C C . VAL A 1 389 ? -10.147 -11.230 -16.763 1.00 97.56 389 VAL A C 1
ATOM 3147 O O . VAL A 1 389 ? -11.354 -11.345 -16.982 1.00 97.56 389 VAL A O 1
ATOM 3150 N N . PRO A 1 390 ? -9.690 -10.879 -15.548 1.00 96.69 390 PRO A N 1
ATOM 3151 C CA . PRO A 1 390 ? -10.587 -10.371 -14.525 1.00 96.69 390 PRO A CA 1
ATOM 3152 C C . PRO A 1 390 ? -11.148 -9.014 -14.958 1.00 96.69 390 PRO A C 1
ATOM 3154 O O . PRO A 1 390 ? -10.427 -8.174 -15.501 1.00 96.69 390 PRO A O 1
ATOM 3157 N N . ILE A 1 391 ? -12.432 -8.795 -14.694 1.00 95.50 391 ILE A N 1
ATOM 3158 C CA . ILE A 1 391 ? -13.093 -7.511 -14.913 1.00 95.50 391 ILE A CA 1
ATOM 3159 C C . ILE A 1 391 ? -14.065 -7.216 -13.778 1.00 95.50 391 ILE A C 1
ATOM 3161 O O . ILE A 1 391 ? -14.842 -8.074 -13.356 1.00 95.50 391 ILE A O 1
ATOM 3165 N N . ARG A 1 392 ? -14.075 -5.967 -13.321 1.00 94.38 392 ARG A N 1
ATOM 3166 C CA . ARG A 1 392 ? -15.106 -5.426 -12.445 1.00 94.38 392 ARG A CA 1
ATOM 3167 C C . ARG A 1 392 ? -16.266 -4.910 -13.301 1.00 94.38 392 ARG A C 1
ATOM 3169 O O . ARG A 1 392 ? -16.123 -3.855 -13.919 1.00 94.38 392 ARG A O 1
ATOM 3176 N N . PRO A 1 393 ? -17.455 -5.546 -13.275 1.00 91.88 393 PRO A N 1
ATOM 3177 C CA . PRO A 1 393 ? -18.582 -5.135 -14.120 1.00 91.88 393 PRO A CA 1
ATOM 3178 C C . PRO A 1 393 ? -19.007 -3.676 -13.914 1.00 91.88 393 PRO A C 1
ATOM 3180 O O . PRO A 1 393 ? -19.421 -3.008 -14.850 1.00 91.88 393 PRO A O 1
ATOM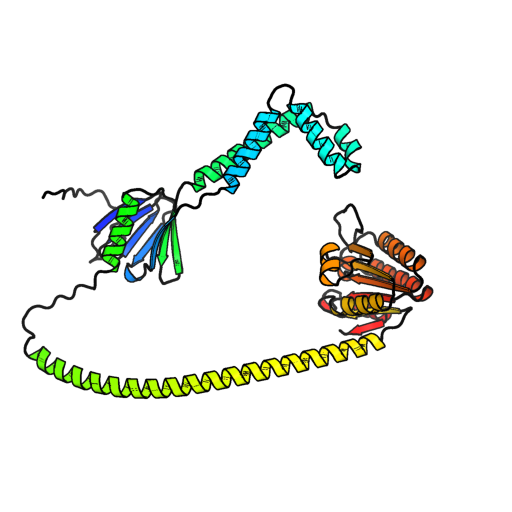 3183 N N . ALA A 1 394 ? -18.867 -3.162 -12.688 1.00 91.75 394 ALA A N 1
ATOM 3184 C CA . ALA A 1 394 ? -19.217 -1.784 -12.343 1.00 91.75 394 ALA A CA 1
ATOM 3185 C C . ALA A 1 394 ? -18.235 -0.722 -12.880 1.00 91.75 394 ALA A C 1
ATOM 3187 O O . ALA A 1 394 ? -18.519 0.467 -12.765 1.00 91.75 394 ALA A O 1
ATOM 3188 N N . ALA A 1 395 ? -17.073 -1.124 -13.403 1.00 89.19 395 ALA A N 1
ATOM 3189 C CA . ALA A 1 395 ? -16.039 -0.215 -13.901 1.00 89.19 395 ALA A CA 1
ATOM 3190 C C . ALA A 1 395 ? -16.076 -0.016 -15.427 1.00 89.19 395 ALA A C 1
ATOM 3192 O O . ALA A 1 395 ? -15.299 0.782 -15.943 1.00 89.19 395 ALA A O 1
ATOM 3193 N N . VAL A 1 396 ? -16.963 -0.720 -16.136 1.00 91.12 396 VAL A N 1
ATOM 3194 C CA . VAL A 1 396 ? -17.122 -0.649 -17.595 1.00 91.12 396 VAL A CA 1
ATOM 3195 C C . VAL A 1 396 ? -18.574 -0.317 -17.917 1.00 91.12 396 VAL A C 1
ATOM 3197 O O . VAL A 1 396 ? -19.487 -0.709 -17.187 1.00 91.12 396 VAL A O 1
ATOM 3200 N N . GLU A 1 397 ? -18.817 0.435 -18.992 1.00 94.06 397 GLU A N 1
ATOM 3201 C CA . GLU A 1 397 ? -20.186 0.744 -19.393 1.00 94.06 397 GLU A CA 1
ATOM 3202 C C . GLU A 1 397 ? -20.956 -0.537 -19.735 1.00 94.06 397 GLU A C 1
ATOM 3204 O O . GLU A 1 397 ? -20.435 -1.444 -20.380 1.00 94.06 397 GLU A O 1
ATOM 3209 N N . LYS A 1 398 ? -22.239 -0.608 -19.361 1.00 94.62 398 LYS A N 1
ATOM 3210 C CA . LYS A 1 398 ? -23.054 -1.822 -19.546 1.00 94.62 398 LYS A CA 1
ATOM 3211 C C . LYS A 1 398 ? -23.026 -2.347 -20.989 1.00 94.62 398 LYS A C 1
ATOM 3213 O O . LYS A 1 398 ? -22.885 -3.543 -21.206 1.00 94.62 398 LYS A O 1
ATOM 3218 N N . LYS A 1 399 ? -23.136 -1.448 -21.970 1.00 95.56 399 LYS A N 1
ATOM 3219 C CA . LYS A 1 399 ? -23.116 -1.803 -23.396 1.00 95.56 399 LYS A CA 1
ATOM 3220 C C . LYS A 1 399 ? -21.752 -2.347 -23.837 1.00 95.56 399 LYS A C 1
ATOM 3222 O O . LYS A 1 399 ? -21.693 -3.287 -24.619 1.00 95.56 399 LYS A O 1
ATOM 3227 N N . GLU A 1 400 ? -20.671 -1.745 -23.354 1.00 95.12 400 GLU A N 1
ATOM 3228 C CA . GLU A 1 400 ? -19.296 -2.172 -23.626 1.00 95.12 400 GLU A CA 1
ATOM 3229 C C . GLU A 1 400 ? -19.001 -3.540 -23.001 1.00 95.12 400 GLU A C 1
ATOM 3231 O O . GLU A 1 400 ? -18.393 -4.407 -23.630 1.00 95.12 400 GLU A O 1
ATOM 3236 N N . LEU A 1 401 ? -19.498 -3.773 -21.788 1.00 95.31 401 LEU A N 1
ATOM 3237 C CA . LEU A 1 401 ? -19.391 -5.066 -21.130 1.00 95.31 401 LEU A CA 1
ATOM 3238 C C . LEU A 1 401 ? -20.165 -6.152 -21.896 1.00 95.31 401 LEU A C 1
ATOM 3240 O O . LEU A 1 401 ? -19.593 -7.191 -22.198 1.00 95.31 401 LEU A O 1
ATOM 3244 N N . GLU A 1 402 ? -21.417 -5.898 -22.293 1.00 95.75 402 GLU A N 1
ATOM 3245 C CA . GLU A 1 402 ? -22.232 -6.853 -23.068 1.00 95.75 402 GLU A CA 1
ATOM 3246 C C . GLU A 1 402 ? -21.600 -7.229 -24.420 1.00 95.75 402 GLU A C 1
ATOM 3248 O O . GLU A 1 402 ? -21.777 -8.348 -24.900 1.00 95.75 402 GLU A O 1
ATOM 3253 N N . ILE A 1 403 ? -20.877 -6.304 -25.059 1.00 96.56 403 ILE A N 1
ATOM 3254 C CA . ILE A 1 403 ? -20.141 -6.590 -26.297 1.00 96.56 403 ILE A CA 1
ATOM 3255 C C . ILE A 1 403 ? -18.910 -7.456 -25.998 1.00 96.56 403 ILE A C 1
ATOM 3257 O O . ILE A 1 403 ? -18.703 -8.440 -26.700 1.00 96.56 403 ILE A O 1
ATOM 3261 N N . LEU A 1 404 ? -18.137 -7.145 -24.948 1.00 95.31 404 LEU A N 1
ATOM 3262 C CA . LEU A 1 404 ? -16.991 -7.967 -24.531 1.00 95.31 404 LEU A CA 1
ATOM 3263 C C . LEU A 1 404 ? -17.423 -9.393 -24.172 1.00 95.31 404 LEU A C 1
ATOM 3265 O O . LEU A 1 404 ? -16.794 -10.346 -24.612 1.00 95.31 404 LEU A O 1
ATOM 3269 N N . GLU A 1 405 ? -18.516 -9.542 -23.424 1.00 95.69 405 GLU A N 1
ATOM 3270 C CA . GLU A 1 405 ? -19.076 -10.836 -23.012 1.00 95.69 405 GLU A CA 1
ATOM 3271 C C . GLU A 1 405 ? -19.468 -11.735 -24.190 1.00 95.69 405 GLU A C 1
ATOM 3273 O O . GLU A 1 405 ? -19.468 -12.952 -24.055 1.00 95.69 405 GLU A O 1
ATOM 3278 N N . ARG A 1 406 ? -19.794 -11.166 -25.355 1.00 95.12 406 ARG A N 1
ATOM 3279 C CA . ARG A 1 406 ? -20.104 -11.950 -26.562 1.00 95.12 406 ARG A CA 1
ATOM 3280 C C . ARG A 1 406 ? -18.865 -12.507 -27.255 1.00 95.12 406 ARG A C 1
ATOM 3282 O O . ARG A 1 406 ? -18.996 -13.405 -28.083 1.00 95.12 406 ARG A O 1
ATOM 3289 N N . GLU A 1 407 ? -17.688 -11.971 -26.950 1.00 93.69 407 GLU A N 1
ATOM 3290 C CA . GLU A 1 407 ? -16.428 -12.368 -27.577 1.00 93.69 407 GLU A CA 1
ATOM 3291 C C . GLU A 1 407 ? -15.703 -13.482 -26.819 1.00 93.69 407 GLU A C 1
ATOM 3293 O O . GLU A 1 407 ? -14.746 -14.044 -27.340 1.00 93.69 407 GLU A O 1
ATOM 3298 N N . VAL A 1 408 ? -16.088 -13.794 -25.584 1.00 95.81 408 VAL A N 1
ATOM 3299 C CA . VAL A 1 408 ? -15.291 -14.632 -24.673 1.00 95.81 408 VAL A CA 1
ATOM 3300 C C . VAL A 1 408 ? -16.188 -15.455 -23.755 1.00 95.81 408 VAL A C 1
ATOM 3302 O O . VAL A 1 408 ? -17.366 -15.154 -23.587 1.00 95.81 408 VAL A O 1
ATOM 3305 N N . GLU A 1 409 ? -15.627 -16.484 -23.125 1.00 96.19 409 GLU A N 1
ATOM 3306 C CA . GLU A 1 409 ? -16.359 -17.292 -22.153 1.00 96.19 409 GLU A CA 1
ATOM 3307 C C . GLU A 1 409 ? -16.506 -16.520 -20.838 1.00 96.19 409 GLU A C 1
ATOM 3309 O O . GLU A 1 409 ? -15.526 -16.047 -20.259 1.00 96.19 409 GLU A O 1
ATOM 3314 N N . VAL A 1 410 ? -17.735 -16.376 -20.349 1.00 94.00 410 VAL A N 1
ATOM 3315 C CA . VAL A 1 410 ? -18.016 -15.579 -19.150 1.00 94.00 410 VAL A CA 1
ATOM 3316 C C . VAL A 1 410 ? -18.090 -16.471 -17.923 1.00 94.00 410 VAL A C 1
ATOM 3318 O O . VAL A 1 410 ? -18.812 -17.467 -17.897 1.00 94.00 410 VAL A O 1
ATOM 3321 N N . ILE A 1 411 ? -17.383 -16.063 -16.874 1.00 91.88 411 ILE A N 1
ATOM 3322 C CA . ILE A 1 411 ? -17.420 -16.708 -15.568 1.00 91.88 411 ILE A CA 1
ATOM 3323 C C . ILE A 1 411 ? -17.807 -15.677 -14.507 1.00 91.88 411 ILE A C 1
ATOM 3325 O O . ILE A 1 411 ? -17.192 -14.616 -14.409 1.00 91.88 411 ILE A O 1
ATOM 3329 N N . GLU A 1 412 ? -18.801 -16.003 -13.682 1.00 85.19 412 GLU A N 1
ATOM 3330 C CA . GLU A 1 412 ? -19.186 -15.198 -12.516 1.00 85.19 412 GLU A CA 1
ATOM 3331 C C . GLU A 1 412 ? -18.548 -15.783 -11.249 1.00 85.19 412 GLU A C 1
ATOM 3333 O O . GLU A 1 412 ? -18.707 -16.977 -10.979 1.00 85.19 412 GLU A O 1
ATOM 3338 N N . ALA A 1 413 ? -17.792 -14.965 -10.506 1.00 73.38 413 ALA A N 1
ATOM 3339 C CA . ALA A 1 413 ? -16.955 -15.401 -9.383 1.00 73.38 413 ALA A CA 1
ATOM 3340 C C . ALA A 1 413 ? -17.289 -14.721 -8.046 1.00 73.38 413 ALA A C 1
ATOM 3342 O O . ALA A 1 413 ? -17.634 -13.516 -8.036 1.00 73.38 413 ALA A O 1
#

Secondary structure (DSSP, 8-state):
-------------TTGGGS-TT--EEEEEEETTEEEEEESSEEEEEETTTTEEEEEEGGGEEEEEEE----HHHHHHHHHHHHHHHHHHSTTTHHHHHHHHHHHHHHH-TTHHHHHHTS-HHHHHHHHHHHHHHHHHHHHHHHHHHTS-EEEEEETTS-EEEEE----HHHHHHHHHHHHHHSPPP-----S--TTHHHHHHHHHHHHHHHHHHHHHHHHHHHHHHHHHHHHHHHHHHHHHHHHHHHHHHHHHHHHHHHHHS--TT-EEEEE-SSTHHHHHHHHHHHHTTPEEEEEESS-HHHHHHHHT-TTSEEEEE-SS--SSSEE-TT-HHHHHHHHHHHHHH-SSEEEEEETHHHHHHHS-HHHHHHHHHHHHHHHHHTT-EEEEEE-GGGS-HHHHHHHHTTSEEEE-

Radius of gyration: 38.0 Å; Cα contacts (8 Å, |Δi|>4): 503; chains: 1; bounding box: 73×75×102 Å